Protein AF-0000000072195414 (afdb_homodimer)

Solvent-accessible surface area (backbone atoms only — not comparable to full-atom values): 36052 Å² total; per-residue (Å²): 119,75,75,78,66,33,66,45,25,46,50,29,8,47,49,32,45,50,47,52,46,57,31,38,48,64,36,46,53,44,18,35,48,36,24,66,46,49,72,63,42,42,14,4,19,42,23,34,39,16,42,51,27,9,50,51,7,29,50,51,6,65,72,67,51,37,62,43,37,40,29,65,42,62,70,35,28,52,47,33,37,66,64,30,54,86,42,55,48,36,38,54,32,23,19,19,28,51,23,11,49,52,39,23,44,34,33,73,34,64,68,51,43,50,52,56,66,63,51,56,64,31,43,54,25,14,38,48,28,30,60,46,45,61,43,40,30,46,24,60,42,26,40,75,82,37,44,68,56,38,51,52,34,50,52,48,28,56,52,25,49,73,75,42,55,85,46,18,46,52,51,32,50,54,45,40,54,50,33,30,41,72,70,67,66,40,68,71,49,74,62,77,88,41,74,38,52,83,40,86,44,69,60,27,88,48,73,60,41,36,62,51,42,11,48,52,40,38,50,44,35,41,65,67,19,34,50,44,18,54,51,48,40,42,74,72,70,40,88,74,66,58,47,64,49,32,31,50,32,11,49,48,14,38,70,27,9,39,25,46,14,67,46,48,39,40,28,37,70,54,35,54,56,34,65,39,61,84,43,32,83,52,72,74,56,24,16,52,9,24,33,37,21,11,53,50,28,36,53,50,8,42,43,16,36,48,55,48,36,44,60,72,36,47,51,69,58,48,53,34,35,48,41,8,62,49,41,46,65,58,35,51,51,15,48,30,52,14,36,61,48,77,93,42,29,67,28,10,48,48,6,20,42,38,23,51,43,62,43,65,59,96,79,37,36,16,59,56,50,7,51,51,51,16,51,52,47,43,53,57,52,53,48,54,72,71,100,120,75,75,78,65,33,66,44,25,46,50,28,8,46,49,32,45,50,46,53,48,57,32,41,47,64,36,47,52,44,18,36,47,36,23,67,44,49,72,62,41,43,15,5,20,42,23,33,38,15,43,50,26,10,51,51,7,29,49,49,7,65,72,66,52,38,62,44,37,41,28,65,42,61,69,36,27,51,47,33,38,64,64,29,53,87,43,55,48,35,37,53,30,22,19,19,29,51,21,12,48,52,38,23,45,33,33,72,34,63,67,52,43,51,53,56,66,62,50,55,64,31,42,54,26,15,39,50,27,30,59,46,45,62,42,40,30,46,25,60,43,26,40,76,81,37,45,69,59,40,51,52,34,50,53,50,29,56,50,25,49,74,75,43,53,83,46,17,46,53,52,32,50,52,44,39,54,50,33,28,40,74,71,66,67,40,67,69,49,74,64,76,90,41,73,39,52,83,41,85,43,71,60,28,90,45,71,62,42,38,64,52,41,11,48,52,41,39,50,44,34,42,65,66,19,35,49,43,16,52,53,47,39,43,72,70,72,41,86,74,67,58,46,64,48,32,32,51,32,11,51,49,15,38,70,27,9,38,26,45,15,66,46,50,40,39,28,38,70,54,37,53,55,33,65,39,62,85,46,30,82,53,71,74,55,23,14,53,9,24,36,37,21,12,52,49,28,36,52,50,8,41,43,15,37,48,55,49,35,44,59,72,38,46,50,69,58,49,52,33,33,48,40,8,60,48,41,46,65,57,36,51,51,15,49,30,52,12,35,60,48,76,92,43,28,65,29,10,47,48,7,20,42,39,24,50,44,62,43,65,58,96,80,37,38,16,60,58,51,7,49,51,52,17,52,52,46,43,54,57,51,53,49,54,74,72,99

Foldseek 3Di:
DVLLPDVLLLVLLVLLLLLQCLQAVLLLLLLCVLLVHDLLLSLLQLLLQLQLQLVLQQVQCVVVLARFGKHFQRLLSLLSSPLNNVDHNQQLLQLLLLLLVLLLVVLVPVVSVVVLVPQPLLQLLLLSLLSLVVLLVLLVVLCVVPVVLSVQLVVQLVVCCVPPVSCSSVSSSVSQLCCQCPPVVFDQPQPDQAWRDFDFANHDHDPLCNQRRNVNSNSNCVSVAAVLLCVLCVVLPHHDPNSVQSNSQSVSSNVSSRRNHRGMHTGRPSSVSQQDCSSPVDRSNSSSSSSSSSVVSNVCSGRSSSVSSRSVRGDPNSSSNSNNVSCVVSSVVSVCSNCVDPLQNVLSVQLNVQSNVQDDDPSHTSSVVSSVSSVVVSVVVVVVVVD/DVLLPDVLLLVLLVLLLLLQCLQAVLLLLLLCVLLVHDLLLSLLQLLLQLQLQLVLQQVVCVVVLARFGKHFQRLLSLLSSPLNNVDHNQQLLQLLLLLLVLLLVVLVPVVSVVVLVPQPLLQLLLLSLLSLVVLLVLLVVLCVVPVVLSVQLVVQLVVCCVPPVSCSSVSSSVSQLCCQCPPVVFDQPQPDQAWRDFDFRNHDHDPLCNQRRNVNSNSNCVSVAAVLLCVLCVVLPHHDPNSVQSNSQSVSSNVSSRRNHRGMHTGRPSSVSQQDCSSPVDRSNSSSSSSSSSVVSNVCSGRSSSVSRRSVRGDPNSSSNSNNVSCVVSSVVSVCSNCVDPLQNVLSVQLNVQSNVQDDDPSHTSSVVSSVSSVVVSVVVVVVVVD

Organism: NCBI:txid1219067

Secondary structure (DSSP, 8-state):
--SS--HHHHHHHHHHHHHHHHHHHHHHHHHHHHTT--HHHHHHHHHHHHHHHHHHHHHHHHHHTS---EE--HHHHHHHHHHTTTS-HHHHHHHHHHHHHHHHHHHH-HHHHHHHHTS-HHHHHHHHHHHHHHHHHHHHHHHHH-HHHHHHHHHHHHHHHHH-GGGHHHHHHHHHHHHHHHTS-----------------PPPP-HHHIIIIIHHHHHHHIIIIIHHHHHHHHHTTPPP-HHHHHHHHHHHHHHHGGGT----EE-SSGGGGGTSTTT-SSGGGTHHHHHHHHHHHHHHHHTHHHHHHHHHHS-HHHHHHHHHHHTHHHHHHHHHHHTT-GGGHHHHHHHHHHHHHT-EETTEEHHHHHHHHHHHHHHHHHHHHH-/--SS--HHHHHHHHHHHHHHHHHHHHHHHHHHHHTT--HHHHHHHHHHHHHHHHHHHHHHHHHHTS---EE--HHHHHHHHHHTTTS-HHHHHHHHHHHHHHHHHHHH-HHHHHHHHHS-HHHHHHHHHHHHHHHHHHHHHHHHH-HHHHHHHHHHHHHHHHH-GGGHHHHHHHHHHHHHHHTS-----------------PPPP-HHHIIIIIHHHHHHHIIIIIHHHHHHHHHTTPPP-HHHHHHHHHHHHHHHGGGT----EE-SSGGGGGTSTTT-SSGGGTHHHHHHHHHHHHHHHHTHHHHHHHHHHS-HHHHHHHHHHHTHHHHHHHHHHHTT-GGGHHHHHHHHHHHHHT-EETTEEHHHHHHHHHHHHHHHHHHHHH-

Sequence (774 aa):
MKKLFNLSHLSAGFTAVLVGYTSSVVIIIQAATSASATPSQIESWLLALGVTMGLTSIAYSWFYKTPILTAWSTPGAAMLVIASQQYELPVVIGSFVVSGVLILLTGLISPLSRALERIPSQLGTAMLGAILLPFCLGSFQAVSSAPITFLIMFAGFLLAKNTIPRYAMLVLLILGVVCAVAVEDATLNIEELSIAQPMWVTPGLDLGAILNLSIPLYIITMLSQNLPGIAMMKSYQYDTPVKPILMGTGITNILSAPFGGFSVNLAAISAAICMTPEVDSDKTQRYRAVIWAGVFYLIAGVFATTVVAIFLSLPDEVTKILAGFALLGTLMMCLQSAFHDEGYRESALFTFLITLSGISFLGVSATLWGLLVGIMHLRLTHKAVRAMKKLFNLSHLSAGFTAVLVGYTSSVVIIIQAATSASATPSQIESWLLALGVTMGLTSIAYSWFYKTPILTAWSTPGAAMLVIASQQYELPVVIGSFVVSGVLILLTGLISPLSRALERIPSQLGTAMLGAILLPFCLGSFQAVSSAPITFLIMFAGFLLAKNTIPRYAMLVLLILGVVCAVAVEDATLNIEELSIAQPMWVTPGLDLGAILNLSIPLYIITMLSQNLPGIAMMKSYQYDTPVKPILMGTGITNILSAPFGGFSVNLAAISAAICMTPEVDSDKTQRYRAVIWAGVFYLIAGVFATTVVAIFLSLPDEVTKILAGFALLGTLMMCLQSAFHDEGYRESALFTFLITLSGISFLGVSATLWGLLVGIMHLRLTHKAVRA

Radius of gyration: 28.54 Å; Cα contacts (8 Å, |Δi|>4): 1475; chains: 2; bounding box: 52×93×65 Å

InterPro domains:
  IPR004711 Benzoate transporter [PF03594] (5-378)
  IPR004711 Benzoate transporter [PTHR30199] (5-384)
  IPR004711 Benzoate transporter [TIGR00843] (9-376)

Structure (mmCIF, N/CA/C/O backbone):
data_AF-0000000072195414-model_v1
#
loop_
_entity.id
_entity.type
_entity.pdbx_description
1 polymer 'Benzoate transporter'
#
loop_
_atom_site.group_PDB
_atom_site.id
_atom_site.type_symbol
_atom_site.label_atom_id
_atom_site.label_alt_id
_atom_site.label_comp_id
_atom_site.label_asym_id
_atom_site.label_entity_id
_atom_site.label_seq_id
_atom_site.pdbx_PDB_ins_code
_atom_site.Cartn_x
_atom_site.Cartn_y
_atom_site.Cartn_z
_atom_site.occupancy
_atom_site.B_iso_or_equiv
_atom_site.auth_seq_id
_atom_site.auth_comp_id
_atom_site.auth_asym_id
_atom_site.auth_atom_id
_atom_site.pdbx_PDB_model_num
ATOM 1 N N . MET A 1 1 ? 21.25 -43.875 -19.766 1 39.5 1 MET A N 1
ATOM 2 C CA . MET A 1 1 ? 19.984 -44.062 -19.062 1 39.5 1 MET A CA 1
ATOM 3 C C . MET A 1 1 ? 20.156 -43.875 -17.562 1 39.5 1 MET A C 1
ATOM 5 O O . MET A 1 1 ? 19.188 -43.562 -16.859 1 39.5 1 MET A O 1
ATOM 9 N N . LYS A 1 2 ? 21.25 -44.438 -17.078 1 50.44 2 LYS A N 1
ATOM 10 C CA . LYS A 1 2 ? 21.719 -44.406 -15.703 1 50.44 2 LYS A CA 1
ATOM 11 C C . LYS A 1 2 ? 21.781 -42.969 -15.172 1 50.44 2 LYS A C 1
ATOM 13 O O . LYS A 1 2 ? 21.562 -42.75 -13.984 1 50.44 2 LYS A O 1
ATOM 18 N N . LYS A 1 3 ? 22.234 -41.969 -15.945 1 55.34 3 LYS A N 1
ATOM 19 C CA . LYS A 1 3 ? 22.625 -40.594 -15.734 1 55.34 3 LYS A CA 1
ATOM 20 C C . LYS A 1 3 ? 21.406 -39.688 -15.703 1 55.34 3 LYS A C 1
ATOM 22 O O . LYS A 1 3 ? 21.438 -38.594 -15.117 1 55.34 3 LYS A O 1
ATOM 27 N N . LEU A 1 4 ? 20.359 -40 -16.344 1 55.16 4 LEU A N 1
ATOM 28 C CA . LEU A 1 4 ? 19.094 -39.312 -16.312 1 55.16 4 LEU A CA 1
ATOM 29 C C . LEU A 1 4 ? 18.438 -39.438 -14.938 1 55.16 4 LEU A C 1
ATOM 31 O O . LEU A 1 4 ? 17.719 -38.531 -14.5 1 55.16 4 LEU A O 1
ATOM 35 N N . PHE A 1 5 ? 18.781 -40.594 -14.203 1 69.62 5 PHE A N 1
ATOM 36 C CA . PHE A 1 5 ? 18.188 -40.781 -12.883 1 69.62 5 PHE A CA 1
ATOM 37 C C . PHE A 1 5 ? 19.141 -40.312 -11.781 1 69.62 5 PHE A C 1
ATOM 39 O O . PHE A 1 5 ? 19.812 -41.125 -11.156 1 69.62 5 PHE A O 1
ATOM 46 N N . ASN A 1 6 ? 19.625 -39.219 -12 1 83.81 6 ASN A N 1
ATOM 47 C CA . ASN A 1 6 ? 20.344 -38.562 -10.906 1 83.81 6 ASN A CA 1
ATOM 48 C C . ASN A 1 6 ? 19.406 -38.031 -9.836 1 83.81 6 ASN A C 1
ATOM 50 O O . ASN A 1 6 ? 18.516 -37.219 -10.125 1 83.81 6 ASN A O 1
ATOM 54 N N . LEU A 1 7 ? 19.5 -38.562 -8.664 1 87.31 7 LEU A N 1
ATOM 55 C CA . LEU A 1 7 ? 18.609 -38.219 -7.551 1 87.31 7 LEU A CA 1
ATOM 56 C C . LEU A 1 7 ? 18.578 -36.719 -7.312 1 87.31 7 LEU A C 1
ATOM 58 O O . LEU A 1 7 ? 17.547 -36.188 -6.91 1 87.31 7 LEU A O 1
ATOM 62 N N . SER A 1 8 ? 19.703 -36.156 -7.582 1 89.12 8 SER A N 1
ATOM 63 C CA . SER A 1 8 ? 19.766 -34.719 -7.383 1 89.12 8 SER A CA 1
ATOM 64 C C . SER A 1 8 ? 18.875 -33.969 -8.383 1 89.12 8 SER A C 1
ATOM 66 O O . SER A 1 8 ? 18.203 -33 -8.023 1 89.12 8 SER A O 1
ATOM 68 N N . HIS A 1 9 ? 18.875 -34.438 -9.617 1 93.25 9 HIS A N 1
ATOM 69 C CA . HIS A 1 9 ? 18.016 -33.875 -10.641 1 93.25 9 HIS A CA 1
ATOM 70 C C . HIS A 1 9 ? 16.531 -34.094 -10.312 1 93.25 9 HIS A C 1
ATOM 72 O O . HIS A 1 9 ? 15.727 -33.156 -10.422 1 93.25 9 HIS A O 1
ATOM 78 N N . LEU A 1 10 ? 16.234 -35.281 -9.938 1 93.31 10 LEU A N 1
ATOM 79 C CA . LEU A 1 10 ? 14.867 -35.656 -9.586 1 93.31 10 LEU A CA 1
ATOM 80 C C . LEU A 1 10 ? 14.367 -34.812 -8.414 1 93.31 10 LEU A C 1
ATOM 82 O O . LEU A 1 10 ? 13.25 -34.281 -8.453 1 93.31 10 LEU A O 1
ATOM 86 N N . SER A 1 11 ? 15.18 -34.688 -7.43 1 91.56 11 SER A N 1
ATOM 87 C CA . SER A 1 11 ? 14.812 -33.938 -6.23 1 91.56 11 SER A CA 1
ATOM 88 C C . SER A 1 11 ? 14.617 -32.469 -6.539 1 91.56 11 SER A C 1
ATOM 90 O O . SER A 1 11 ? 13.688 -31.828 -6.035 1 91.56 11 SER A O 1
ATOM 92 N N . ALA A 1 12 ? 15.469 -31.891 -7.328 1 92.12 12 ALA A N 1
ATOM 93 C CA . ALA A 1 12 ? 15.359 -30.484 -7.699 1 92.12 12 ALA A CA 1
ATOM 94 C C . ALA A 1 12 ? 14.086 -30.219 -8.492 1 92.12 12 ALA A C 1
ATOM 96 O O . ALA A 1 12 ? 13.367 -29.25 -8.219 1 92.12 12 ALA 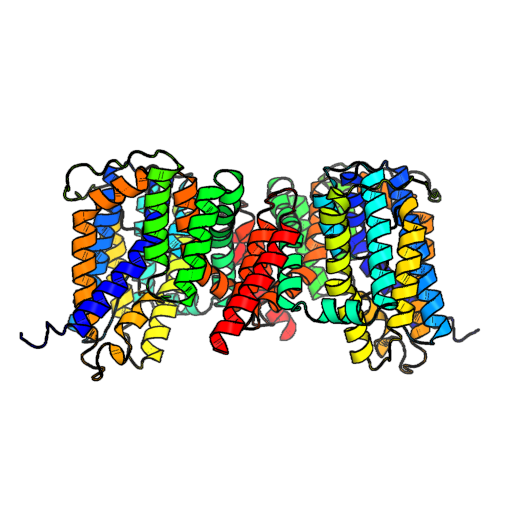A O 1
ATOM 97 N N . GLY A 1 13 ? 13.836 -31.062 -9.453 1 93.69 13 GLY A N 1
ATOM 98 C CA . GLY A 1 13 ? 12.609 -30.938 -10.219 1 93.69 13 GLY A CA 1
ATOM 99 C C . GLY A 1 13 ? 11.359 -31.047 -9.375 1 93.69 13 GLY A C 1
ATOM 100 O O . GLY A 1 13 ? 10.422 -30.266 -9.523 1 93.69 13 GLY A O 1
ATOM 101 N N . PHE A 1 14 ? 11.367 -31.984 -8.5 1 93.56 14 PHE A N 1
ATOM 102 C CA . PHE A 1 14 ? 10.234 -32.188 -7.602 1 93.56 14 PHE A CA 1
ATOM 103 C C . PHE A 1 14 ? 10.023 -30.969 -6.715 1 93.56 14 PHE A C 1
ATOM 105 O O . PHE A 1 14 ? 8.891 -30.516 -6.543 1 93.56 14 PHE A O 1
ATOM 112 N N . THR A 1 15 ? 11.117 -30.5 -6.188 1 91.06 15 THR A N 1
ATOM 113 C CA . THR A 1 15 ? 11.055 -29.344 -5.301 1 91.06 15 THR A CA 1
ATOM 114 C C . THR A 1 15 ? 10.516 -28.125 -6.047 1 91.06 15 THR A C 1
ATOM 116 O O . THR A 1 15 ? 9.695 -27.375 -5.516 1 91.06 15 THR A O 1
ATOM 119 N N . ALA A 1 16 ? 10.93 -27.906 -7.266 1 91.94 16 ALA A N 1
ATOM 120 C CA . ALA A 1 16 ? 10.477 -26.781 -8.07 1 91.94 16 ALA A CA 1
ATOM 121 C C . ALA A 1 16 ? 8.969 -26.812 -8.273 1 91.94 16 ALA A C 1
ATOM 123 O O . ALA A 1 16 ? 8.289 -25.797 -8.117 1 91.94 16 ALA A O 1
ATOM 124 N N . VAL A 1 17 ? 8.438 -27.938 -8.531 1 93.62 17 VAL A N 1
ATOM 125 C CA . VAL A 1 17 ? 7.012 -28.109 -8.789 1 93.62 17 VAL A CA 1
ATOM 126 C C . VAL A 1 17 ? 6.23 -28 -7.477 1 93.62 17 VAL A C 1
ATOM 128 O O . VAL A 1 17 ? 5.172 -27.375 -7.426 1 93.62 17 VAL A O 1
ATOM 131 N N . LEU A 1 18 ? 6.762 -28.625 -6.48 1 90.06 18 LEU A N 1
ATOM 132 C CA . LEU A 1 18 ? 6.105 -28.609 -5.18 1 90.06 18 LEU A CA 1
ATOM 133 C C . LEU A 1 18 ? 5.957 -27.172 -4.672 1 90.06 18 LEU A C 1
ATOM 135 O O . LEU A 1 18 ? 4.879 -26.781 -4.219 1 90.06 18 LEU A O 1
ATOM 139 N N . VAL A 1 19 ? 7.012 -26.406 -4.777 1 86.44 19 VAL A N 1
ATOM 140 C CA . VAL A 1 19 ? 7.016 -25.031 -4.309 1 86.44 19 VAL A CA 1
ATOM 141 C C . VAL A 1 19 ? 6.031 -24.203 -5.133 1 86.44 19 VAL A C 1
ATOM 143 O O . VAL A 1 19 ? 5.219 -23.453 -4.578 1 86.44 19 VAL A O 1
ATOM 146 N N . GLY A 1 20 ? 6.039 -24.375 -6.371 1 86.38 20 GLY A N 1
ATOM 147 C CA . GLY A 1 20 ? 5.125 -23.641 -7.242 1 86.38 20 GLY A CA 1
ATOM 148 C C . GLY A 1 20 ? 3.67 -24 -7.012 1 86.38 20 GLY A C 1
ATOM 149 O O . GLY A 1 20 ? 2.818 -23.125 -6.898 1 86.38 20 GLY A O 1
ATOM 150 N N . TYR A 1 21 ? 3.398 -25.188 -6.883 1 89.62 21 TYR A N 1
ATOM 151 C CA . TYR A 1 21 ? 2.035 -25.688 -6.758 1 89.62 21 TYR A CA 1
ATOM 152 C C . TYR A 1 21 ? 1.451 -25.344 -5.395 1 89.62 21 TYR A C 1
ATOM 154 O O . TYR A 1 21 ? 0.322 -24.859 -5.297 1 89.62 21 TYR A O 1
ATOM 162 N N . THR A 1 22 ? 2.189 -25.578 -4.363 1 87 22 THR A N 1
ATOM 163 C CA . THR A 1 22 ? 1.677 -25.344 -3.018 1 87 22 THR A CA 1
ATOM 164 C C . THR A 1 22 ? 1.489 -23.859 -2.75 1 87 22 THR A C 1
ATOM 166 O O . THR A 1 22 ? 0.645 -23.469 -1.939 1 87 22 THR A O 1
ATOM 169 N N . SER A 1 23 ? 2.178 -23.094 -3.465 1 86 23 SER A N 1
ATOM 170 C CA . SER A 1 23 ? 2.135 -21.656 -3.193 1 86 23 SER A CA 1
ATOM 171 C C . SER A 1 23 ? 0.966 -21 -3.916 1 86 23 SER A C 1
ATOM 173 O O . SER A 1 23 ? 0.331 -20.094 -3.375 1 86 23 SER A O 1
ATOM 175 N N . SER A 1 24 ? 0.646 -21.516 -5.113 1 91.06 24 SER A N 1
ATOM 176 C CA . SER A 1 24 ? -0.202 -20.594 -5.867 1 91.06 24 SER A CA 1
ATOM 177 C C . SER A 1 24 ? -1.379 -21.328 -6.504 1 91.06 24 SER A C 1
ATOM 179 O O . SER A 1 24 ? -2.246 -20.703 -7.113 1 91.06 24 SER A O 1
ATOM 181 N N . VAL A 1 25 ? -1.521 -22.594 -6.289 1 94.62 25 VAL A N 1
ATOM 182 C CA . VAL A 1 25 ? -2.623 -23.344 -6.898 1 94.62 25 VAL A CA 1
ATOM 183 C C . VAL A 1 25 ? -3.955 -22.797 -6.379 1 94.62 25 VAL A C 1
ATOM 185 O O . VAL A 1 25 ? -4.941 -22.75 -7.117 1 94.62 25 VAL A O 1
ATOM 188 N N . VAL A 1 26 ? -3.98 -22.422 -5.164 1 93.38 26 VAL A N 1
ATOM 189 C CA . VAL A 1 26 ? -5.195 -21.891 -4.547 1 93.38 26 VAL A CA 1
ATOM 190 C C . VAL A 1 26 ? -5.668 -20.656 -5.309 1 93.38 26 VAL A C 1
ATOM 192 O O . VAL A 1 26 ? -6.871 -20.453 -5.484 1 93.38 26 VAL A O 1
ATOM 195 N N . ILE A 1 27 ? -4.785 -19.875 -5.742 1 95.38 27 ILE A N 1
ATOM 196 C CA . ILE A 1 27 ? -5.113 -18.641 -6.449 1 95.38 27 ILE A CA 1
ATOM 197 C C . ILE A 1 27 ? -5.703 -18.969 -7.816 1 95.38 27 ILE A C 1
ATOM 199 O O . ILE A 1 27 ? -6.617 -18.281 -8.289 1 95.38 27 ILE A O 1
ATOM 203 N N . ILE A 1 28 ? -5.18 -19.969 -8.422 1 96.94 28 ILE A N 1
ATOM 204 C CA . ILE A 1 28 ? -5.699 -20.406 -9.711 1 96.94 28 ILE A CA 1
ATOM 205 C C . ILE A 1 28 ? -7.148 -20.875 -9.547 1 96.94 28 ILE A C 1
ATOM 207 O O . ILE A 1 28 ? -8.008 -20.516 -10.359 1 96.94 28 ILE A O 1
ATOM 211 N N . ILE A 1 29 ? -7.383 -21.625 -8.531 1 96.06 29 ILE A N 1
ATOM 212 C CA . ILE A 1 29 ? -8.727 -22.125 -8.266 1 96.06 29 ILE A CA 1
ATOM 213 C C . ILE A 1 29 ? -9.664 -20.953 -7.973 1 96.06 29 ILE A C 1
ATOM 215 O O . ILE A 1 29 ? -10.797 -20.922 -8.469 1 96.06 29 ILE A O 1
ATOM 219 N N . GLN A 1 30 ? -9.203 -19.969 -7.266 1 95 30 GLN A N 1
ATOM 220 C CA . GLN A 1 30 ? -10 -18.781 -6.98 1 95 30 GLN A CA 1
ATOM 221 C C . GLN A 1 30 ? -10.305 -18 -8.258 1 95 30 GLN A C 1
ATOM 223 O O . GLN A 1 30 ? -11.406 -17.484 -8.43 1 95 30 GLN A O 1
ATOM 228 N N . ALA A 1 31 ? -9.297 -17.891 -9.078 1 96.5 31 ALA A N 1
ATOM 229 C CA . ALA A 1 31 ? -9.492 -17.188 -10.344 1 96.5 31 ALA A CA 1
ATOM 230 C C . ALA A 1 31 ? -10.562 -17.859 -11.195 1 96.5 31 ALA A C 1
ATOM 232 O O . ALA A 1 31 ? -11.445 -17.203 -11.734 1 96.5 31 ALA A O 1
ATOM 233 N N . ALA A 1 32 ? -10.531 -19.172 -11.242 1 97.25 32 ALA A N 1
ATOM 234 C CA . ALA A 1 32 ? -11.508 -19.938 -12.016 1 97.25 32 ALA A CA 1
ATOM 235 C C . ALA A 1 32 ? -12.898 -19.828 -11.398 1 97.25 32 ALA A C 1
ATOM 237 O O . ALA A 1 32 ? -13.891 -19.688 -12.117 1 97.25 32 ALA A O 1
ATOM 238 N N . THR A 1 33 ? -12.953 -19.891 -10.102 1 95.62 33 THR A N 1
ATOM 239 C CA . THR A 1 33 ? -14.227 -19.781 -9.398 1 95.62 33 THR A CA 1
ATOM 240 C C . THR A 1 33 ? -14.844 -18.391 -9.625 1 95.62 33 THR A C 1
ATOM 242 O O . THR A 1 33 ? -16.047 -18.281 -9.852 1 95.62 33 THR A O 1
ATOM 245 N N . SER A 1 34 ? -14 -17.422 -9.594 1 94.94 34 SER A N 1
ATOM 246 C CA . SER A 1 34 ? -14.469 -16.047 -9.805 1 94.94 34 SER A CA 1
ATOM 247 C C . SER A 1 34 ? -15.008 -15.859 -11.211 1 94.94 34 SER A C 1
ATOM 249 O O . SER A 1 34 ? -15.875 -15.016 -11.445 1 94.94 34 SER A O 1
ATOM 251 N N . ALA A 1 35 ? -14.508 -16.656 -12.109 1 96.25 35 ALA A N 1
ATOM 252 C CA . ALA A 1 35 ? -14.977 -16.641 -13.492 1 96.25 35 ALA A CA 1
ATOM 253 C C . ALA A 1 35 ? -16.188 -17.531 -13.68 1 96.25 35 ALA A C 1
ATOM 255 O O . ALA A 1 35 ? -16.625 -17.781 -14.805 1 96.25 35 ALA A O 1
ATOM 256 N N . SER A 1 36 ? -16.719 -18.141 -12.594 1 95.62 36 SER A N 1
ATOM 257 C CA . SER A 1 36 ? -17.922 -18.969 -12.547 1 95.62 36 SER A CA 1
ATOM 258 C C . SER A 1 36 ? -17.672 -20.328 -13.203 1 95.62 36 SER A C 1
ATOM 260 O O . SER A 1 36 ? -18.578 -20.906 -13.805 1 95.62 36 SER A O 1
ATOM 262 N N . ALA A 1 37 ? -16.5 -20.766 -13.18 1 97.31 37 ALA A N 1
ATOM 263 C CA . ALA A 1 37 ? -16.203 -22.109 -13.672 1 97.31 37 ALA A CA 1
ATOM 264 C C . ALA A 1 37 ? -16.781 -23.172 -12.734 1 97.31 37 ALA A C 1
ATOM 266 O O . ALA A 1 37 ? -16.734 -23 -11.508 1 97.31 37 ALA A O 1
ATOM 267 N N . THR A 1 38 ? -17.281 -24.219 -13.273 1 96.5 38 THR A N 1
ATOM 268 C CA . THR A 1 38 ? -17.719 -25.359 -12.484 1 96.5 38 THR A CA 1
ATOM 269 C C . THR A 1 38 ? -16.516 -26.141 -11.953 1 96.5 38 THR A C 1
ATOM 271 O O . THR A 1 38 ? -15.398 -25.969 -12.438 1 96.5 38 THR A O 1
ATOM 274 N N . PRO A 1 39 ? -16.719 -26.984 -10.969 1 94.5 39 PRO A N 1
ATOM 275 C CA . PRO A 1 39 ? -15.594 -27.781 -10.438 1 94.5 39 PRO A CA 1
ATOM 276 C C . PRO A 1 39 ? -14.883 -28.578 -11.523 1 94.5 39 PRO A C 1
ATOM 278 O O . PRO A 1 39 ? -13.648 -28.641 -11.539 1 94.5 39 PRO A O 1
ATOM 281 N N . SER A 1 40 ? -15.664 -29.141 -12.406 1 95.19 40 SER A N 1
ATOM 282 C CA . SER A 1 40 ? -15.078 -29.906 -13.492 1 95.19 40 SER A CA 1
ATOM 283 C C . SER A 1 40 ? -14.25 -29.016 -14.414 1 95.19 40 SER A C 1
ATOM 285 O O . SER A 1 40 ? -13.211 -29.422 -14.922 1 95.19 40 SER A O 1
ATOM 287 N N . GLN A 1 41 ? -14.695 -27.859 -14.617 1 97.06 41 G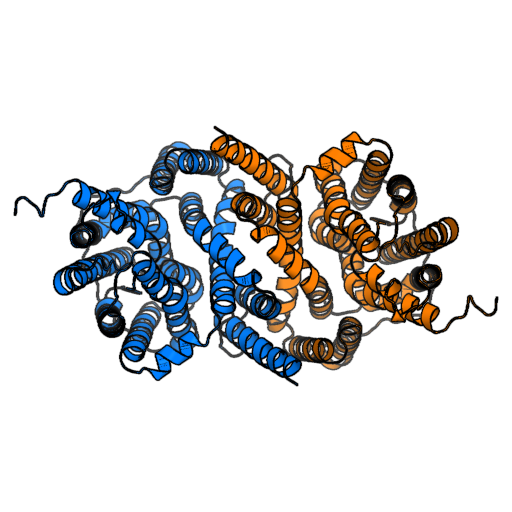LN A N 1
ATOM 288 C CA . GLN A 1 41 ? -13.953 -26.906 -15.438 1 97.06 41 GLN A CA 1
ATOM 289 C C . GLN A 1 41 ? -12.68 -26.438 -14.727 1 97.06 41 GLN A C 1
ATOM 291 O O . GLN A 1 41 ? -11.656 -26.219 -15.375 1 97.06 41 GLN A O 1
ATOM 296 N N . ILE A 1 42 ? -12.742 -26.266 -13.453 1 97.5 42 ILE A N 1
ATOM 297 C CA . ILE A 1 42 ? -11.562 -25.906 -12.672 1 97.5 42 ILE A CA 1
ATOM 298 C C . ILE A 1 42 ? -10.516 -27.016 -12.766 1 97.5 42 I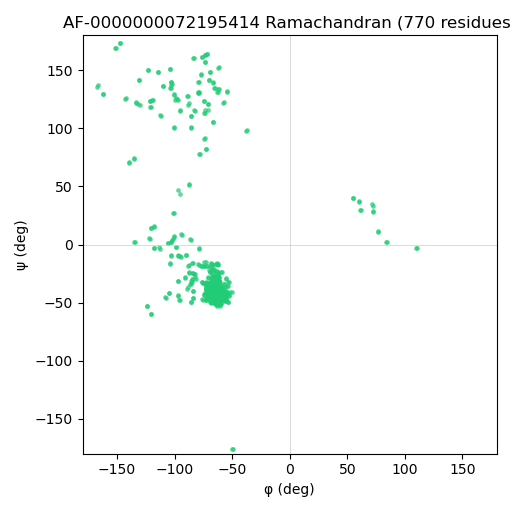LE A C 1
ATOM 300 O O . ILE A 1 42 ? -9.32 -26.734 -12.898 1 97.5 42 ILE A O 1
ATOM 304 N N . GLU A 1 43 ? -10.984 -28.25 -12.672 1 96.31 43 GLU A N 1
ATOM 305 C CA . GLU A 1 43 ? -10.086 -29.391 -12.867 1 96.31 43 GLU A CA 1
ATOM 306 C C . GLU A 1 43 ? -9.43 -29.328 -14.242 1 96.31 43 GLU A C 1
ATOM 308 O O . GLU A 1 43 ? -8.242 -29.625 -14.383 1 96.31 43 GLU A O 1
ATOM 313 N N . SER A 1 44 ? -10.258 -28.984 -15.211 1 97.88 44 SER A N 1
ATOM 314 C CA . SER A 1 44 ? -9.75 -28.844 -16.578 1 97.88 44 SER A CA 1
ATOM 315 C C . SER A 1 44 ? -8.695 -27.75 -16.656 1 97.88 44 SER A C 1
ATOM 317 O O . SER A 1 44 ? -7.723 -27.875 -17.406 1 97.88 44 SER A O 1
ATOM 319 N N . TRP A 1 45 ? -8.875 -26.594 -15.961 1 98.25 45 TRP A N 1
ATOM 320 C CA . TRP A 1 45 ? -7.879 -25.531 -15.906 1 98.25 45 TRP A CA 1
ATOM 321 C C . TRP A 1 45 ? -6.531 -26.078 -15.445 1 98.25 45 TRP A C 1
ATOM 323 O O . TRP A 1 45 ? -5.512 -25.859 -16.109 1 98.25 45 TRP A O 1
ATOM 333 N N . LEU A 1 46 ? -6.562 -26.812 -14.375 1 97.38 46 LEU A N 1
ATOM 334 C CA . LEU A 1 46 ? -5.328 -27.328 -13.781 1 97.38 46 LEU A CA 1
ATOM 335 C C . LEU A 1 46 ? -4.699 -28.391 -14.672 1 97.38 46 LEU A C 1
ATOM 337 O O . LEU A 1 46 ? -3.473 -28.5 -14.758 1 97.38 46 LEU A O 1
ATOM 341 N N . LEU A 1 47 ? -5.523 -29.188 -15.266 1 97.88 47 LEU A N 1
ATOM 342 C CA . LEU A 1 47 ? -5.02 -30.172 -16.219 1 97.88 47 LEU A CA 1
ATOM 343 C C . LEU A 1 47 ? -4.301 -29.5 -17.375 1 97.88 47 LEU A C 1
ATOM 345 O O . LEU A 1 47 ? -3.18 -29.875 -17.719 1 97.88 47 LEU A O 1
ATOM 349 N N . ALA A 1 48 ? -4.973 -28.531 -17.953 1 98.38 48 ALA A N 1
ATOM 350 C CA . ALA A 1 48 ? -4.391 -27.797 -19.078 1 98.38 48 ALA A CA 1
ATOM 351 C C . ALA A 1 48 ? -3.061 -27.156 -18.688 1 98.38 48 ALA A C 1
ATOM 353 O O . ALA A 1 48 ? -2.088 -27.234 -19.438 1 98.38 48 ALA A O 1
ATOM 354 N N . LEU A 1 49 ? -3.014 -26.562 -17.578 1 98.19 49 LEU A N 1
ATOM 355 C CA . LEU A 1 49 ? -1.801 -25.906 -17.109 1 98.19 49 LEU A CA 1
ATOM 356 C C . LEU A 1 49 ? -0.697 -26.922 -16.844 1 98.19 49 LEU A C 1
ATOM 358 O O . LEU A 1 49 ? 0.447 -26.719 -17.266 1 98.19 49 LEU A O 1
ATOM 362 N N . GLY A 1 50 ? -1.033 -27.984 -16.156 1 97.69 50 GLY A N 1
ATOM 363 C CA . GLY A 1 50 ? -0.042 -29.016 -15.891 1 97.69 50 GLY A CA 1
ATOM 364 C C . GLY A 1 50 ? 0.561 -29.594 -17.156 1 97.69 50 GLY A C 1
ATOM 365 O O . GLY A 1 50 ? 1.78 -29.75 -17.25 1 97.69 50 GLY A O 1
ATOM 366 N N . VAL A 1 51 ? -0.259 -29.859 -18.062 1 97.81 51 VAL A N 1
ATOM 367 C CA . VAL A 1 51 ? 0.175 -30.469 -19.312 1 97.81 51 VAL A CA 1
ATOM 368 C C . VAL A 1 51 ? 1.036 -29.484 -20.109 1 97.81 51 VAL A C 1
ATOM 370 O O . VAL A 1 51 ? 2.113 -29.828 -20.594 1 97.81 51 VAL A O 1
ATOM 373 N N . THR A 1 52 ? 0.604 -28.266 -20.234 1 98.19 52 THR A N 1
ATOM 374 C CA . THR A 1 52 ? 1.316 -27.297 -21.047 1 98.19 52 THR A CA 1
ATOM 375 C C . THR A 1 52 ? 2.631 -26.891 -20.391 1 98.19 52 THR A C 1
ATOM 377 O O . THR A 1 52 ? 3.664 -26.797 -21.062 1 98.19 52 THR A O 1
ATOM 380 N N . MET A 1 53 ? 2.607 -26.625 -19.094 1 97.88 53 MET A N 1
ATOM 381 C CA . MET A 1 53 ? 3.846 -26.312 -18.391 1 97.88 53 MET A CA 1
ATOM 382 C C . MET A 1 53 ? 4.824 -27.469 -18.453 1 97.88 53 MET A C 1
ATOM 384 O O . MET A 1 53 ? 6.023 -27.266 -18.641 1 97.88 53 MET A O 1
ATOM 388 N N . GLY A 1 54 ? 4.246 -28.688 -18.25 1 98.12 54 GLY A N 1
ATOM 389 C CA . GLY A 1 54 ? 5.094 -29.859 -18.328 1 98.12 54 GLY A CA 1
ATOM 390 C C . GLY A 1 54 ? 5.73 -30.062 -19.688 1 98.12 54 GLY A C 1
ATOM 391 O O . GLY A 1 54 ? 6.953 -30.188 -19.797 1 98.12 54 GLY A O 1
ATOM 392 N N . LEU A 1 55 ? 4.961 -30.047 -20.719 1 98.31 55 LEU A N 1
ATOM 393 C CA . LEU A 1 55 ? 5.441 -30.312 -22.078 1 98.31 55 LEU A CA 1
ATOM 394 C C . LEU A 1 55 ? 6.422 -29.234 -22.531 1 98.31 55 LEU A C 1
ATOM 396 O O . LEU A 1 55 ? 7.438 -29.547 -23.156 1 98.31 55 LEU A O 1
ATOM 400 N N . THR A 1 56 ? 6.105 -28 -22.281 1 98.25 56 THR A N 1
ATOM 401 C CA . THR A 1 56 ? 6.992 -26.922 -22.719 1 98.25 56 THR A CA 1
ATOM 402 C C . THR A 1 56 ? 8.312 -26.969 -21.953 1 98.25 56 THR A C 1
ATOM 404 O O . THR A 1 56 ? 9.383 -26.766 -22.547 1 98.25 56 THR A O 1
ATOM 407 N N . SER A 1 57 ? 8.25 -27.219 -20.656 1 98.06 57 SER A N 1
ATOM 408 C CA . SER A 1 57 ? 9.477 -27.344 -19.875 1 98.06 57 SER A CA 1
ATOM 409 C C . SER A 1 57 ? 10.352 -28.469 -20.391 1 98.06 57 SER A C 1
ATOM 411 O O . SER A 1 57 ? 11.562 -28.312 -20.547 1 98.06 57 SER A O 1
ATOM 413 N N . ILE A 1 58 ? 9.766 -29.625 -20.688 1 98.06 58 ILE A N 1
ATOM 414 C CA . ILE A 1 58 ? 10.5 -30.781 -21.172 1 98.06 58 ILE A CA 1
ATOM 415 C C . ILE A 1 58 ? 11.055 -30.5 -22.562 1 98.06 58 ILE A C 1
ATOM 417 O O . ILE A 1 58 ? 12.242 -30.688 -22.812 1 98.06 58 ILE A O 1
ATOM 421 N N . ALA A 1 59 ? 10.234 -30 -23.453 1 98 59 ALA A N 1
ATOM 422 C CA . ALA A 1 59 ? 10.609 -29.797 -24.844 1 98 59 ALA A CA 1
ATOM 423 C C . ALA A 1 59 ? 11.734 -28.781 -24.969 1 98 59 ALA A C 1
ATOM 425 O O . ALA A 1 59 ? 12.75 -29.031 -25.625 1 98 59 ALA A O 1
ATOM 426 N N . TYR A 1 60 ? 11.562 -27.609 -24.391 1 97.44 60 TYR A N 1
ATOM 427 C CA . TYR A 1 60 ? 12.57 -26.562 -24.516 1 97.44 60 TYR A CA 1
ATOM 428 C C . TYR A 1 60 ? 13.883 -26.969 -23.875 1 97.44 60 TYR A C 1
ATOM 430 O O . TYR A 1 60 ? 14.961 -26.75 -24.438 1 97.44 60 TYR A O 1
ATOM 438 N N . SER A 1 61 ? 13.773 -27.531 -22.688 1 96.81 61 SER A N 1
ATOM 439 C CA . SER A 1 61 ? 15 -27.938 -22 1 96.81 61 SER A CA 1
ATOM 440 C C . SER A 1 61 ? 15.711 -29.062 -22.75 1 96.81 61 SER A C 1
ATOM 442 O O . SER A 1 61 ? 16.938 -29.078 -22.828 1 96.81 61 SER A O 1
ATOM 444 N N . TRP A 1 62 ? 14.977 -30 -23.234 1 96.31 62 TRP A N 1
ATOM 445 C CA . TRP A 1 62 ? 15.555 -31.109 -23.984 1 96.31 62 TRP A CA 1
ATOM 446 C C . TRP A 1 62 ? 16.188 -30.609 -25.281 1 96.31 62 TRP A C 1
ATOM 448 O O . TRP A 1 62 ? 17.297 -31.016 -25.641 1 96.31 62 TRP A O 1
ATOM 458 N N . PHE A 1 63 ? 15.523 -29.781 -25.984 1 96.62 63 PHE A N 1
ATOM 459 C CA . PHE A 1 63 ? 15.969 -29.328 -27.297 1 96.62 63 PHE A CA 1
ATOM 460 C C . PHE A 1 63 ? 17.172 -28.406 -27.188 1 96.62 63 PHE A C 1
ATOM 462 O O . PHE A 1 63 ? 18.125 -28.5 -27.953 1 96.62 63 PHE A O 1
ATOM 469 N N . TYR A 1 64 ? 17.172 -27.5 -26.266 1 95.94 64 TYR A N 1
ATOM 470 C CA . TYR A 1 64 ? 18.234 -26.484 -26.172 1 95.94 64 TYR A CA 1
ATOM 471 C C . TYR A 1 64 ? 19.281 -26.922 -25.156 1 95.94 64 TYR A C 1
ATOM 473 O O . TYR A 1 64 ? 20.328 -26.281 -25.031 1 95.94 64 TYR A O 1
ATOM 481 N N . LYS A 1 65 ? 19.016 -27.984 -24.406 1 95.38 65 LYS A N 1
ATOM 482 C CA . LYS A 1 65 ? 19.922 -28.469 -23.375 1 95.38 65 LYS A CA 1
ATOM 483 C C . LYS A 1 65 ? 20.266 -27.375 -22.391 1 95.38 65 LYS A C 1
ATOM 485 O O . LYS A 1 65 ? 21.438 -27.172 -22.047 1 95.38 65 LYS A O 1
ATOM 490 N N . THR A 1 66 ? 19.281 -26.609 -22.078 1 95 66 THR A N 1
ATOM 491 C CA . THR A 1 66 ? 19.297 -25.531 -21.094 1 95 66 THR A CA 1
ATOM 492 C C . THR A 1 66 ? 18.109 -25.656 -20.141 1 95 66 THR A C 1
ATOM 494 O O . THR A 1 66 ? 17.031 -26.094 -20.531 1 95 66 THR A O 1
ATOM 497 N N . PRO A 1 67 ? 18.312 -25.359 -18.859 1 95.69 67 PRO A N 1
ATOM 498 C CA . PRO A 1 67 ? 17.219 -25.5 -17.906 1 95.69 67 PRO A CA 1
ATOM 499 C C . PRO A 1 67 ? 16.156 -24.422 -18.062 1 95.69 67 PRO A C 1
ATOM 501 O O . PRO A 1 67 ? 16.094 -23.484 -17.266 1 95.69 67 PRO A O 1
ATOM 504 N N . ILE A 1 68 ? 15.258 -24.609 -18.984 1 97 68 ILE A N 1
ATOM 505 C CA . ILE A 1 68 ? 14.164 -23.672 -19.25 1 97 68 ILE A CA 1
ATOM 506 C C . ILE A 1 68 ? 12.883 -24.188 -18.594 1 97 68 ILE A C 1
ATOM 508 O O . ILE A 1 68 ? 12.211 -25.078 -19.125 1 97 68 ILE A O 1
ATOM 512 N N . LEU A 1 69 ? 12.555 -23.625 -17.484 1 97.12 69 LEU A N 1
ATOM 513 C CA . LEU A 1 69 ? 11.359 -24 -16.734 1 97.12 69 LEU A CA 1
ATOM 514 C C . LEU A 1 69 ? 10.219 -23.016 -17.016 1 97.12 69 LEU A C 1
ATOM 516 O O . LEU A 1 69 ? 10.398 -21.812 -16.906 1 97.12 69 LEU A O 1
ATOM 520 N N . THR A 1 70 ? 9.062 -23.531 -17.422 1 97.44 70 THR A N 1
ATOM 521 C CA . THR A 1 70 ? 7.863 -22.734 -17.609 1 97.44 70 THR A CA 1
ATOM 522 C C . THR A 1 70 ? 6.875 -22.953 -16.469 1 97.44 70 THR A C 1
ATOM 524 O O . THR A 1 70 ? 6.902 -23.984 -15.812 1 97.44 70 THR A O 1
ATOM 527 N N . ALA A 1 71 ? 6.102 -21.984 -16.172 1 96.56 71 ALA A N 1
ATOM 528 C CA . ALA A 1 71 ? 5.098 -22.016 -15.109 1 96.56 71 ALA A CA 1
ATOM 529 C C . ALA A 1 71 ? 3.928 -21.094 -15.438 1 96.56 71 ALA A C 1
ATOM 531 O O . ALA A 1 71 ? 3.951 -20.391 -16.453 1 96.56 71 ALA A O 1
ATOM 532 N N . TRP A 1 72 ? 2.883 -21.219 -14.664 1 96.94 72 TRP A N 1
ATOM 533 C CA . TRP A 1 72 ? 1.777 -20.281 -14.82 1 96.94 72 TRP A CA 1
ATOM 534 C C . TRP A 1 72 ? 2.121 -18.922 -14.203 1 96.94 72 TRP A C 1
ATOM 536 O O . TRP A 1 72 ? 3.064 -18.812 -13.414 1 96.94 72 TRP A O 1
ATOM 546 N N . SER A 1 73 ? 1.438 -17.891 -14.562 1 95.44 73 SER A N 1
ATOM 547 C CA . SER A 1 73 ? 1.593 -16.547 -14.016 1 95.44 73 SER A CA 1
ATOM 548 C C . SER A 1 73 ? 0.77 -16.359 -12.742 1 95.44 73 SER A C 1
ATOM 550 O O . SER A 1 73 ? -0.42 -16.047 -12.805 1 95.44 73 SER A O 1
ATOM 552 N N . THR A 1 74 ? 1.445 -16.453 -11.586 1 93.38 74 THR A N 1
ATOM 553 C CA . THR A 1 74 ? 0.752 -16.281 -10.312 1 93.38 74 THR A CA 1
ATOM 554 C C . THR A 1 74 ? 0.168 -14.875 -10.195 1 93.38 74 THR A C 1
ATOM 556 O O . THR A 1 74 ? -1.003 -14.711 -9.844 1 93.38 74 THR A O 1
ATOM 559 N N . PRO A 1 75 ? 0.907 -13.859 -10.539 1 92.19 75 PRO A N 1
ATOM 560 C CA . PRO A 1 75 ? 0.305 -12.523 -10.516 1 92.19 75 PRO A CA 1
ATOM 561 C C . PRO A 1 75 ? -0.84 -12.375 -11.516 1 92.19 75 PRO A C 1
ATOM 563 O O . PRO A 1 75 ? -1.805 -11.656 -11.25 1 92.19 75 PRO A O 1
ATOM 566 N N . GLY A 1 76 ? -0.71 -12.992 -12.625 1 94.88 76 GLY A N 1
ATOM 567 C CA . GLY A 1 76 ? -1.815 -13 -13.57 1 94.88 76 GLY A CA 1
ATOM 568 C C . GLY A 1 76 ? -3.082 -13.609 -13 1 94.88 76 GLY A C 1
ATOM 569 O O . GLY A 1 76 ? -4.176 -13.078 -13.195 1 94.88 76 GLY A O 1
ATOM 570 N N . ALA A 1 77 ? -2.916 -14.719 -12.32 1 96.06 77 ALA A N 1
ATOM 571 C CA . ALA A 1 77 ? -4.059 -15.367 -11.672 1 96.06 77 ALA A CA 1
ATOM 572 C C . ALA A 1 77 ? -4.68 -14.445 -10.625 1 96.06 77 ALA A C 1
ATOM 574 O O . ALA A 1 77 ? -5.906 -14.359 -10.516 1 96.06 77 ALA A O 1
ATOM 575 N N . ALA A 1 78 ? -3.836 -13.828 -9.906 1 93.88 78 ALA A N 1
ATOM 576 C CA . ALA A 1 78 ? -4.316 -12.906 -8.883 1 93.88 78 ALA A CA 1
ATOM 577 C C . ALA A 1 78 ? -5.156 -11.789 -9.5 1 93.88 78 ALA A C 1
ATOM 579 O O . ALA A 1 78 ? -6.211 -11.43 -8.977 1 93.88 78 ALA A O 1
ATOM 580 N N . MET A 1 79 ? -4.684 -11.242 -10.562 1 94.12 79 MET A N 1
ATOM 581 C CA . MET A 1 79 ? -5.418 -10.195 -11.273 1 94.12 79 MET A CA 1
ATOM 582 C C . MET A 1 79 ? -6.773 -10.719 -11.75 1 94.12 79 MET A C 1
ATOM 584 O O . MET A 1 79 ? -7.777 -10.016 -11.656 1 94.12 79 MET A O 1
ATOM 588 N N . LEU A 1 80 ? -6.852 -11.953 -12.172 1 95.88 80 LEU A N 1
ATOM 589 C CA . LEU A 1 80 ? -8.07 -12.539 -12.727 1 95.88 80 LEU A CA 1
ATOM 590 C C . LEU A 1 80 ? -9.117 -12.734 -11.633 1 95.88 80 LEU A C 1
ATOM 592 O O . LEU A 1 80 ? -10.32 -12.633 -11.898 1 95.88 80 LEU A O 1
ATOM 596 N N . VAL A 1 81 ? -8.68 -13.023 -10.406 1 94.62 81 VAL A N 1
ATOM 597 C CA . VAL A 1 81 ? -9.617 -13.234 -9.312 1 94.62 81 VAL A CA 1
ATOM 598 C C . VAL A 1 81 ? -10.555 -12.031 -9.195 1 94.62 81 VAL A C 1
ATOM 600 O O . VAL A 1 81 ? -11.75 -12.188 -8.945 1 94.62 81 VAL A O 1
ATOM 603 N N . ILE A 1 82 ? -10.008 -10.891 -9.461 1 89.81 82 ILE A N 1
ATOM 604 C CA . ILE A 1 82 ? -10.789 -9.672 -9.281 1 89.81 82 ILE A CA 1
ATOM 605 C C . ILE A 1 82 ? -11.391 -9.25 -10.625 1 89.81 82 ILE A C 1
ATOM 607 O O . ILE A 1 82 ? -12.586 -8.984 -10.719 1 89.81 82 ILE A O 1
ATOM 611 N N . ALA A 1 83 ? -10.672 -9.289 -11.633 1 91.44 83 ALA A N 1
ATOM 612 C CA . ALA A 1 83 ? -11.023 -8.656 -12.898 1 91.44 83 ALA A CA 1
ATOM 613 C C . ALA A 1 83 ? -12.023 -9.508 -13.68 1 91.44 83 ALA A C 1
ATOM 615 O O . ALA A 1 83 ? -12.727 -9 -14.555 1 91.44 83 ALA A O 1
ATOM 616 N N . SER A 1 84 ? -12.195 -10.766 -13.367 1 93.75 84 SER A N 1
ATOM 617 C CA . SER A 1 84 ? -12.992 -11.648 -14.203 1 93.75 84 SER A CA 1
ATOM 618 C C . SER A 1 84 ? -14.43 -11.734 -13.703 1 93.75 84 SER A C 1
ATOM 620 O O . SER A 1 84 ? -15.305 -12.258 -14.398 1 93.75 84 SER A O 1
ATOM 622 N N . GLN A 1 85 ? -14.672 -11.203 -12.547 1 91.62 85 GLN A N 1
ATOM 623 C CA . GLN A 1 85 ? -15.953 -11.375 -11.875 1 91.62 85 GLN A CA 1
ATOM 624 C C . GLN A 1 85 ? -17.094 -10.82 -12.719 1 91.62 85 GLN A C 1
ATOM 626 O O . GLN A 1 85 ? -18.234 -11.297 -12.625 1 91.62 85 GLN A O 1
ATOM 631 N N . GLN A 1 86 ? -16.875 -9.938 -13.578 1 89.56 86 GLN A N 1
ATOM 632 C CA . GLN A 1 86 ? -17.953 -9.258 -14.281 1 89.56 86 GLN A CA 1
ATOM 633 C C . GLN A 1 86 ? -18.156 -9.852 -15.68 1 89.56 86 GLN A C 1
ATOM 635 O O . GLN A 1 86 ? -19 -9.391 -16.438 1 89.56 86 GLN A O 1
ATOM 640 N N . TYR A 1 87 ? -17.469 -10.914 -15.992 1 95.75 87 TYR A N 1
ATOM 641 C CA . TYR A 1 87 ? -17.547 -11.492 -17.328 1 95.75 87 TYR A CA 1
ATOM 642 C C . TYR A 1 87 ? -17.984 -12.953 -17.266 1 95.75 87 TYR A C 1
ATOM 644 O O . TYR A 1 87 ? -17.719 -13.641 -16.266 1 95.75 87 TYR A O 1
ATOM 652 N N . GLU A 1 88 ? -18.641 -13.344 -18.312 1 97.06 88 GLU A N 1
ATOM 653 C CA . GLU A 1 88 ? -18.953 -14.766 -18.438 1 97.06 88 GLU A CA 1
ATOM 654 C C . GLU A 1 88 ? -17.719 -15.578 -18.797 1 97.06 88 GLU A C 1
ATOM 656 O O . GLU A 1 88 ? -16.781 -15.062 -19.406 1 97.06 88 GLU A O 1
ATOM 661 N N . LEU A 1 89 ? -17.781 -16.875 -18.469 1 98.06 89 LEU A N 1
ATOM 662 C CA . LEU A 1 89 ? -16.625 -17.75 -18.594 1 98.06 89 LEU A CA 1
ATOM 663 C C . LEU A 1 89 ? -16.125 -17.781 -20.031 1 98.06 89 LEU A C 1
ATOM 665 O O . LEU A 1 89 ? -14.922 -17.656 -20.297 1 98.06 89 LEU A O 1
ATOM 669 N N . PRO A 1 90 ? -17 -17.844 -21.031 1 98.44 90 PRO A N 1
ATOM 670 C CA . PRO A 1 90 ? -16.5 -17.875 -22.406 1 98.44 90 PRO A CA 1
ATOM 671 C C . PRO A 1 90 ? -15.727 -16.609 -22.781 1 98.44 90 PRO A C 1
ATOM 673 O O . PRO A 1 90 ? -14.742 -16.688 -23.516 1 98.44 90 PRO A O 1
ATOM 676 N N . VAL A 1 91 ? -16.141 -15.523 -22.234 1 98.25 91 VAL A N 1
ATOM 677 C CA . VAL A 1 91 ? -15.469 -14.25 -22.5 1 98.25 91 VAL A CA 1
ATOM 678 C C . VAL A 1 91 ? -14.109 -14.219 -21.812 1 98.25 91 VAL A C 1
ATOM 680 O O . VAL A 1 91 ? -13.133 -13.719 -22.359 1 98.25 91 VAL A O 1
ATOM 683 N N . VAL A 1 92 ? -14.055 -14.711 -20.594 1 98.44 92 VAL A N 1
ATOM 684 C CA . VAL A 1 92 ? -12.797 -14.812 -19.875 1 98.44 92 VAL A CA 1
ATOM 685 C C . VAL A 1 92 ? -11.82 -15.695 -20.641 1 98.44 92 VAL A C 1
ATOM 687 O O . VAL A 1 92 ? -10.656 -15.344 -20.812 1 98.44 92 VAL A O 1
ATOM 690 N N . ILE A 1 93 ? -12.32 -16.781 -21.172 1 98.5 93 ILE A N 1
ATOM 691 C CA . ILE A 1 93 ? -11.516 -17.719 -21.938 1 98.5 93 ILE A CA 1
ATOM 692 C C . ILE A 1 93 ? -11.023 -17.031 -23.219 1 98.5 93 ILE A C 1
ATOM 694 O O . ILE A 1 93 ? -9.875 -17.219 -23.625 1 98.5 93 ILE A O 1
ATOM 698 N N . GLY A 1 94 ? -11.93 -16.328 -23.828 1 98.5 94 GLY A N 1
ATOM 699 C CA . GLY A 1 94 ? -11.523 -15.555 -25 1 98.5 94 GLY A CA 1
ATOM 700 C C . GLY A 1 94 ? -10.391 -14.586 -24.703 1 98.5 94 GLY A C 1
ATOM 701 O O . GLY A 1 94 ? -9.516 -14.375 -25.547 1 98.5 94 GLY A O 1
ATOM 702 N N . SER A 1 95 ? -10.375 -14.016 -23.594 1 98.19 95 SER A N 1
ATOM 703 C CA . SER A 1 95 ? -9.328 -13.086 -23.188 1 98.19 95 SER A CA 1
ATOM 704 C C . SER A 1 95 ? -7.98 -13.789 -23.062 1 98.19 95 SER A C 1
ATOM 706 O O . SER A 1 95 ? -6.934 -13.188 -23.312 1 98.19 95 SER A O 1
ATOM 708 N N . PHE A 1 96 ? -8.023 -15.086 -22.656 1 98.5 96 PHE A N 1
ATOM 709 C CA . PHE A 1 96 ? -6.793 -15.859 -22.594 1 98.5 96 PHE A CA 1
ATOM 710 C C . PHE A 1 96 ? -6.199 -16.047 -23.984 1 98.5 96 PHE A C 1
ATOM 712 O O . PHE A 1 96 ? -4.98 -15.938 -24.172 1 98.5 96 PHE A O 1
ATOM 719 N N . VAL A 1 97 ? -7.047 -16.281 -24.906 1 98.5 97 VAL A N 1
ATOM 720 C CA . VAL A 1 97 ? -6.617 -16.469 -26.281 1 98.5 97 VAL A CA 1
ATOM 721 C C . VAL A 1 97 ? -5.926 -15.195 -26.781 1 98.5 97 VAL A C 1
ATOM 723 O O . VAL A 1 97 ? -4.832 -15.258 -27.344 1 98.5 97 VAL A O 1
ATOM 726 N N . VAL A 1 98 ? -6.551 -14.086 -26.531 1 98.38 98 VAL A N 1
ATOM 727 C CA . VAL A 1 98 ? -6.016 -12.812 -27 1 98.38 98 VAL A CA 1
ATOM 728 C C . VAL A 1 98 ? -4.676 -12.531 -26.328 1 98.38 98 VAL A C 1
ATOM 730 O O . VAL A 1 98 ? -3.738 -12.047 -26.953 1 98.38 98 VAL A O 1
ATOM 733 N N . SER A 1 99 ? -4.605 -12.766 -25.062 1 97.94 99 SER A N 1
ATOM 734 C CA . SER A 1 99 ? -3.336 -12.602 -24.359 1 97.94 99 SER A CA 1
ATOM 735 C C . SER A 1 99 ? -2.246 -13.477 -24.969 1 97.94 99 SER A C 1
ATOM 737 O O . SER A 1 99 ? -1.107 -13.031 -25.141 1 97.94 99 SER A O 1
ATOM 739 N N . GLY A 1 100 ? -2.631 -14.742 -25.312 1 98 100 GLY A N 1
ATOM 740 C CA . GLY A 1 100 ? -1.699 -15.633 -25.984 1 98 100 GLY A CA 1
ATOM 741 C C . GLY A 1 100 ? -1.229 -15.094 -27.328 1 98 100 GLY A C 1
ATOM 742 O O . GLY A 1 100 ? -0.047 -15.195 -27.656 1 98 100 GLY A O 1
ATOM 743 N N . VAL A 1 101 ? -2.135 -14.516 -28.031 1 97.75 101 VAL A N 1
ATOM 744 C CA . VAL A 1 101 ? -1.808 -13.922 -29.328 1 97.75 101 VAL A CA 1
ATOM 745 C C . VAL A 1 101 ? -0.818 -12.773 -29.125 1 97.75 101 VAL A C 1
ATOM 747 O O . VAL A 1 101 ? 0.13 -12.625 -29.906 1 97.75 101 VAL A O 1
ATOM 750 N N . LEU A 1 102 ? -1.03 -11.969 -28.141 1 96.06 102 LEU A N 1
ATOM 751 C CA . LEU A 1 102 ? -0.143 -10.844 -27.859 1 96.06 102 LEU A CA 1
ATOM 752 C C . LEU A 1 102 ? 1.261 -11.328 -27.516 1 96.06 102 LEU A C 1
ATOM 754 O O . LEU A 1 102 ? 2.252 -10.734 -27.953 1 96.06 102 LEU A O 1
ATOM 758 N N . ILE A 1 103 ? 1.361 -12.383 -26.781 1 95.75 103 ILE A N 1
ATOM 759 C CA . ILE A 1 103 ? 2.658 -12.945 -26.438 1 95.75 103 ILE A CA 1
ATOM 760 C C . ILE A 1 103 ? 3.332 -13.5 -27.688 1 95.75 103 ILE A C 1
ATOM 762 O O . ILE A 1 103 ? 4.523 -13.266 -27.922 1 95.75 103 ILE A O 1
ATOM 766 N N . LEU A 1 104 ? 2.561 -14.203 -28.484 1 96.38 104 LEU A N 1
ATOM 767 C CA . LEU A 1 104 ? 3.062 -14.727 -29.75 1 96.38 104 LEU A CA 1
ATOM 768 C C . LEU A 1 104 ? 3.594 -13.602 -30.625 1 96.38 104 LEU A C 1
ATOM 770 O O . LEU A 1 104 ? 4.688 -13.711 -31.188 1 96.38 104 LEU A O 1
ATOM 774 N N . LEU A 1 105 ? 2.842 -12.523 -30.688 1 95.25 105 LEU A N 1
ATOM 775 C CA . LEU A 1 105 ? 3.227 -11.383 -31.516 1 95.25 105 LEU A CA 1
ATOM 776 C C . LEU A 1 105 ? 4.496 -10.727 -30.984 1 95.25 105 LEU A C 1
ATOM 778 O O . LEU A 1 105 ? 5.309 -10.219 -31.75 1 95.25 105 LEU A O 1
ATOM 782 N N . THR A 1 106 ? 4.648 -10.703 -29.703 1 92.88 106 THR A N 1
ATOM 783 C CA . THR A 1 106 ? 5.852 -10.141 -29.109 1 92.88 106 THR A CA 1
ATOM 784 C C . THR A 1 106 ? 7.086 -10.938 -29.516 1 92.88 106 THR A C 1
ATOM 786 O O . THR A 1 106 ? 8.172 -10.367 -29.688 1 92.88 106 THR A O 1
ATOM 789 N N . GLY A 1 107 ? 6.926 -12.234 -29.625 1 89.94 107 GLY A N 1
ATOM 790 C CA . GLY A 1 107 ? 8.023 -13.062 -30.094 1 89.94 107 GLY A CA 1
ATOM 791 C C . GLY A 1 107 ? 8.312 -12.867 -31.578 1 89.94 107 GLY A C 1
ATOM 792 O O . GLY A 1 107 ? 9.453 -13.008 -32 1 89.94 107 GLY A O 1
ATOM 793 N N . LEU A 1 108 ? 7.32 -12.516 -32.344 1 90.06 108 LEU A N 1
ATOM 794 C CA . LEU A 1 108 ? 7.434 -12.43 -33.781 1 90.06 108 LEU A CA 1
ATOM 795 C C . LEU A 1 108 ? 7.906 -11.047 -34.219 1 90.06 108 LEU A C 1
ATOM 797 O O . LEU A 1 108 ? 8.594 -10.906 -35.219 1 90.06 108 LEU A O 1
ATOM 801 N N . ILE A 1 109 ? 7.383 -10.016 -33.438 1 87.56 109 ILE A N 1
ATOM 802 C CA . ILE A 1 109 ? 7.566 -8.641 -33.875 1 87.56 109 ILE A CA 1
ATOM 803 C C . ILE A 1 109 ? 8.492 -7.91 -32.906 1 87.56 109 ILE A C 1
ATOM 805 O O . ILE A 1 109 ? 8.086 -7.547 -31.797 1 87.56 109 ILE A O 1
ATOM 809 N N . SER A 1 110 ? 9.625 -7.57 -33.281 1 78.19 110 SER A N 1
ATOM 810 C CA . SER A 1 110 ? 10.672 -7.008 -32.438 1 78.19 110 SER A CA 1
ATOM 811 C C . SER A 1 110 ? 10.25 -5.668 -31.859 1 78.19 110 SER A C 1
ATOM 813 O O . SER A 1 110 ? 10.516 -5.383 -30.688 1 78.19 110 SER A O 1
ATOM 815 N N . PRO A 1 111 ? 9.508 -4.902 -32.625 1 74.44 111 PRO A N 1
ATOM 816 C CA . PRO A 1 111 ? 9.125 -3.609 -32.031 1 74.44 111 PRO A CA 1
ATOM 817 C C . PRO A 1 111 ? 8.195 -3.748 -30.844 1 74.44 111 PRO A C 1
ATOM 819 O O . PRO A 1 111 ? 8.203 -2.898 -29.953 1 74.44 111 PRO A O 1
ATOM 822 N N . LEU A 1 112 ? 7.406 -4.77 -30.797 1 74.88 112 LEU A N 1
ATOM 823 C CA . LEU A 1 112 ? 6.512 -4.973 -29.656 1 74.88 112 LEU A CA 1
ATOM 824 C C . LEU A 1 112 ? 7.301 -5.316 -28.406 1 74.88 112 LEU A C 1
ATOM 826 O O . LEU A 1 112 ? 7.004 -4.812 -27.312 1 74.88 112 LEU A O 1
ATOM 830 N N . SER A 1 113 ? 8.203 -6.117 -28.688 1 73.94 113 SER A N 1
ATOM 831 C CA . SER A 1 113 ? 9.07 -6.465 -27.578 1 73.94 113 SER A CA 1
ATOM 832 C C . SER A 1 113 ? 9.805 -5.234 -27.047 1 73.94 113 SER A C 1
ATOM 834 O O . SER A 1 113 ? 9.945 -5.062 -25.828 1 73.94 113 SER A O 1
ATOM 836 N N . ARG A 1 114 ? 10.188 -4.402 -27.938 1 77.56 114 ARG A N 1
ATOM 837 C CA . ARG A 1 114 ? 10.883 -3.18 -27.562 1 77.56 114 ARG A CA 1
ATOM 838 C C . ARG A 1 114 ? 9.945 -2.221 -26.828 1 77.56 114 ARG A C 1
ATOM 840 O O . ARG A 1 114 ? 10.359 -1.521 -25.906 1 77.56 114 ARG A O 1
ATOM 847 N N . ALA A 1 115 ? 8.703 -2.266 -27.219 1 77.31 115 ALA A N 1
ATOM 848 C CA . ALA A 1 115 ? 7.707 -1.407 -26.578 1 77.31 115 ALA A CA 1
ATOM 849 C C . ALA A 1 115 ? 7.5 -1.803 -25.109 1 77.31 115 ALA A C 1
ATOM 851 O O . ALA A 1 115 ? 7.359 -0.939 -24.25 1 77.31 115 ALA A O 1
ATOM 852 N N . LEU A 1 116 ? 7.5 -3.014 -24.922 1 75.88 116 LEU A N 1
ATOM 853 C CA . LEU A 1 116 ? 7.32 -3.48 -23.547 1 75.88 116 LEU A CA 1
ATOM 854 C C . LEU A 1 116 ? 8.547 -3.16 -22.703 1 75.88 116 LEU A C 1
ATOM 856 O O . LEU A 1 116 ? 8.422 -2.83 -21.516 1 75.88 116 LEU A O 1
ATOM 860 N N . GLU A 1 117 ? 9.602 -3.246 -23.391 1 75.88 117 GLU A N 1
ATOM 861 C CA . GLU A 1 117 ? 10.844 -2.932 -22.688 1 75.88 117 GLU A CA 1
ATOM 862 C C . GLU A 1 117 ? 10.914 -1.45 -22.328 1 75.88 117 GLU A C 1
ATOM 864 O O . GLU A 1 117 ? 11.703 -1.055 -21.469 1 75.88 117 GLU A O 1
ATOM 869 N N . ARG A 1 118 ? 10.086 -0.711 -22.953 1 80.19 118 ARG A N 1
ATOM 870 C CA . ARG A 1 118 ? 10.102 0.726 -22.703 1 80.19 118 ARG A CA 1
ATOM 871 C C . ARG A 1 118 ? 9.25 1.069 -21.484 1 80.19 118 ARG A C 1
ATOM 873 O O . ARG A 1 118 ? 9.359 2.168 -20.938 1 80.19 118 ARG A O 1
ATOM 880 N N . ILE A 1 119 ? 8.438 0.16 -21.078 1 85.31 119 ILE A N 1
ATOM 881 C CA . ILE A 1 119 ? 7.703 0.394 -19.828 1 85.31 119 ILE A CA 1
ATOM 882 C C . ILE A 1 119 ? 8.648 0.225 -18.641 1 85.31 119 ILE A C 1
ATOM 884 O O . ILE A 1 119 ? 9.156 -0.87 -18.406 1 85.31 119 ILE A O 1
ATOM 888 N N . PRO A 1 120 ? 8.859 1.326 -18 1 89.12 120 PRO A N 1
ATOM 889 C CA . PRO A 1 120 ? 9.75 1.197 -16.844 1 89.12 120 PRO A CA 1
ATOM 890 C C . PRO A 1 120 ? 9.289 0.133 -15.852 1 89.12 120 PRO A C 1
ATOM 892 O O . PRO A 1 120 ? 8.094 0.041 -15.555 1 89.12 120 PRO A O 1
ATOM 895 N N . SER A 1 121 ? 10.188 -0.703 -15.453 1 89 121 SER A N 1
ATOM 896 C CA . SER A 1 121 ? 9.883 -1.8 -14.539 1 89 121 SER A CA 1
ATOM 897 C C . SER A 1 121 ? 9.227 -1.289 -13.258 1 89 121 SER A C 1
ATOM 899 O O . SER A 1 121 ? 8.383 -1.97 -12.672 1 89 121 SER A O 1
ATOM 901 N N . GLN A 1 122 ? 9.555 -0.067 -12.852 1 94.12 122 GLN A N 1
ATOM 902 C CA . GLN A 1 122 ? 9.016 0.535 -11.641 1 94.12 122 GLN A CA 1
ATOM 903 C C . GLN A 1 122 ? 7.5 0.707 -11.734 1 94.12 122 GLN A C 1
ATOM 905 O O . GLN A 1 122 ? 6.777 0.457 -10.766 1 94.12 122 GLN A O 1
ATOM 910 N N . LEU A 1 123 ? 7.008 1.096 -12.906 1 95.81 123 LEU A N 1
ATOM 911 C CA . LEU A 1 123 ? 5.57 1.254 -13.094 1 95.81 123 LEU A CA 1
ATOM 912 C C . LEU A 1 123 ? 4.875 -0.103 -13.125 1 95.81 123 LEU A C 1
ATOM 914 O O . LEU A 1 123 ? 3.789 -0.262 -12.562 1 95.81 123 LEU A O 1
ATOM 918 N N . GLY A 1 124 ? 5.547 -1.053 -13.773 1 93 124 GLY A N 1
ATOM 919 C CA . GLY A 1 124 ? 5 -2.398 -13.812 1 93 124 GLY A CA 1
ATOM 920 C C . GLY A 1 124 ? 4.867 -3.027 -12.438 1 93 124 GLY A C 1
ATOM 921 O O . GLY A 1 124 ? 3.836 -3.623 -12.117 1 93 124 GLY A O 1
ATOM 922 N N . THR A 1 125 ? 5.863 -2.898 -11.625 1 93.94 125 THR A N 1
ATOM 923 C CA . THR A 1 125 ? 5.844 -3.5 -10.297 1 93.94 125 THR A CA 1
ATOM 924 C C . THR A 1 125 ? 4.898 -2.738 -9.375 1 93.94 125 THR A C 1
ATOM 926 O O . THR A 1 125 ? 4.289 -3.328 -8.477 1 93.94 125 THR A O 1
ATOM 929 N N . ALA A 1 126 ? 4.793 -1.437 -9.578 1 96.88 126 ALA A N 1
ATOM 930 C CA . ALA A 1 126 ? 3.785 -0.679 -8.836 1 96.88 126 ALA A CA 1
ATOM 931 C C . ALA A 1 126 ? 2.383 -1.2 -9.141 1 96.88 126 ALA A C 1
ATOM 933 O O . ALA A 1 126 ? 1.576 -1.389 -8.227 1 96.88 126 ALA A O 1
ATOM 934 N N . MET A 1 127 ? 2.154 -1.4 -10.43 1 95.5 127 MET A N 1
ATOM 935 C CA . MET A 1 127 ? 0.869 -1.941 -10.867 1 95.5 127 MET A CA 1
ATOM 936 C C . MET A 1 127 ? 0.618 -3.311 -10.242 1 95.5 127 MET A C 1
ATOM 938 O O . MET A 1 127 ? -0.453 -3.559 -9.688 1 95.5 127 MET A O 1
ATOM 942 N N . LEU A 1 128 ? 1.58 -4.16 -10.305 1 93.5 128 LEU A N 1
ATOM 943 C CA . LEU A 1 128 ? 1.463 -5.512 -9.773 1 93.5 128 LEU A CA 1
ATOM 944 C C . LEU A 1 128 ? 1.298 -5.488 -8.258 1 93.5 128 LEU A C 1
ATOM 946 O O . LEU A 1 128 ? 0.468 -6.219 -7.707 1 93.5 128 LEU A O 1
ATOM 950 N N . GLY A 1 129 ? 2.113 -4.699 -7.57 1 96.19 129 GLY A N 1
ATOM 951 C CA . GLY A 1 129 ? 1.973 -4.566 -6.129 1 96.19 129 GLY A CA 1
ATOM 952 C C . GLY A 1 129 ? 0.571 -4.176 -5.695 1 96.19 129 GLY A C 1
ATOM 953 O O . GLY A 1 129 ? 0.049 -4.707 -4.715 1 96.19 129 GLY A O 1
ATOM 954 N N . ALA A 1 130 ? -0.001 -3.248 -6.422 1 97.06 130 ALA A N 1
ATOM 955 C CA . ALA A 1 130 ? -1.358 -2.797 -6.125 1 97.06 130 ALA A CA 1
ATOM 956 C C . ALA A 1 130 ? -2.361 -3.938 -6.273 1 97.06 130 ALA A C 1
ATOM 958 O O . ALA A 1 130 ? -3.318 -4.035 -5.504 1 97.06 130 ALA A O 1
ATOM 959 N N . ILE A 1 131 ? -2.17 -4.797 -7.199 1 94.19 131 ILE A N 1
ATOM 960 C CA . ILE A 1 131 ? -3.062 -5.918 -7.473 1 94.19 131 ILE A CA 1
ATOM 961 C C . ILE A 1 131 ? -2.936 -6.961 -6.363 1 94.19 131 ILE A C 1
ATOM 963 O O . ILE A 1 131 ? -3.932 -7.566 -5.957 1 94.19 131 ILE A O 1
ATOM 967 N N . LEU A 1 132 ? -1.764 -7.172 -5.859 1 95.56 132 LEU A N 1
ATOM 968 C CA . LEU A 1 132 ? -1.487 -8.25 -4.918 1 95.56 132 LEU A CA 1
ATOM 969 C C . LEU A 1 132 ? -1.835 -7.836 -3.494 1 95.56 132 LEU A C 1
ATOM 971 O O . LEU A 1 132 ? -2.17 -8.68 -2.66 1 95.56 132 LEU A O 1
ATOM 975 N N . LEU A 1 133 ? -1.828 -6.555 -3.213 1 97.31 133 LEU A N 1
ATOM 976 C CA . LEU A 1 133 ? -1.958 -6.027 -1.859 1 97.31 133 LEU A CA 1
ATOM 977 C C . LEU A 1 133 ? -3.25 -6.508 -1.208 1 97.31 133 LEU A C 1
ATOM 979 O O . LEU A 1 133 ? -3.238 -6.977 -0.067 1 97.31 133 LEU A O 1
ATOM 983 N N . PRO A 1 134 ? -4.371 -6.484 -1.893 1 95.69 134 PRO A N 1
ATOM 984 C CA . PRO A 1 134 ? -5.613 -6.934 -1.258 1 95.69 134 PRO A CA 1
ATOM 985 C C . PRO A 1 134 ? -5.57 -8.406 -0.851 1 95.69 134 PRO A C 1
ATOM 987 O O . PRO A 1 134 ? -6.188 -8.789 0.146 1 95.69 134 PRO A O 1
ATOM 990 N N . PHE A 1 135 ? -4.91 -9.203 -1.535 1 93.06 135 PHE A N 1
ATOM 991 C CA . PHE A 1 135 ? -4.781 -10.609 -1.194 1 93.06 135 PHE A CA 1
ATOM 992 C C . PHE A 1 135 ? -3.986 -10.789 0.094 1 93.06 135 PHE A C 1
ATOM 994 O O . PHE A 1 135 ? -4.383 -11.547 0.977 1 93.06 135 PHE A O 1
ATOM 1001 N N . CYS A 1 136 ? -2.93 -10.117 0.131 1 96.44 136 CYS A N 1
ATOM 1002 C CA . CYS A 1 136 ? -2.1 -10.203 1.327 1 96.44 136 CYS A CA 1
ATOM 1003 C C . CYS A 1 136 ? -2.84 -9.656 2.543 1 96.44 136 CYS A C 1
ATOM 1005 O O . CYS A 1 136 ? -2.76 -10.227 3.631 1 96.44 136 CYS A O 1
ATOM 1007 N N . LEU A 1 137 ? -3.555 -8.57 2.334 1 96.5 137 LEU A N 1
ATOM 1008 C CA . LEU A 1 137 ? -4.344 -7.992 3.414 1 96.5 137 LEU A CA 1
ATOM 1009 C C . LEU A 1 137 ? -5.395 -8.977 3.912 1 96.5 137 LEU A C 1
ATOM 1011 O O . LEU A 1 137 ? -5.613 -9.102 5.117 1 96.5 137 LEU A O 1
ATOM 1015 N N . GLY A 1 138 ? -6.043 -9.617 2.988 1 94.5 138 GLY A N 1
ATOM 1016 C CA . GLY A 1 138 ? -7.082 -10.578 3.326 1 94.5 138 GLY A CA 1
ATOM 1017 C C . GLY A 1 138 ? -6.59 -11.695 4.227 1 94.5 138 GLY A C 1
ATOM 1018 O O . GLY A 1 138 ? -7.336 -12.188 5.074 1 94.5 138 GLY A O 1
ATOM 1019 N N . SER A 1 139 ? -5.387 -12.047 4.031 1 95.75 139 SER A N 1
ATOM 1020 C CA . SER A 1 139 ? -4.832 -13.117 4.852 1 95.75 139 SER A CA 1
ATOM 1021 C C . SER A 1 139 ? -4.75 -12.703 6.316 1 95.75 139 SER A C 1
ATOM 1023 O O . SER A 1 139 ? -4.992 -13.516 7.211 1 95.75 139 SER A O 1
ATOM 1025 N N . PHE A 1 140 ? -4.438 -11.477 6.594 1 96.12 140 PHE A N 1
ATOM 1026 C CA . PHE A 1 140 ? -4.301 -11.031 7.973 1 96.12 140 PHE A CA 1
ATOM 1027 C C . PHE A 1 140 ? -5.66 -10.695 8.57 1 96.12 140 PHE A C 1
ATOM 1029 O O . PHE A 1 140 ? -5.848 -10.773 9.789 1 96.12 140 PHE A O 1
ATOM 1036 N N . GLN A 1 141 ? -6.586 -10.352 7.762 1 94.88 141 GLN A N 1
ATOM 1037 C CA . GLN A 1 141 ? -7.93 -10.055 8.242 1 94.88 141 GLN A CA 1
ATOM 1038 C C . GLN A 1 141 ? -8.617 -11.32 8.758 1 94.88 141 GLN A C 1
ATOM 1040 O O . GLN A 1 141 ? -9.586 -11.234 9.516 1 94.88 141 GLN A O 1
ATOM 1045 N N . ALA A 1 142 ? -8.109 -12.461 8.344 1 93.81 142 ALA A N 1
ATOM 1046 C CA . ALA A 1 142 ? -8.656 -13.742 8.781 1 93.81 142 ALA A CA 1
ATOM 1047 C C . ALA A 1 142 ? -8.516 -13.914 10.289 1 93.81 142 ALA A C 1
ATOM 1049 O O . ALA A 1 142 ? -9.203 -14.742 10.898 1 93.81 142 ALA A O 1
ATOM 1050 N N . VAL A 1 143 ? -7.68 -13.148 10.93 1 94 143 VAL A N 1
ATOM 1051 C CA . VAL A 1 143 ? -7.477 -13.258 12.367 1 94 143 VAL A CA 1
ATOM 1052 C C . VAL A 1 143 ? -8.773 -12.914 13.102 1 94 143 VAL A C 1
ATOM 1054 O O . VAL A 1 143 ? -9.047 -13.445 14.18 1 94 143 VAL A O 1
ATOM 1057 N N . SER A 1 144 ? -9.594 -12.062 12.539 1 92.06 144 SER A N 1
ATOM 1058 C CA . SER A 1 144 ? -10.844 -11.633 13.156 1 92.06 144 SER A CA 1
ATOM 1059 C C . SER A 1 144 ? -11.891 -12.75 13.133 1 92.06 144 SER A C 1
ATOM 1061 O O . SER A 1 144 ? -12.625 -12.938 14.102 1 92.06 144 SER A O 1
ATOM 1063 N N . SER A 1 145 ? -11.945 -13.547 12.117 1 92.56 145 SER A N 1
ATOM 1064 C CA . SER A 1 145 ? -12.984 -14.562 11.945 1 92.56 145 SER A CA 1
ATOM 1065 C C . SER A 1 145 ? -12.508 -15.93 12.414 1 92.56 145 SER A C 1
ATOM 1067 O O . SER A 1 145 ? -13.305 -16.766 12.828 1 92.56 145 SER A O 1
ATOM 1069 N N . ALA A 1 146 ? -11.211 -16.172 12.266 1 95.38 146 ALA A N 1
ATOM 1070 C CA . ALA A 1 146 ? -10.633 -17.453 12.641 1 95.38 146 ALA A CA 1
ATOM 1071 C C . ALA A 1 146 ? -9.289 -17.281 13.328 1 95.38 146 ALA A C 1
ATOM 1073 O O . ALA A 1 146 ? -8.258 -17.719 12.82 1 95.38 146 ALA A O 1
ATOM 1074 N N . PRO A 1 147 ? -9.32 -16.75 14.547 1 95.44 147 PRO A N 1
ATOM 1075 C CA . PRO A 1 147 ? -8.078 -16.359 15.219 1 95.44 147 PRO A CA 1
ATOM 1076 C C . PRO A 1 147 ? -7.16 -17.547 15.5 1 95.44 147 PRO A C 1
ATOM 1078 O O . PRO A 1 147 ? -5.945 -17.453 15.312 1 95.44 147 PRO A O 1
ATOM 1081 N N . ILE A 1 148 ? -7.688 -18.672 15.961 1 96.62 148 ILE A N 1
ATOM 1082 C CA . ILE A 1 148 ? -6.871 -19.828 16.312 1 96.62 148 ILE A CA 1
ATOM 1083 C C . ILE A 1 148 ? -6.211 -20.391 15.047 1 96.62 148 ILE A C 1
ATOM 1085 O O . ILE A 1 148 ? -5.004 -20.641 15.031 1 96.62 148 ILE A O 1
ATOM 1089 N N . THR A 1 149 ? -7.031 -20.594 14.031 1 97.25 149 THR A N 1
ATOM 1090 C CA . THR A 1 149 ? -6.516 -21.078 12.75 1 97.25 149 THR A CA 1
ATOM 1091 C C . THR A 1 149 ? -5.418 -20.156 12.227 1 97.25 149 THR A C 1
ATOM 1093 O O . THR A 1 149 ? -4.352 -20.609 11.812 1 97.25 149 THR A O 1
ATOM 1096 N N . PHE A 1 150 ? -5.668 -18.875 12.25 1 97.62 150 PHE A N 1
ATOM 1097 C CA . PHE A 1 150 ? -4.707 -17.891 11.75 1 97.62 150 PHE A CA 1
ATOM 1098 C C . PHE A 1 150 ? -3.402 -17.969 12.539 1 97.62 150 PHE A C 1
ATOM 1100 O O . PHE A 1 150 ? -2.318 -18 11.953 1 97.62 150 PHE A O 1
ATOM 1107 N N . LEU A 1 151 ? -3.469 -17.969 13.859 1 97.12 151 LEU A N 1
ATOM 1108 C CA . LEU A 1 151 ? -2.283 -17.938 14.711 1 97.12 151 LEU A CA 1
ATOM 1109 C C . LEU A 1 151 ? -1.429 -19.188 14.508 1 97.12 151 LEU A C 1
ATOM 1111 O O . LEU A 1 151 ? -0.2 -19.094 14.469 1 97.12 151 LEU A O 1
ATOM 1115 N N . ILE A 1 152 ? -2.012 -20.312 14.336 1 97.94 152 ILE A N 1
ATOM 1116 C CA . ILE A 1 152 ? -1.281 -21.547 14.109 1 97.94 152 ILE A CA 1
ATOM 1117 C C . ILE A 1 152 ? -0.572 -21.5 12.758 1 97.94 152 ILE A C 1
ATOM 1119 O O . ILE A 1 152 ? 0.623 -21.781 12.664 1 97.94 152 ILE A O 1
ATOM 1123 N N . MET A 1 153 ? -1.312 -21.125 11.781 1 97.94 153 MET A N 1
ATOM 1124 C CA . MET A 1 153 ? -0.75 -21.078 10.438 1 97.94 153 MET A CA 1
ATOM 1125 C C . MET A 1 153 ? 0.332 -20 10.336 1 97.94 153 MET A C 1
ATOM 1127 O O . MET A 1 153 ? 1.38 -20.219 9.727 1 97.94 153 MET A O 1
ATOM 1131 N N . PHE A 1 154 ? 0.066 -18.859 10.945 1 97.81 154 PHE A N 1
ATOM 1132 C CA . PHE A 1 154 ? 1.031 -17.766 10.898 1 97.81 154 PHE A CA 1
ATOM 1133 C C . PHE A 1 154 ? 2.305 -18.141 11.648 1 97.81 154 PHE A C 1
ATOM 1135 O O . PHE A 1 154 ? 3.41 -17.953 11.133 1 97.81 154 PHE A O 1
ATOM 1142 N N . ALA A 1 155 ? 2.211 -18.609 12.844 1 96.88 155 ALA A N 1
ATOM 1143 C CA . ALA A 1 155 ? 3.367 -19.047 13.625 1 96.88 155 ALA A CA 1
ATOM 1144 C C . ALA A 1 155 ? 4.133 -20.156 12.914 1 96.88 155 ALA A C 1
ATOM 1146 O O . ALA A 1 155 ? 5.367 -20.141 12.875 1 96.88 155 ALA A O 1
ATOM 1147 N N . GLY A 1 156 ? 3.402 -21.109 12.406 1 97.31 156 GLY A N 1
ATOM 1148 C CA . GLY A 1 156 ? 4.039 -22.172 11.656 1 97.31 156 GLY A CA 1
ATOM 1149 C C . GLY A 1 156 ? 4.793 -21.688 10.438 1 97.31 156 GLY A C 1
ATOM 1150 O O . GLY A 1 156 ? 5.898 -22.156 10.148 1 97.31 156 GLY A O 1
ATOM 1151 N N . PHE A 1 157 ? 4.18 -20.766 9.781 1 96.38 157 PHE A N 1
ATOM 1152 C CA . PHE A 1 157 ? 4.809 -20.188 8.602 1 96.38 157 PHE A CA 1
ATOM 1153 C C . PHE A 1 157 ? 6.109 -19.484 8.977 1 96.38 157 PHE A C 1
ATOM 1155 O O . PHE A 1 157 ? 7.137 -19.688 8.328 1 96.38 157 PHE A O 1
ATOM 1162 N N . LEU A 1 158 ? 6.07 -18.656 10.008 1 95.31 158 LEU A N 1
ATOM 1163 C CA . LEU A 1 158 ? 7.258 -17.938 10.438 1 95.31 158 LEU A CA 1
ATOM 1164 C C . LEU A 1 158 ? 8.359 -18.891 10.875 1 95.31 158 LEU A C 1
ATOM 1166 O O . LEU A 1 158 ? 9.531 -18.688 10.562 1 95.31 158 LEU A O 1
ATOM 1170 N N . LEU A 1 159 ? 7.992 -19.906 11.547 1 95.06 159 LEU A N 1
ATOM 1171 C CA . LEU A 1 159 ? 8.961 -20.891 12 1 95.06 159 LEU A CA 1
ATOM 1172 C C . LEU A 1 159 ? 9.578 -21.625 10.812 1 95.06 159 LEU A C 1
ATOM 1174 O O . LEU A 1 159 ? 10.797 -21.844 10.773 1 95.06 159 LEU A O 1
ATOM 1178 N N . ALA A 1 160 ? 8.742 -22.031 9.898 1 95 160 ALA A N 1
ATOM 1179 C CA . ALA A 1 160 ? 9.219 -22.75 8.727 1 95 160 ALA A CA 1
ATOM 1180 C C . ALA A 1 160 ? 10.125 -21.859 7.867 1 95 160 ALA A C 1
ATOM 1182 O O . ALA A 1 160 ? 11.141 -22.328 7.348 1 95 160 ALA A O 1
ATOM 1183 N N . LYS A 1 161 ? 9.742 -20.656 7.742 1 92.25 161 LYS A N 1
ATOM 1184 C CA . LYS A 1 161 ? 10.523 -19.719 6.934 1 92.25 161 LYS A CA 1
ATOM 1185 C C . LYS A 1 161 ? 11.93 -19.531 7.496 1 92.25 161 LYS A C 1
ATOM 1187 O O . LYS A 1 161 ? 12.875 -19.312 6.742 1 92.25 161 LYS A O 1
ATOM 1192 N N . ASN A 1 162 ? 12.062 -19.641 8.766 1 89.62 162 ASN A N 1
ATOM 1193 C CA . ASN A 1 162 ? 13.352 -19.453 9.422 1 89.62 162 ASN A CA 1
ATOM 1194 C C . ASN A 1 162 ? 14.156 -20.75 9.469 1 89.62 162 ASN A C 1
ATOM 1196 O O . ASN A 1 162 ? 15.383 -20.719 9.562 1 89.62 162 ASN A O 1
ATOM 1200 N N . THR A 1 163 ? 13.562 -21.938 9.422 1 92.19 163 THR A N 1
ATOM 1201 C CA . THR A 1 163 ? 14.266 -23.203 9.602 1 92.19 163 THR A CA 1
ATOM 1202 C C . THR A 1 163 ? 14.375 -23.938 8.273 1 92.19 163 THR A C 1
ATOM 1204 O O . THR A 1 163 ? 15.445 -24.453 7.93 1 92.19 163 THR A O 1
ATOM 1207 N N . ILE A 1 164 ? 13.234 -24 7.504 1 92.94 164 ILE A N 1
ATOM 1208 C CA . ILE A 1 164 ? 13.188 -24.703 6.223 1 92.94 164 ILE A CA 1
ATOM 1209 C C . ILE A 1 164 ? 12.469 -23.844 5.191 1 92.94 164 ILE A C 1
ATOM 1211 O O . ILE A 1 164 ? 11.391 -24.203 4.711 1 92.94 164 ILE A O 1
ATOM 1215 N N . PRO A 1 165 ? 13.133 -22.828 4.734 1 88.56 165 PRO A N 1
ATOM 1216 C CA . PRO A 1 165 ? 12.477 -21.812 3.895 1 88.56 165 PRO A CA 1
ATOM 1217 C C . PRO A 1 165 ? 11.93 -22.406 2.594 1 88.56 165 PRO A C 1
ATOM 1219 O O . PRO A 1 165 ? 10.875 -21.984 2.119 1 88.56 165 PRO A O 1
ATOM 1222 N N . ARG A 1 166 ? 12.531 -23.406 2.049 1 86.5 166 ARG A N 1
ATOM 1223 C CA . ARG A 1 166 ? 12.109 -24 0.782 1 86.5 166 ARG A CA 1
ATOM 1224 C C . ARG A 1 166 ? 10.758 -24.688 0.922 1 86.5 166 ARG A C 1
ATOM 1226 O O . ARG A 1 166 ? 10.016 -24.797 -0.051 1 86.5 166 ARG A O 1
ATOM 1233 N N . TYR A 1 167 ? 10.398 -25.047 2.09 1 91.44 167 TYR A N 1
ATOM 1234 C CA . TYR A 1 167 ? 9.195 -25.844 2.305 1 91.44 167 TYR A CA 1
ATOM 1235 C C . TYR A 1 167 ? 8.188 -25.078 3.166 1 91.44 167 TYR A C 1
ATOM 1237 O O . TYR A 1 167 ? 7.266 -25.672 3.725 1 91.44 167 TYR A O 1
ATOM 1245 N N . ALA A 1 168 ? 8.375 -23.812 3.322 1 93.44 168 ALA A N 1
ATOM 1246 C CA . ALA A 1 168 ? 7.512 -23 4.172 1 93.44 168 ALA A CA 1
ATOM 1247 C C . ALA A 1 168 ? 6.062 -23.062 3.707 1 93.44 168 ALA A C 1
ATOM 1249 O O . ALA A 1 168 ? 5.148 -23.219 4.523 1 93.44 168 ALA A O 1
ATOM 1250 N N . MET A 1 169 ? 5.863 -23.062 2.426 1 92.62 169 MET A N 1
ATOM 1251 C CA . MET A 1 169 ? 4.496 -23.078 1.904 1 92.62 169 MET A CA 1
ATOM 1252 C C . MET A 1 169 ? 3.873 -24.453 2.041 1 92.62 169 MET A C 1
ATOM 1254 O O . MET A 1 169 ? 2.664 -24.578 2.244 1 92.62 169 MET A O 1
ATOM 1258 N N . LEU A 1 170 ? 4.664 -25.469 1.928 1 93.31 170 LEU A N 1
ATOM 1259 C CA . LEU A 1 170 ? 4.164 -26.812 2.166 1 93.31 170 LEU A CA 1
ATOM 1260 C C . LEU A 1 170 ? 3.688 -26.984 3.607 1 93.31 170 LEU A C 1
ATOM 1262 O O . LEU A 1 170 ? 2.611 -27.531 3.855 1 93.31 170 LEU A O 1
ATOM 1266 N N . VAL A 1 171 ? 4.496 -26.5 4.523 1 96.12 171 VAL A N 1
ATOM 1267 C CA . VAL A 1 171 ? 4.133 -26.547 5.934 1 96.12 171 VAL A CA 1
ATOM 1268 C C . VAL A 1 171 ? 2.838 -25.766 6.156 1 96.12 171 VAL A C 1
ATOM 1270 O O . VAL A 1 171 ? 1.943 -26.219 6.867 1 96.12 171 VAL A O 1
ATOM 1273 N N . LEU A 1 172 ? 2.752 -24.594 5.555 1 96.31 172 LEU A N 1
ATOM 1274 C CA . LEU A 1 172 ? 1.551 -23.781 5.672 1 96.31 172 LEU A CA 1
ATOM 1275 C C . LEU A 1 172 ? 0.327 -24.531 5.156 1 96.31 172 LEU A C 1
ATOM 1277 O O . LEU A 1 172 ? -0.735 -24.5 5.781 1 96.31 172 LEU A O 1
ATOM 1281 N N . LEU A 1 173 ? 0.463 -25.188 4.023 1 94.38 173 LEU A N 1
ATOM 1282 C CA . LEU A 1 173 ? -0.64 -25.953 3.441 1 94.38 173 LEU A CA 1
ATOM 1283 C C . LEU A 1 173 ? -1.064 -27.094 4.367 1 94.38 173 LEU A C 1
ATOM 1285 O O . LEU A 1 173 ? -2.258 -27.297 4.598 1 94.38 173 LEU A O 1
ATOM 1289 N N . ILE A 1 174 ? -0.131 -27.812 4.871 1 95.81 174 ILE A N 1
ATOM 1290 C CA . ILE A 1 174 ? -0.423 -28.922 5.781 1 95.81 174 ILE A CA 1
ATOM 1291 C C . ILE A 1 174 ? -1.154 -28.391 7.016 1 95.81 174 ILE A C 1
ATOM 1293 O O . ILE A 1 174 ? -2.184 -28.938 7.414 1 95.81 174 ILE A O 1
ATOM 1297 N N . LEU A 1 175 ? -0.65 -27.312 7.609 1 97.44 175 LEU A N 1
ATOM 1298 C CA . LEU A 1 175 ? -1.284 -26.719 8.781 1 97.44 175 LEU A CA 1
ATOM 1299 C C . LEU A 1 175 ? -2.688 -26.219 8.445 1 97.44 175 LEU A C 1
ATOM 1301 O O . LEU A 1 175 ? -3.596 -26.312 9.273 1 97.44 175 LEU A O 1
ATOM 1305 N N . GLY A 1 176 ? -2.84 -25.641 7.246 1 96.38 176 GLY A N 1
ATOM 1306 C CA . GLY A 1 176 ? -4.156 -25.219 6.809 1 96.38 176 GLY A CA 1
ATOM 1307 C C . GLY A 1 176 ? -5.164 -26.344 6.742 1 96.38 176 GLY A C 1
ATOM 1308 O O . GLY A 1 176 ? -6.289 -26.219 7.234 1 96.38 176 GLY A O 1
ATOM 1309 N N . VAL A 1 177 ? -4.773 -27.438 6.215 1 94.06 177 VAL A N 1
ATOM 1310 C CA . VAL A 1 177 ? -5.645 -28.609 6.09 1 94.06 177 VAL A CA 1
ATOM 1311 C C . VAL A 1 177 ? -5.957 -29.172 7.477 1 94.06 177 VAL A C 1
ATOM 1313 O O . VAL A 1 177 ? -7.109 -29.484 7.777 1 94.06 177 VAL A O 1
ATOM 1316 N N . VAL A 1 178 ? -4.922 -29.281 8.266 1 96.19 178 VAL A N 1
ATOM 1317 C CA . VAL A 1 178 ? -5.098 -29.812 9.609 1 96.19 178 VAL A CA 1
ATOM 1318 C C . VAL A 1 178 ? -6.062 -28.922 10.391 1 96.19 178 VAL A C 1
ATOM 1320 O O . VAL A 1 178 ? -6.969 -29.422 11.07 1 96.19 178 VAL A O 1
ATOM 1323 N N . CYS A 1 179 ? -5.906 -27.625 10.352 1 96.56 179 CYS A N 1
ATOM 1324 C CA . CYS A 1 179 ? -6.773 -26.688 11.07 1 96.56 179 CYS A CA 1
ATOM 1325 C C . CYS A 1 179 ? -8.188 -26.734 10.516 1 96.56 179 CYS A C 1
ATOM 1327 O O . CYS A 1 179 ? -9.156 -26.609 11.266 1 96.56 179 CYS A O 1
ATOM 1329 N N . ALA A 1 180 ? -8.289 -26.875 9.188 1 95.12 180 ALA A N 1
ATOM 1330 C CA . ALA A 1 180 ? -9.609 -26.953 8.57 1 95.12 180 ALA A CA 1
ATOM 1331 C C . ALA A 1 180 ? -10.414 -28.109 9.148 1 95.12 180 ALA A C 1
ATOM 1333 O O . ALA A 1 180 ? -11.602 -27.969 9.445 1 95.12 180 ALA A O 1
ATOM 1334 N N . VAL A 1 181 ? -9.758 -29.188 9.344 1 93.69 181 VAL A N 1
ATOM 1335 C CA . VAL A 1 181 ? -10.438 -30.406 9.812 1 93.69 181 VAL A CA 1
ATOM 1336 C C . VAL A 1 181 ? -10.57 -30.359 11.328 1 93.69 181 VAL A C 1
ATOM 1338 O O . VAL A 1 181 ? -11.656 -30.578 11.867 1 93.69 181 VAL A O 1
ATOM 1341 N N . ALA A 1 182 ? -9.523 -30.016 11.992 1 94.62 182 ALA A N 1
ATOM 1342 C CA . ALA A 1 182 ? -9.461 -30.172 13.438 1 94.62 182 ALA A CA 1
ATOM 1343 C C . ALA A 1 182 ? -10.078 -28.969 14.148 1 94.62 182 ALA A C 1
ATOM 1345 O O . ALA A 1 182 ? -10.609 -29.094 15.25 1 94.62 182 ALA A O 1
ATOM 1346 N N . VAL A 1 183 ? -9.977 -27.844 13.594 1 91.25 183 VAL A N 1
ATOM 1347 C CA . VAL A 1 183 ? -10.398 -26.625 14.273 1 91.25 183 VAL A CA 1
ATOM 1348 C C . VAL A 1 183 ? -11.727 -26.141 13.68 1 91.25 183 VAL A C 1
ATOM 1350 O O . VAL A 1 183 ? -12.656 -25.812 14.422 1 91.25 183 VAL A O 1
ATOM 1353 N N . GLU A 1 184 ? -11.875 -26.188 12.375 1 89.94 184 GLU A N 1
ATOM 1354 C CA . GLU A 1 184 ? -13.031 -25.609 11.703 1 89.94 184 GLU A CA 1
ATOM 1355 C C . GLU A 1 184 ? -14.078 -26.672 11.375 1 89.94 184 GLU A C 1
ATOM 1357 O O . GLU A 1 184 ? -15.133 -26.359 10.82 1 89.94 184 GLU A O 1
ATOM 1362 N N . ASP A 1 185 ? -13.836 -27.891 11.656 1 88.81 185 ASP A N 1
ATOM 1363 C CA . ASP A 1 185 ? -14.75 -29.016 11.477 1 88.81 185 ASP A CA 1
ATOM 1364 C C . ASP A 1 185 ? -15.148 -29.172 10.008 1 88.81 185 ASP A C 1
ATOM 1366 O O . ASP A 1 185 ? -16.312 -29.453 9.703 1 88.81 185 ASP A O 1
ATOM 1370 N N . ALA A 1 186 ? -14.172 -28.906 9.188 1 87.81 186 ALA A N 1
ATOM 1371 C CA . ALA A 1 186 ? -14.422 -29.062 7.762 1 87.81 186 ALA A CA 1
ATOM 1372 C C . ALA A 1 186 ? -14.328 -30.531 7.355 1 87.81 186 ALA A C 1
ATOM 1374 O O . ALA A 1 186 ? -13.516 -31.281 7.902 1 87.81 186 ALA A O 1
ATOM 1375 N N . THR A 1 187 ? -15.242 -30.953 6.469 1 84.44 187 THR A N 1
ATOM 1376 C CA . THR A 1 187 ? -15.164 -32.281 5.859 1 84.44 187 THR A CA 1
ATOM 1377 C C . THR A 1 187 ? -14.469 -32.219 4.504 1 84.44 187 THR A C 1
ATOM 1379 O O . THR A 1 187 ? -14.938 -31.516 3.594 1 84.44 187 THR A O 1
ATOM 1382 N N . LEU A 1 188 ? -13.336 -32.875 4.523 1 82.69 188 LEU A N 1
ATOM 1383 C CA . LEU A 1 188 ? -12.602 -32.875 3.264 1 82.69 188 LEU A CA 1
ATOM 1384 C C . LEU A 1 188 ? -13.141 -33.938 2.324 1 82.69 188 LEU A C 1
ATOM 1386 O O . LEU A 1 188 ? -13.406 -35.062 2.748 1 82.69 188 LEU A O 1
ATOM 1390 N N . ASN A 1 189 ? -13.672 -33.469 1.277 1 74.81 189 ASN A N 1
ATOM 1391 C CA . ASN A 1 189 ? -14.148 -34.438 0.274 1 74.81 189 ASN A CA 1
ATOM 1392 C C . ASN A 1 189 ? -13 -35 -0.562 1 74.81 189 ASN A C 1
ATOM 1394 O O . ASN A 1 189 ? -12.578 -34.375 -1.538 1 74.81 189 ASN A O 1
ATOM 1398 N N . ILE A 1 190 ? -12.32 -35.875 -0.01 1 69.06 190 ILE A N 1
ATOM 1399 C CA . ILE A 1 190 ? -11.242 -36.5 -0.781 1 69.06 190 ILE A CA 1
ATOM 1400 C C . ILE A 1 190 ? -11.789 -37.688 -1.561 1 69.06 190 ILE A C 1
ATOM 1402 O O . ILE A 1 190 ? -12.094 -38.719 -0.977 1 69.06 190 ILE A O 1
ATOM 1406 N N . GLU A 1 191 ? -12.852 -37.469 -2.309 1 63.12 191 GLU A N 1
ATOM 1407 C CA . GLU A 1 191 ? -13.367 -38.625 -3.039 1 63.12 191 GLU A CA 1
ATOM 1408 C C . GLU A 1 191 ? -12.25 -39.312 -3.797 1 63.12 191 GLU A C 1
ATOM 1410 O O . GLU A 1 191 ? -11.117 -38.844 -3.826 1 63.12 191 GLU A O 1
ATOM 1415 N N . GLU A 1 192 ? -12.68 -40.344 -4.559 1 64 192 GLU A N 1
ATOM 1416 C CA . GLU A 1 192 ? -11.852 -41.281 -5.293 1 64 192 GLU A CA 1
ATOM 1417 C C . GLU A 1 192 ? -10.93 -40.562 -6.281 1 64 192 GLU A C 1
ATOM 1419 O O . GLU A 1 192 ? -11.328 -39.562 -6.891 1 64 192 GLU A O 1
ATOM 1424 N N . LEU A 1 193 ? -9.641 -40.812 -6.098 1 72.06 193 LEU A N 1
ATOM 1425 C CA . LEU A 1 193 ? -8.633 -40.406 -7.074 1 72.06 193 LEU A CA 1
ATOM 1426 C C . LEU A 1 193 ? -9.156 -40.562 -8.5 1 72.06 193 LEU A C 1
ATOM 1428 O O . LEU A 1 193 ? -9.586 -41.656 -8.891 1 72.06 193 LEU A O 1
ATOM 1432 N N . SER A 1 194 ? -9.617 -39.469 -9.062 1 81.31 194 SER A N 1
ATOM 1433 C CA . SER A 1 194 ? -10.055 -39.5 -10.453 1 81.31 194 SER A CA 1
ATOM 1434 C C . SER A 1 194 ? -9.164 -38.625 -11.328 1 81.31 194 SER A C 1
ATOM 1436 O O . SER A 1 194 ? -8.508 -37.688 -10.836 1 81.31 194 SER A O 1
ATOM 1438 N N . ILE A 1 195 ? -9.039 -39.062 -12.562 1 90.12 195 ILE A N 1
ATOM 1439 C CA . ILE A 1 195 ? -8.25 -38.344 -13.555 1 90.12 195 ILE A CA 1
ATOM 1440 C C . ILE A 1 195 ? -9.047 -37.156 -14.102 1 90.12 195 ILE A C 1
ATOM 1442 O O . ILE A 1 195 ? -10.227 -37.312 -14.445 1 90.12 195 ILE A O 1
ATOM 1446 N N . ALA A 1 196 ? -8.352 -36.062 -14.086 1 91.69 196 ALA A N 1
ATOM 1447 C CA . ALA A 1 196 ? -8.992 -34.844 -14.594 1 91.69 196 ALA A CA 1
ATOM 1448 C C . ALA A 1 196 ? -9.258 -34.938 -16.094 1 91.69 196 ALA A C 1
ATOM 1450 O O . ALA A 1 196 ? -8.445 -35.5 -16.844 1 91.69 196 ALA A O 1
ATOM 1451 N N . GLN A 1 197 ? -10.398 -34.469 -16.547 1 94.94 197 GLN A N 1
ATOM 1452 C CA . GLN A 1 197 ? -10.781 -34.5 -17.953 1 94.94 197 GLN A CA 1
ATOM 1453 C C . GLN A 1 197 ? -10.789 -33.094 -18.531 1 94.94 197 GLN A C 1
ATOM 1455 O O . GLN A 1 197 ? -11.195 -32.125 -17.875 1 94.94 197 GLN A O 1
ATOM 1460 N N . PRO A 1 198 ? -10.242 -33 -19.734 1 97.06 198 PRO A N 1
ATOM 1461 C CA . PRO A 1 198 ? -10.336 -31.703 -20.375 1 97.06 198 PRO A CA 1
ATOM 1462 C C . PRO A 1 198 ? -11.773 -31.297 -20.703 1 97.06 198 PRO A C 1
ATOM 1464 O O . PRO A 1 198 ? -12.57 -32.156 -21.141 1 97.06 198 PRO A O 1
ATOM 1467 N N . MET A 1 199 ? -12.109 -30.125 -20.422 1 97.56 199 MET A N 1
ATOM 1468 C CA . MET A 1 199 ? -13.422 -29.578 -20.734 1 97.56 199 MET A CA 1
ATOM 1469 C C . MET A 1 199 ? -13.305 -28.359 -21.641 1 97.56 199 MET A C 1
ATOM 1471 O O . MET A 1 199 ? -12.766 -27.328 -21.219 1 97.56 199 MET A O 1
ATOM 1475 N N . TRP A 1 200 ? -13.891 -28.484 -22.812 1 98.12 200 TRP A N 1
ATOM 1476 C CA . TRP A 1 200 ? -13.805 -27.406 -23.797 1 98.12 200 TRP A CA 1
ATOM 1477 C C . TRP A 1 200 ? -14.805 -26.297 -23.484 1 98.12 200 TRP A C 1
ATOM 1479 O O . TRP A 1 200 ? -15.977 -26.578 -23.203 1 98.12 200 TRP A O 1
ATOM 1489 N N . VAL A 1 201 ? -14.359 -25.078 -23.469 1 98.19 201 VAL A N 1
ATOM 1490 C CA . VAL A 1 201 ? -15.203 -23.891 -23.422 1 98.19 201 VAL A CA 1
ATOM 1491 C C . VAL A 1 201 ? -14.922 -23 -24.641 1 98.19 201 VAL A C 1
ATOM 1493 O O . VAL A 1 201 ? -13.773 -22.594 -24.859 1 98.19 201 VAL A O 1
ATOM 1496 N N . THR A 1 202 ? -15.922 -22.688 -25.422 1 98.25 202 THR A N 1
ATOM 1497 C CA . THR A 1 202 ? -15.75 -21.891 -26.641 1 98.25 202 THR A CA 1
ATOM 1498 C C . THR A 1 202 ? -15.43 -20.438 -26.297 1 98.25 202 THR A C 1
ATOM 1500 O O . THR A 1 202 ? -16.219 -19.781 -25.609 1 98.25 202 THR A O 1
ATOM 1503 N N . PRO A 1 203 ? -14.305 -19.953 -26.75 1 98.31 203 PRO A N 1
ATOM 1504 C CA . PRO A 1 203 ? -13.906 -18.594 -26.438 1 98.31 203 PRO A CA 1
ATOM 1505 C C . PRO A 1 203 ? -14.875 -17.547 -26.984 1 98.31 203 PRO A C 1
ATOM 1507 O O . PRO A 1 203 ? -15.305 -17.656 -28.141 1 98.31 203 PRO A O 1
ATOM 1510 N N . GLY A 1 204 ? -15.25 -16.641 -26.141 1 98 204 GLY A N 1
ATOM 1511 C CA . GLY A 1 204 ? -16.031 -15.484 -26.547 1 98 204 GLY A CA 1
ATOM 1512 C C . GLY A 1 204 ? -15.203 -14.211 -26.641 1 98 204 GLY A C 1
ATOM 1513 O O . GLY A 1 204 ? -14.305 -13.992 -25.828 1 98 204 GLY A O 1
ATOM 1514 N N . LEU A 1 205 ? -15.5 -13.414 -27.703 1 96.81 205 LEU A N 1
ATOM 1515 C CA . LEU A 1 205 ? -14.758 -12.172 -27.875 1 96.81 205 LEU A CA 1
ATOM 1516 C C . LEU A 1 205 ? -15.578 -10.977 -27.375 1 96.81 205 LEU A C 1
ATOM 1518 O O . LEU A 1 205 ? -16.781 -10.906 -27.625 1 96.81 205 LEU A O 1
ATOM 1522 N N . ASP A 1 206 ? -14.969 -10.18 -26.562 1 96.69 206 ASP A N 1
ATOM 1523 C CA . ASP A 1 206 ? -15.547 -8.961 -26 1 96.69 206 ASP A CA 1
ATOM 1524 C C . ASP A 1 206 ? -14.492 -7.855 -25.891 1 96.69 206 ASP A C 1
ATOM 1526 O O . ASP A 1 206 ? -13.422 -8.07 -25.312 1 96.69 206 ASP A O 1
ATOM 1530 N N . LEU A 1 207 ? -14.805 -6.738 -26.469 1 95.5 207 LEU A N 1
ATOM 1531 C CA . LEU A 1 207 ? -13.844 -5.645 -26.516 1 95.5 207 LEU A CA 1
ATOM 1532 C C . LEU A 1 207 ? -13.484 -5.168 -25.109 1 95.5 207 LEU A C 1
ATOM 1534 O O . LEU A 1 207 ? -12.328 -4.852 -24.828 1 95.5 207 LEU A O 1
ATOM 1538 N N . GLY A 1 208 ? -14.5 -5.023 -24.281 1 94.56 208 GLY A N 1
ATOM 1539 C CA . GLY A 1 208 ? -14.242 -4.656 -22.906 1 94.56 208 GLY A CA 1
ATOM 1540 C C . GLY A 1 208 ? -13.305 -5.617 -22.188 1 94.56 208 GLY A C 1
ATOM 1541 O O . GLY A 1 208 ? -12.414 -5.195 -21.453 1 94.56 208 GLY A O 1
ATOM 1542 N N . ALA A 1 209 ? -13.477 -6.879 -22.469 1 96.06 209 ALA A N 1
ATOM 1543 C CA . ALA A 1 209 ? -12.648 -7.906 -21.844 1 96.06 209 ALA A CA 1
ATOM 1544 C C . ALA A 1 209 ? -11.234 -7.887 -22.406 1 96.06 209 ALA A C 1
ATOM 1546 O O . ALA A 1 209 ? -10.266 -8.156 -21.688 1 96.06 209 ALA A O 1
ATOM 1547 N N . ILE A 1 210 ? -11.141 -7.605 -23.641 1 96.62 210 ILE A N 1
ATOM 1548 C CA . ILE A 1 210 ? -9.812 -7.504 -24.25 1 96.62 210 ILE A CA 1
ATOM 1549 C C . ILE A 1 210 ? -9.023 -6.387 -23.562 1 96.62 210 ILE A C 1
ATOM 1551 O O . ILE A 1 210 ? -7.871 -6.578 -23.172 1 96.62 210 ILE A O 1
ATOM 1555 N N . LEU A 1 211 ? -9.641 -5.316 -23.328 1 94.56 211 LEU A N 1
ATOM 1556 C CA . LEU A 1 211 ? -9.008 -4.145 -22.734 1 94.56 211 LEU A CA 1
ATOM 1557 C C . LEU A 1 211 ? -8.734 -4.371 -21.25 1 94.56 211 LEU A C 1
ATOM 1559 O O . LEU A 1 211 ? -7.68 -3.975 -20.75 1 94.56 211 LEU A O 1
ATOM 1563 N N . ASN A 1 212 ? -9.648 -5.02 -20.609 1 94.88 212 ASN A N 1
ATOM 1564 C CA . ASN A 1 212 ? -9.609 -5.035 -19.156 1 94.88 212 ASN A CA 1
ATOM 1565 C C . ASN A 1 212 ? -9.078 -6.363 -18.609 1 94.88 212 ASN A C 1
ATOM 1567 O O . ASN A 1 212 ? -8.758 -6.477 -17.438 1 94.88 212 ASN A O 1
ATOM 1571 N N . LEU A 1 213 ? -8.906 -7.395 -19.5 1 96.19 213 LEU A N 1
ATOM 1572 C CA . LEU A 1 213 ? -8.406 -8.695 -19.078 1 96.19 213 LEU A CA 1
ATOM 1573 C C . LEU A 1 213 ? -7.172 -9.094 -19.875 1 96.19 213 LEU A C 1
ATOM 1575 O O . LEU A 1 213 ? -6.09 -9.273 -19.312 1 96.19 213 LEU A O 1
ATOM 1579 N N . SER A 1 214 ? -7.324 -9.047 -21.141 1 97.44 214 SER A N 1
ATOM 1580 C CA . SER A 1 214 ? -6.266 -9.586 -22 1 97.44 214 SER A CA 1
ATOM 1581 C C . SER A 1 214 ? -4.996 -8.742 -21.891 1 97.44 214 SER A C 1
ATOM 1583 O O . SER A 1 214 ? -3.9 -9.273 -21.719 1 97.44 214 SER A O 1
ATOM 1585 N N . ILE A 1 215 ? -5.164 -7.484 -21.984 1 94.88 215 ILE A N 1
ATOM 1586 C CA . ILE A 1 215 ? -4.016 -6.586 -22.047 1 94.88 215 ILE A CA 1
ATOM 1587 C C . ILE A 1 215 ? -3.307 -6.578 -20.688 1 94.88 215 ILE A C 1
ATOM 1589 O O . ILE A 1 215 ? -2.094 -6.785 -20.609 1 94.88 215 ILE A O 1
ATOM 1593 N N . PRO A 1 216 ? -4.078 -6.395 -19.625 1 94.19 216 PRO A N 1
ATOM 1594 C CA . PRO A 1 216 ? -3.416 -6.465 -18.328 1 94.19 216 PRO A CA 1
ATOM 1595 C C . PRO A 1 216 ? -2.746 -7.812 -18.078 1 94.19 216 PRO A C 1
ATOM 1597 O O . PRO A 1 216 ? -1.639 -7.863 -17.531 1 94.19 216 PRO A O 1
ATOM 1600 N N . LEU A 1 217 ? -3.396 -8.883 -18.422 1 96.38 217 LEU A N 1
ATOM 1601 C CA . LEU A 1 217 ? -2.816 -10.211 -18.25 1 96.38 217 LEU A CA 1
ATOM 1602 C C . LEU A 1 217 ? -1.511 -10.344 -19.031 1 96.38 217 LEU A C 1
ATOM 1604 O O . LEU A 1 217 ? -0.522 -10.859 -18.5 1 96.38 217 LEU A O 1
ATOM 1608 N N . TYR A 1 218 ? -1.529 -9.82 -20.234 1 95.62 218 TYR A N 1
ATOM 1609 C CA . TYR A 1 218 ? -0.347 -9.828 -21.078 1 95.62 218 TYR A CA 1
ATOM 1610 C C . TYR A 1 218 ? 0.789 -9.031 -20.453 1 95.62 218 TYR A C 1
ATOM 1612 O O . TYR A 1 218 ? 1.916 -9.523 -20.344 1 95.62 218 TYR A O 1
ATOM 1620 N N . ILE A 1 219 ? 0.541 -7.859 -19.953 1 92.44 219 ILE A N 1
ATOM 1621 C CA . ILE A 1 219 ? 1.543 -6.961 -19.391 1 92.44 219 ILE A CA 1
ATOM 1622 C C . ILE A 1 219 ? 2.121 -7.566 -18.125 1 92.44 219 ILE A C 1
ATOM 1624 O O . ILE A 1 219 ? 3.342 -7.625 -17.953 1 92.44 219 ILE A O 1
ATOM 1628 N N . ILE A 1 220 ? 1.277 -8.039 -17.297 1 92.88 220 ILE A N 1
ATOM 1629 C CA . ILE A 1 220 ? 1.688 -8.625 -16.031 1 92.88 220 ILE A CA 1
ATOM 1630 C C . ILE A 1 220 ? 2.566 -9.844 -16.281 1 92.88 220 ILE A C 1
ATOM 1632 O O . ILE A 1 220 ? 3.617 -10 -15.656 1 92.88 220 ILE A O 1
ATOM 1636 N N . THR A 1 221 ? 2.166 -10.656 -17.188 1 94.38 221 THR A N 1
ATOM 1637 C CA . THR A 1 221 ? 2.906 -11.875 -17.5 1 94.38 221 THR A CA 1
ATOM 1638 C C . THR A 1 221 ? 4.281 -11.539 -18.062 1 94.38 221 THR A C 1
ATOM 1640 O O . THR A 1 221 ? 5.281 -12.156 -17.688 1 94.38 221 THR A O 1
ATOM 1643 N N . MET A 1 222 ? 4.336 -10.57 -18.891 1 92.19 222 MET A N 1
ATOM 1644 C CA . MET A 1 222 ? 5.602 -10.188 -19.5 1 92.19 222 MET A CA 1
ATOM 1645 C C . MET A 1 222 ? 6.543 -9.562 -18.484 1 92.19 222 MET A C 1
ATOM 1647 O O . MET A 1 222 ? 7.711 -9.938 -18.406 1 92.19 222 MET A O 1
ATOM 1651 N N . LEU A 1 223 ? 6.02 -8.727 -17.719 1 87.25 223 LEU A N 1
ATOM 1652 C CA . LEU A 1 223 ? 6.863 -7.902 -16.859 1 87.25 223 LEU A CA 1
ATOM 1653 C C . LEU A 1 223 ? 7.223 -8.641 -15.578 1 87.25 223 LEU A C 1
ATOM 1655 O O . LEU A 1 223 ? 8.305 -8.438 -15.016 1 87.25 223 LEU A O 1
ATOM 1659 N N . SER A 1 224 ? 6.352 -9.5 -15.156 1 89.06 224 SER A N 1
ATOM 1660 C CA . SER A 1 224 ? 6.59 -10.102 -13.844 1 89.06 224 SER A CA 1
ATOM 1661 C C . SER A 1 224 ? 7.102 -11.531 -13.984 1 89.06 224 SER A C 1
ATOM 1663 O O . SER A 1 224 ? 7.609 -12.109 -13.023 1 89.06 224 SER A O 1
ATOM 1665 N N . GLN A 1 225 ? 6.93 -12.094 -15.141 1 92.38 225 GLN A N 1
ATOM 1666 C CA . GLN A 1 225 ? 7.328 -13.492 -15.305 1 92.38 225 GLN A CA 1
ATOM 1667 C C . GLN A 1 225 ? 8.391 -13.641 -16.391 1 92.38 225 GLN A C 1
ATOM 1669 O O . GLN A 1 225 ? 9.547 -13.961 -16.094 1 92.38 225 GLN A O 1
ATOM 1674 N N . ASN A 1 226 ? 8.133 -13.266 -17.594 1 92.94 226 ASN A N 1
ATOM 1675 C CA . ASN A 1 226 ? 9.023 -13.531 -18.719 1 92.94 226 ASN A CA 1
ATOM 1676 C C . ASN A 1 226 ? 10.32 -12.734 -18.609 1 92.94 226 ASN A C 1
ATOM 1678 O O . ASN A 1 226 ? 11.406 -13.297 -18.734 1 92.94 226 ASN A O 1
ATOM 1682 N N . LEU A 1 227 ? 10.234 -11.523 -18.391 1 88.5 227 LEU A N 1
ATOM 1683 C CA . LEU A 1 227 ? 11.438 -10.695 -18.328 1 88.5 227 LEU A CA 1
ATOM 1684 C C . LEU A 1 227 ? 12.312 -11.102 -17.141 1 88.5 227 LEU A C 1
ATOM 1686 O O . LEU A 1 227 ? 13.508 -11.344 -17.297 1 88.5 227 LEU A O 1
ATOM 1690 N N . PRO A 1 228 ? 11.734 -11.195 -16.016 1 87.62 228 PRO A N 1
ATOM 1691 C CA . PRO A 1 228 ? 12.555 -11.68 -14.898 1 87.62 228 PRO A CA 1
ATOM 1692 C C . PRO A 1 228 ? 13.094 -13.086 -15.125 1 87.62 228 PRO A C 1
ATOM 1694 O O . PRO A 1 228 ? 14.203 -13.406 -14.695 1 87.62 228 PRO A O 1
ATOM 1697 N N . GLY A 1 229 ? 12.312 -13.914 -15.711 1 91.44 229 GLY A N 1
ATOM 1698 C CA . GLY A 1 229 ? 12.781 -15.25 -16.062 1 91.44 229 GLY A CA 1
ATOM 1699 C C . GLY A 1 229 ? 14 -15.242 -16.953 1 91.44 229 GLY A C 1
ATOM 1700 O O . GLY A 1 229 ? 14.953 -15.992 -16.734 1 91.44 229 GLY A O 1
ATOM 1701 N N . ILE A 1 230 ? 14 -14.383 -17.953 1 90.75 230 ILE A N 1
ATOM 1702 C CA . ILE A 1 230 ? 15.133 -14.227 -18.859 1 90.75 230 ILE A CA 1
ATOM 1703 C C . ILE A 1 230 ? 16.344 -13.719 -18.078 1 90.75 230 ILE A C 1
ATOM 1705 O O . ILE A 1 230 ? 17.453 -14.242 -18.234 1 90.75 230 ILE A O 1
ATOM 1709 N N . ALA A 1 231 ? 16.141 -12.773 -17.281 1 86.94 231 ALA A N 1
ATOM 1710 C CA . ALA A 1 231 ? 17.219 -12.211 -16.484 1 86.94 231 ALA A CA 1
ATOM 1711 C C . ALA A 1 231 ? 17.812 -13.25 -15.531 1 86.94 231 ALA A C 1
ATOM 1713 O O . ALA A 1 231 ? 19.016 -13.297 -15.32 1 86.94 231 ALA A O 1
ATOM 1714 N N . MET A 1 232 ? 16.938 -14.023 -14.953 1 88.38 232 MET A N 1
ATOM 1715 C CA . MET A 1 232 ? 17.391 -15.062 -14.031 1 88.38 232 MET A CA 1
ATOM 1716 C C . MET A 1 232 ? 18.266 -16.094 -14.742 1 88.38 232 MET A C 1
ATOM 1718 O O . MET A 1 232 ? 19.312 -16.484 -14.234 1 88.38 232 MET A O 1
ATOM 1722 N N . MET A 1 233 ? 17.906 -16.484 -15.867 1 92.5 233 MET A N 1
ATOM 1723 C CA . MET A 1 233 ? 18.688 -17.438 -16.656 1 92.5 233 MET A CA 1
ATOM 1724 C C . MET A 1 233 ? 20.062 -16.844 -17.016 1 92.5 233 MET A C 1
ATOM 1726 O O . MET A 1 233 ? 21.078 -17.531 -16.906 1 92.5 233 MET A O 1
ATOM 1730 N N . LYS A 1 234 ? 20.047 -15.641 -17.344 1 90.38 234 LYS A N 1
ATOM 1731 C CA . LYS A 1 234 ? 21.297 -14.961 -17.656 1 90.38 234 LYS A CA 1
ATOM 1732 C C . LYS A 1 234 ? 22.219 -14.891 -16.438 1 90.38 234 LYS A C 1
ATOM 1734 O O . LYS A 1 234 ? 23.438 -15.023 -16.562 1 90.38 234 LYS A O 1
ATOM 1739 N N . SER A 1 235 ? 21.672 -14.672 -15.367 1 90.19 235 SER A N 1
ATOM 1740 C CA . SER A 1 235 ? 22.453 -14.57 -14.141 1 90.19 235 SER A CA 1
ATOM 1741 C C . SER A 1 235 ? 23.141 -15.891 -13.812 1 90.19 235 SER A C 1
ATOM 1743 O O . SER A 1 235 ? 24.203 -15.906 -13.172 1 90.19 235 SER A O 1
ATOM 1745 N N . TYR A 1 236 ? 22.594 -16.922 -14.188 1 91.81 236 TYR A N 1
ATOM 1746 C CA . TYR A 1 236 ? 23.203 -18.234 -13.992 1 91.81 236 TYR A CA 1
ATOM 1747 C C . TYR A 1 236 ? 24.016 -18.656 -15.219 1 91.81 236 TYR A C 1
ATOM 1749 O O . TYR A 1 236 ? 24.391 -19.812 -15.352 1 91.81 236 TYR A O 1
ATOM 1757 N N . GLN A 1 237 ? 24.141 -17.641 -16.156 1 91.69 237 GLN A N 1
ATOM 1758 C CA . GLN A 1 237 ? 25.016 -17.766 -17.312 1 91.69 237 GLN A CA 1
ATOM 1759 C C . GLN A 1 237 ? 24.453 -18.75 -18.328 1 91.69 237 GLN A C 1
ATOM 1761 O O . GLN A 1 237 ? 25.203 -19.531 -18.922 1 91.69 237 GLN A O 1
ATOM 1766 N N . TYR A 1 238 ? 23.172 -18.766 -18.422 1 93.12 238 TYR A N 1
ATOM 1767 C CA . TYR A 1 238 ? 22.531 -19.484 -19.516 1 93.12 238 TYR A CA 1
ATOM 1768 C C . TYR A 1 238 ? 22.031 -18.531 -20.594 1 93.12 238 TYR A C 1
ATOM 1770 O O . TYR A 1 238 ? 21.531 -17.453 -20.281 1 93.12 238 TYR A O 1
ATOM 1778 N N . ASP A 1 239 ? 22.234 -18.891 -21.797 1 88.5 239 ASP A N 1
ATOM 1779 C CA . ASP A 1 239 ? 21.672 -18.125 -22.891 1 88.5 239 ASP A CA 1
ATOM 1780 C C . ASP A 1 239 ? 20.25 -18.609 -23.219 1 88.5 239 ASP A C 1
ATOM 1782 O O . ASP A 1 239 ? 20.047 -19.781 -23.531 1 88.5 239 ASP A O 1
ATOM 1786 N N . THR A 1 240 ? 19.297 -17.75 -23.156 1 86.94 240 THR A N 1
ATOM 1787 C CA . THR A 1 240 ? 17.891 -18.094 -23.375 1 86.94 240 THR A CA 1
ATOM 1788 C C . THR A 1 240 ? 17.453 -17.734 -24.781 1 86.94 240 THR A C 1
ATOM 1790 O O . THR A 1 240 ? 17.656 -16.609 -25.234 1 86.94 240 THR A O 1
ATOM 1793 N N . PRO A 1 241 ? 16.953 -18.656 -25.5 1 92.25 241 PRO A N 1
ATOM 1794 C CA . PRO A 1 241 ? 16.328 -18.312 -26.781 1 92.25 241 PRO A CA 1
ATOM 1795 C C . PRO A 1 241 ? 14.969 -17.641 -26.609 1 92.25 241 PRO A C 1
ATOM 1797 O O . PRO A 1 241 ? 13.938 -18.312 -26.734 1 92.25 241 PRO A O 1
ATOM 1800 N N . VAL A 1 242 ? 14.977 -16.422 -26.547 1 90.75 242 VAL A N 1
ATOM 1801 C CA . VAL A 1 242 ? 13.82 -15.641 -26.125 1 90.75 242 VAL A CA 1
ATOM 1802 C C . VAL A 1 242 ? 12.727 -15.719 -27.188 1 90.75 242 VAL A C 1
ATOM 1804 O O . VAL A 1 242 ? 11.57 -16.031 -26.875 1 90.75 242 VAL A O 1
ATOM 1807 N N . LYS A 1 243 ? 13.07 -15.5 -28.406 1 92.19 243 LYS A N 1
ATOM 1808 C CA . LYS A 1 243 ? 12.086 -15.445 -29.484 1 92.19 243 LYS A CA 1
ATOM 1809 C C . LYS A 1 243 ? 11.344 -16.766 -29.609 1 92.19 243 LYS A C 1
ATOM 1811 O O . LYS A 1 243 ? 10.109 -16.797 -29.578 1 92.19 243 LYS A O 1
ATOM 1816 N N . PRO A 1 244 ? 12.031 -17.875 -29.719 1 94.69 244 PRO A N 1
ATOM 1817 C CA . PRO A 1 244 ? 11.336 -19.172 -29.797 1 94.69 244 PRO A CA 1
ATOM 1818 C C . PRO A 1 244 ? 10.469 -19.453 -28.562 1 94.69 244 PRO A C 1
ATOM 1820 O O . PRO A 1 244 ? 9.398 -20.047 -28.688 1 94.69 244 PRO A O 1
ATOM 1823 N N . ILE A 1 245 ? 10.891 -19.078 -27.453 1 95.19 245 ILE A N 1
ATOM 1824 C CA . ILE A 1 245 ? 10.164 -19.344 -26.219 1 95.19 245 ILE A CA 1
ATOM 1825 C C . ILE A 1 245 ? 8.867 -18.531 -26.188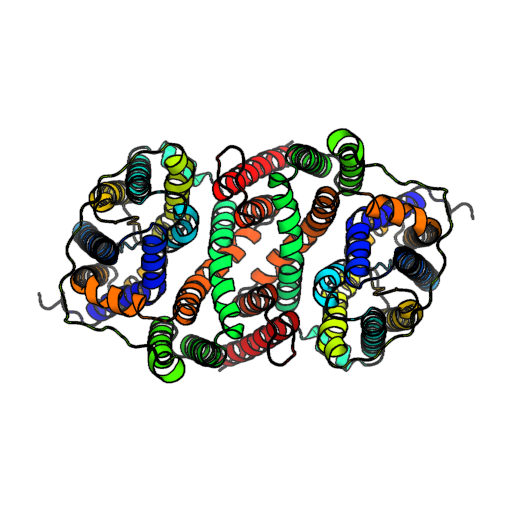 1 95.19 245 ILE A C 1
ATOM 1827 O O . ILE A 1 245 ? 7.801 -19.062 -25.875 1 95.19 245 ILE A O 1
ATOM 1831 N N . LEU A 1 246 ? 8.969 -17.25 -26.531 1 94.81 246 LEU A N 1
ATOM 1832 C CA . LEU A 1 246 ? 7.773 -16.406 -26.547 1 94.81 246 LEU A CA 1
ATOM 1833 C C . LEU A 1 246 ? 6.785 -16.891 -27.609 1 94.81 246 LEU A C 1
ATOM 1835 O O . LEU A 1 246 ? 5.578 -16.938 -27.359 1 94.81 246 LEU A O 1
ATOM 1839 N N . MET A 1 247 ? 7.262 -17.25 -28.719 1 95.88 247 MET A N 1
ATOM 1840 C CA . MET A 1 247 ? 6.387 -17.766 -29.766 1 95.88 247 MET A CA 1
ATOM 1841 C C . MET A 1 247 ? 5.73 -19.062 -29.344 1 95.88 247 MET A C 1
ATOM 1843 O O . MET A 1 247 ? 4.516 -19.234 -29.469 1 95.88 247 MET A O 1
ATOM 1847 N N . GLY A 1 248 ? 6.516 -19.953 -28.844 1 96.94 248 GLY A N 1
ATOM 1848 C CA . GLY A 1 248 ? 5.996 -21.25 -28.422 1 96.94 248 GLY A CA 1
ATOM 1849 C C . GLY A 1 248 ? 5 -21.141 -27.281 1 96.94 248 GLY A C 1
ATOM 1850 O O . GLY A 1 248 ? 3.961 -21.812 -27.297 1 96.94 248 GLY A O 1
ATOM 1851 N N . THR A 1 249 ? 5.355 -20.375 -26.25 1 97.19 249 THR A N 1
ATOM 1852 C CA . THR A 1 249 ? 4.434 -20.219 -25.125 1 97.19 249 THR A CA 1
ATOM 1853 C C . THR A 1 249 ? 3.18 -19.453 -25.562 1 97.19 249 THR A C 1
ATOM 1855 O O . THR A 1 249 ? 2.084 -19.719 -25.062 1 97.19 249 THR A O 1
ATOM 1858 N N . GLY A 1 250 ? 3.328 -18.469 -26.453 1 97.56 250 GLY A N 1
ATOM 1859 C CA . GLY A 1 250 ? 2.152 -17.828 -27.016 1 97.56 250 GLY A CA 1
ATOM 1860 C C . GLY A 1 250 ? 1.2 -18.812 -27.688 1 97.56 250 GLY A C 1
ATOM 1861 O O . GLY A 1 250 ? -0.002 -18.797 -27.406 1 97.56 250 GLY A O 1
ATOM 1862 N N . ILE A 1 251 ? 1.737 -19.688 -28.5 1 98.19 251 ILE A N 1
ATOM 1863 C CA . ILE A 1 251 ? 0.947 -20.703 -29.188 1 98.19 251 ILE A CA 1
ATOM 1864 C C . ILE A 1 251 ? 0.316 -21.656 -28.172 1 98.19 251 ILE A C 1
ATOM 1866 O O . ILE A 1 251 ? -0.862 -22 -28.281 1 98.19 251 ILE A O 1
ATOM 1870 N N . THR A 1 252 ? 1.101 -22.047 -27.25 1 98.38 252 THR A N 1
ATOM 1871 C CA . THR A 1 252 ? 0.616 -22.953 -26.203 1 98.38 252 THR A CA 1
ATOM 1872 C C . THR A 1 252 ? -0.53 -22.297 -25.438 1 98.38 252 THR A C 1
ATOM 1874 O O . THR A 1 252 ? -1.514 -22.969 -25.094 1 98.38 252 THR A O 1
ATOM 1877 N N . ASN A 1 253 ? -0.402 -21.016 -25.078 1 98.44 253 ASN A N 1
ATOM 1878 C CA . ASN A 1 253 ? -1.464 -20.281 -24.391 1 98.44 253 ASN A CA 1
ATOM 1879 C C . ASN A 1 253 ? -2.744 -20.25 -25.219 1 98.44 253 ASN A C 1
ATOM 1881 O O . ASN A 1 253 ? -3.838 -20.453 -24.688 1 98.44 253 ASN A O 1
ATOM 1885 N N . ILE A 1 254 ? -2.617 -20.016 -26.516 1 98.44 254 ILE A N 1
ATOM 1886 C CA . ILE A 1 254 ? -3.764 -19.953 -27.422 1 98.44 254 ILE A CA 1
ATOM 1887 C C . ILE A 1 254 ? -4.465 -21.312 -27.453 1 98.44 254 ILE A C 1
ATOM 1889 O O . ILE A 1 254 ? -5.688 -21.391 -27.328 1 98.44 254 ILE A O 1
ATOM 1893 N N . LEU A 1 255 ? -3.73 -22.375 -27.547 1 98.38 255 LEU A N 1
ATOM 1894 C CA . LEU A 1 255 ? -4.277 -23.719 -27.734 1 98.38 255 LEU A CA 1
ATOM 1895 C C . LEU A 1 255 ? -4.867 -24.25 -26.422 1 98.38 255 LEU A C 1
ATOM 1897 O O . LEU A 1 255 ? -5.828 -25.016 -26.438 1 98.38 255 LEU A O 1
ATOM 1901 N N . SER A 1 256 ? -4.312 -23.875 -25.359 1 98.5 256 SER A N 1
ATOM 1902 C CA . SER A 1 256 ? -4.758 -24.406 -24.078 1 98.5 256 SER A CA 1
ATOM 1903 C C . SER A 1 256 ? -5.902 -23.578 -23.5 1 98.5 256 SER A C 1
ATOM 1905 O O . SER A 1 256 ? -6.617 -24.031 -22.594 1 98.5 256 SER A O 1
ATOM 1907 N N . ALA A 1 257 ? -6.109 -22.359 -23.969 1 98.62 257 ALA A N 1
ATOM 1908 C CA . ALA A 1 257 ? -7.078 -21.406 -23.422 1 98.62 257 ALA A CA 1
ATOM 1909 C C . ALA A 1 257 ? -8.477 -22.016 -23.391 1 98.62 257 ALA A C 1
ATOM 1911 O O . ALA A 1 257 ? -9.172 -21.922 -22.375 1 98.62 257 ALA A O 1
ATOM 1912 N N . PRO A 1 258 ? -8.969 -22.719 -24.453 1 98.56 258 PRO A N 1
ATOM 1913 C CA . PRO A 1 258 ? -10.328 -23.266 -24.422 1 98.56 258 PRO A CA 1
ATOM 1914 C C . PRO A 1 258 ? -10.508 -24.312 -23.328 1 98.56 258 PRO A C 1
ATOM 1916 O O . PRO A 1 258 ? -11.641 -24.656 -22.984 1 98.56 258 PRO A O 1
ATOM 1919 N N . PHE A 1 259 ? -9.391 -24.828 -22.797 1 98.5 259 PHE A N 1
ATOM 1920 C CA . PHE A 1 259 ? -9.461 -25.828 -21.734 1 98.5 259 PHE A CA 1
ATOM 1921 C C . PHE A 1 259 ? -9.156 -25.188 -20.375 1 98.5 259 PHE A C 1
ATOM 1923 O O . PHE A 1 259 ? -9.078 -25.891 -19.375 1 98.5 259 PHE A O 1
ATOM 1930 N N . GLY A 1 260 ? -8.922 -23.891 -20.328 1 97.81 260 GLY A N 1
ATOM 1931 C CA . GLY A 1 260 ? -8.734 -23.188 -19.078 1 97.81 260 GLY A CA 1
ATOM 1932 C C . GLY A 1 260 ? -7.309 -22.719 -18.859 1 97.81 260 GLY A C 1
ATOM 1933 O O . GLY A 1 260 ? -7.004 -22.062 -17.859 1 97.81 260 GLY A O 1
ATOM 1934 N N . GLY A 1 261 ? -6.441 -23.031 -19.75 1 97.94 261 GLY A N 1
ATOM 1935 C CA . GLY A 1 261 ? -5.078 -22.531 -19.641 1 97.94 261 GLY A CA 1
ATOM 1936 C C . GLY A 1 261 ? -4.977 -21.031 -19.812 1 97.94 261 GLY A C 1
ATOM 1937 O O . GLY A 1 261 ? -4.977 -20.516 -20.938 1 97.94 261 GLY A O 1
ATOM 1938 N N . PHE A 1 262 ? -4.758 -20.312 -18.719 1 97.12 262 PHE A N 1
ATOM 1939 C CA . PHE A 1 262 ? -4.84 -18.859 -18.781 1 97.12 262 PHE A CA 1
ATOM 1940 C C . PHE A 1 262 ? -3.479 -18.266 -19.109 1 97.12 262 PHE A C 1
ATOM 1942 O O . PHE A 1 262 ? -3.398 -17.156 -19.641 1 97.12 262 PHE A O 1
ATOM 1949 N N . SER A 1 263 ? -2.396 -19.031 -18.672 1 96.69 263 SER A N 1
ATOM 1950 C CA . SER A 1 263 ? -1.079 -18.469 -18.969 1 96.69 263 SER A CA 1
ATOM 1951 C C . SER A 1 263 ? 0.019 -19.516 -18.766 1 96.69 263 SER A C 1
ATOM 1953 O O . SER A 1 263 ? 0.015 -20.234 -17.766 1 96.69 263 SER A O 1
ATOM 1955 N N . VAL A 1 264 ? 0.949 -19.562 -19.672 1 97.12 264 VAL A N 1
ATOM 1956 C CA . VAL A 1 264 ? 2.203 -20.312 -19.594 1 97.12 264 VAL A CA 1
ATOM 1957 C C . VAL A 1 264 ? 3.367 -19.391 -19.984 1 97.12 264 VAL A C 1
ATOM 1959 O O . VAL A 1 264 ? 3.357 -18.781 -21.047 1 97.12 264 VAL A O 1
ATOM 1962 N N . ASN A 1 265 ? 4.297 -19.203 -19.109 1 96.94 265 ASN A N 1
ATOM 1963 C CA . ASN A 1 265 ? 5.418 -18.297 -19.297 1 96.94 265 ASN A CA 1
ATOM 1964 C C . ASN A 1 265 ? 6.676 -18.812 -18.594 1 96.94 265 ASN A C 1
ATOM 1966 O O . ASN A 1 265 ? 6.645 -19.859 -17.938 1 96.94 265 ASN A O 1
ATOM 1970 N N . LEU A 1 266 ? 7.762 -18.109 -18.828 1 95.31 266 LEU A N 1
ATOM 1971 C CA . LEU A 1 266 ? 9 -18.453 -18.125 1 95.31 266 LEU A CA 1
ATOM 1972 C C . LEU A 1 266 ? 8.836 -18.297 -16.625 1 95.31 266 LEU A C 1
ATOM 1974 O O . LEU A 1 266 ? 8.234 -17.328 -16.156 1 95.31 266 LEU A O 1
ATOM 1978 N N . ALA A 1 267 ? 9.305 -19.328 -15.891 1 91.44 267 ALA A N 1
ATOM 1979 C CA . ALA A 1 267 ? 9.289 -19.234 -14.43 1 91.44 267 ALA A CA 1
ATOM 1980 C C . ALA A 1 267 ? 10.391 -18.297 -13.938 1 91.44 267 ALA A C 1
ATOM 1982 O O . ALA A 1 267 ? 11.562 -18.469 -14.273 1 91.44 267 ALA A O 1
ATOM 1983 N N . ALA A 1 268 ? 10.078 -17.312 -13.219 1 80 268 ALA A N 1
ATOM 1984 C CA . ALA A 1 268 ? 11.039 -16.312 -12.727 1 80 268 ALA A CA 1
ATOM 1985 C C . ALA A 1 268 ? 11.695 -16.781 -11.43 1 80 268 ALA A C 1
ATOM 1987 O O . ALA A 1 268 ? 12.922 -16.891 -11.352 1 80 268 ALA A O 1
ATOM 1988 N N . ILE A 1 269 ? 10.945 -17.219 -10.469 1 74.69 269 ILE A N 1
ATOM 1989 C CA . ILE A 1 269 ? 11.445 -17.484 -9.125 1 74.69 269 ILE A CA 1
ATOM 1990 C C . ILE A 1 269 ? 11.781 -18.969 -8.992 1 74.69 269 ILE A C 1
ATOM 1992 O O . ILE A 1 269 ? 12.898 -19.328 -8.617 1 74.69 269 ILE A O 1
ATOM 1996 N N . SER A 1 270 ? 10.977 -19.828 -9.375 1 82.69 270 SER A N 1
ATOM 1997 C CA . SER A 1 270 ? 11.117 -21.266 -9.133 1 82.69 270 SER A CA 1
ATOM 1998 C C . SER A 1 270 ? 12.188 -21.875 -10.039 1 82.69 270 SER A C 1
ATOM 2000 O O . SER A 1 270 ? 12.719 -22.938 -9.75 1 82.69 270 SER A O 1
ATOM 2002 N N . ALA A 1 271 ? 12.547 -21.188 -11.109 1 87 271 ALA A N 1
ATOM 2003 C CA . ALA A 1 271 ? 13.547 -21.703 -12.039 1 87 271 ALA A CA 1
ATOM 2004 C C . ALA A 1 271 ? 14.914 -21.797 -11.367 1 87 271 ALA A C 1
ATOM 2006 O O . ALA A 1 271 ? 15.719 -22.672 -11.703 1 87 271 ALA A O 1
ATOM 2007 N N . ALA A 1 272 ? 15.172 -20.969 -10.477 1 87.56 272 ALA A N 1
ATOM 2008 C CA . ALA A 1 272 ? 16.469 -20.922 -9.805 1 87.56 272 ALA A CA 1
ATOM 2009 C C . ALA A 1 272 ? 16.75 -22.219 -9.062 1 87.56 272 ALA A C 1
ATOM 2011 O O . ALA A 1 272 ? 17.906 -22.625 -8.922 1 87.56 272 ALA A O 1
ATOM 2012 N N . ILE A 1 273 ? 15.68 -22.875 -8.648 1 89.31 273 ILE A N 1
ATOM 2013 C CA . ILE A 1 273 ? 15.805 -24.109 -7.898 1 89.31 273 ILE A CA 1
ATOM 2014 C C . ILE A 1 273 ? 16.5 -25.172 -8.758 1 89.31 273 ILE A C 1
ATOM 2016 O O . ILE A 1 273 ? 17.234 -26.016 -8.242 1 89.31 273 ILE A O 1
ATOM 2020 N N . CYS A 1 274 ? 16.422 -25.016 -10.039 1 93.19 274 CYS A N 1
ATOM 2021 C CA . CYS A 1 274 ? 16.953 -26.016 -10.945 1 93.19 274 CYS A CA 1
ATOM 2022 C C . CYS A 1 274 ? 18.297 -25.578 -11.523 1 93.19 274 CYS A C 1
ATOM 2024 O O . CYS A 1 274 ? 18.891 -26.281 -12.344 1 93.19 274 CYS A O 1
ATOM 2026 N N . MET A 1 275 ? 18.828 -24.453 -11.094 1 93.06 275 MET A N 1
ATOM 2027 C CA . MET A 1 275 ? 19.984 -23.922 -11.805 1 93.06 275 MET A CA 1
ATOM 2028 C C . MET A 1 275 ? 21.172 -23.766 -10.867 1 93.06 275 MET A C 1
ATOM 2030 O O . MET A 1 275 ? 22.266 -23.359 -11.289 1 93.06 275 MET A O 1
ATOM 2034 N N . THR A 1 276 ? 21 -24.219 -9.688 1 90.31 276 THR A N 1
ATOM 2035 C CA . THR A 1 276 ? 22.062 -24.047 -8.703 1 90.31 276 THR A CA 1
ATOM 2036 C C . THR A 1 276 ? 23.109 -25.141 -8.836 1 90.31 276 THR A C 1
ATOM 2038 O O . THR A 1 276 ? 22.828 -26.234 -9.336 1 90.31 276 THR A O 1
ATOM 2041 N N . PRO A 1 277 ? 24.328 -24.859 -8.273 1 90.19 277 PRO A N 1
ATOM 2042 C CA . PRO A 1 277 ? 25.391 -25.875 -8.328 1 90.19 277 PRO A CA 1
ATOM 2043 C C . PRO A 1 277 ? 25.078 -27.125 -7.523 1 90.19 277 PRO A C 1
ATOM 2045 O O . PRO A 1 277 ? 25.594 -28.203 -7.809 1 90.19 277 PRO A O 1
ATOM 2048 N N . GLU A 1 278 ? 24.219 -27.016 -6.609 1 88.62 278 GLU A N 1
ATOM 2049 C CA . GLU A 1 278 ? 23.828 -28.156 -5.777 1 88.62 278 GLU A CA 1
ATOM 2050 C C . GLU A 1 278 ? 23.031 -29.188 -6.578 1 88.62 278 GLU A C 1
ATOM 2052 O O . GLU A 1 278 ? 22.984 -30.359 -6.219 1 88.62 278 GLU A O 1
ATOM 2057 N N . VAL A 1 279 ? 22.438 -28.75 -7.621 1 91.56 279 VAL A N 1
ATOM 2058 C CA . VAL A 1 279 ? 21.672 -29.641 -8.477 1 91.56 279 VAL A CA 1
ATOM 2059 C C . VAL A 1 279 ? 22.609 -30.531 -9.266 1 91.56 279 VAL A C 1
ATOM 2061 O O . VAL A 1 279 ? 22.406 -31.75 -9.367 1 91.56 279 VAL A O 1
ATOM 2064 N N . ASP A 1 280 ? 23.594 -29.844 -9.836 1 91.5 280 ASP A N 1
ATOM 2065 C CA . ASP A 1 280 ? 24.625 -30.516 -10.609 1 91.5 280 ASP A CA 1
ATOM 2066 C C . ASP A 1 280 ? 25.844 -29.609 -10.789 1 91.5 280 ASP A C 1
ATOM 2068 O O . ASP A 1 280 ? 25.703 -28.438 -11.141 1 91.5 280 ASP A O 1
ATOM 2072 N N . SER A 1 281 ? 27 -30.141 -10.484 1 90.81 281 SER A N 1
ATOM 2073 C CA . SER A 1 281 ? 28.219 -29.344 -10.633 1 90.81 281 SER A CA 1
ATOM 2074 C C . SER A 1 281 ? 28.484 -29 -12.094 1 90.81 281 SER A C 1
ATOM 2076 O O . SER A 1 281 ? 29.078 -27.953 -12.398 1 90.81 281 SER A O 1
ATOM 2078 N N . ASP A 1 282 ? 28.031 -29.938 -12.906 1 92.25 282 ASP A N 1
ATOM 2079 C CA . ASP A 1 282 ? 28.125 -29.672 -14.336 1 92.25 282 ASP A CA 1
ATOM 2080 C C . ASP A 1 282 ? 26.906 -28.875 -14.82 1 92.25 282 ASP A C 1
ATOM 2082 O O . ASP A 1 282 ? 25.828 -29.422 -14.984 1 92.25 282 ASP A O 1
ATOM 2086 N N . LYS A 1 283 ? 27.094 -27.688 -15.164 1 92 283 LYS A N 1
ATOM 2087 C CA . LYS A 1 283 ? 26.031 -26.75 -15.562 1 92 283 LYS A CA 1
ATOM 2088 C C . LYS A 1 283 ? 25.312 -27.234 -16.812 1 92 283 LYS A C 1
ATOM 2090 O O . LYS A 1 283 ? 24.141 -26.938 -17.016 1 92 283 LYS A O 1
ATOM 2095 N N . THR A 1 284 ? 25.953 -27.969 -17.594 1 92.5 284 THR A N 1
ATOM 2096 C CA . THR A 1 284 ? 25.391 -28.406 -18.859 1 92.5 284 THR A CA 1
ATOM 2097 C C . THR A 1 284 ? 24.422 -29.562 -18.656 1 92.5 284 THR A C 1
ATOM 2099 O O . THR A 1 284 ? 23.672 -29.922 -19.562 1 92.5 284 THR A O 1
ATOM 2102 N N . GLN A 1 285 ? 24.297 -30 -17.438 1 93.94 285 GLN A N 1
ATOM 2103 C CA . GLN A 1 285 ? 23.453 -31.156 -17.172 1 93.94 285 GLN A CA 1
ATOM 2104 C C . GLN A 1 285 ? 22.219 -30.766 -16.359 1 93.94 285 GLN A C 1
ATOM 2106 O O . GLN A 1 285 ? 21.297 -31.547 -16.188 1 93.94 285 GLN A O 1
ATOM 2111 N N . ARG A 1 286 ? 22.172 -29.547 -16 1 94.69 286 ARG A N 1
ATOM 2112 C CA . ARG A 1 286 ? 21.141 -29.109 -15.07 1 94.69 286 ARG A CA 1
ATOM 2113 C C . ARG A 1 286 ? 19.766 -29.062 -15.734 1 94.69 286 ARG A C 1
ATOM 2115 O O . ARG A 1 286 ? 18.734 -29.016 -15.062 1 94.69 286 ARG A O 1
ATOM 2122 N N . TYR A 1 287 ? 19.719 -29.109 -17.078 1 95.31 287 TYR A N 1
ATOM 2123 C CA . TYR A 1 287 ? 18.453 -29.125 -17.797 1 95.31 287 TYR A CA 1
ATOM 2124 C C . TYR A 1 287 ? 17.672 -30.391 -17.484 1 95.31 287 TYR A C 1
ATOM 2126 O O . TYR A 1 287 ? 16.438 -30.406 -17.641 1 95.31 287 TYR A O 1
ATOM 2134 N N . ARG A 1 288 ? 18.219 -31.375 -16.969 1 96.12 288 ARG A N 1
ATOM 2135 C CA . ARG A 1 288 ? 17.562 -32.625 -16.625 1 96.12 288 ARG A CA 1
ATOM 2136 C C . ARG A 1 288 ? 16.656 -32.438 -15.414 1 96.12 288 ARG A C 1
ATOM 2138 O O . ARG A 1 288 ? 15.633 -33.125 -15.297 1 96.12 288 ARG A O 1
ATOM 2145 N N . ALA A 1 289 ? 17.094 -31.578 -14.57 1 96 289 ALA A N 1
ATOM 2146 C CA . ALA A 1 289 ? 16.234 -31.25 -13.438 1 96 289 ALA A CA 1
ATOM 2147 C C . ALA A 1 289 ? 14.906 -30.672 -13.914 1 96 289 ALA A C 1
ATOM 2149 O O . ALA A 1 289 ? 13.852 -30.984 -13.367 1 96 289 ALA A O 1
ATOM 2150 N N . VAL A 1 290 ? 14.938 -29.859 -14.93 1 97.06 290 VAL A N 1
ATOM 2151 C CA . VAL A 1 290 ? 13.734 -29.234 -15.469 1 97.06 290 VAL A CA 1
ATOM 2152 C C . VAL A 1 290 ? 12.891 -30.281 -16.188 1 97.06 290 VAL A C 1
ATOM 2154 O O . VAL A 1 290 ? 11.656 -30.219 -16.172 1 97.06 290 VAL A O 1
ATOM 2157 N N . ILE A 1 291 ? 13.523 -31.188 -16.781 1 97.19 291 ILE A N 1
ATOM 2158 C CA . ILE A 1 291 ? 12.797 -32.281 -17.406 1 97.19 291 ILE A CA 1
ATOM 2159 C C . ILE A 1 291 ? 11.977 -33.031 -16.359 1 97.19 291 ILE A C 1
ATOM 2161 O O . ILE A 1 291 ? 10.805 -33.344 -16.578 1 97.19 291 ILE A O 1
ATOM 2165 N N . TRP A 1 292 ? 12.602 -33.281 -15.297 1 96.44 292 TRP A N 1
ATOM 2166 C CA . TRP A 1 292 ? 11.875 -33.938 -14.203 1 96.44 292 TRP A CA 1
ATOM 2167 C C . TRP A 1 292 ? 10.758 -33.031 -13.688 1 96.44 292 TRP A C 1
ATOM 2169 O O . TRP A 1 292 ? 9.672 -33.531 -13.359 1 96.44 292 TRP A O 1
ATOM 2179 N N . ALA A 1 293 ? 11.031 -31.781 -13.531 1 97.06 293 ALA A N 1
ATOM 2180 C CA . ALA A 1 293 ? 9.969 -30.859 -13.141 1 97.06 293 ALA A CA 1
ATOM 2181 C C . ALA A 1 293 ? 8.773 -30.969 -14.086 1 97.06 293 ALA A C 1
ATOM 2183 O O . ALA A 1 293 ? 7.621 -30.969 -13.648 1 97.06 293 ALA A O 1
ATOM 2184 N N . GLY A 1 294 ? 9.102 -31.031 -15.352 1 97.81 294 GLY A N 1
ATOM 2185 C CA . GLY A 1 294 ? 8.047 -31.203 -16.344 1 97.81 294 GLY A CA 1
ATOM 2186 C C . GLY A 1 294 ? 7.234 -32.469 -16.125 1 97.81 294 GLY A C 1
ATOM 2187 O O . GLY A 1 294 ? 6.004 -32.438 -16.234 1 97.81 294 GLY A O 1
ATOM 2188 N N . VAL A 1 295 ? 7.895 -33.5 -15.828 1 97.69 295 VAL A N 1
ATOM 2189 C CA . VAL A 1 295 ? 7.227 -34.781 -15.555 1 97.69 295 VAL A CA 1
ATOM 2190 C C . VAL A 1 295 ? 6.301 -34.625 -14.352 1 97.69 295 VAL A C 1
ATOM 2192 O O . VAL A 1 295 ? 5.16 -35.094 -14.375 1 97.69 295 VAL A O 1
ATOM 2195 N N . PHE A 1 296 ? 6.785 -34 -13.383 1 97.25 296 PHE A N 1
ATOM 2196 C CA . PHE A 1 296 ? 5.98 -33.812 -12.18 1 97.25 296 PHE A CA 1
ATOM 2197 C C . PHE A 1 296 ? 4.801 -32.906 -12.461 1 97.25 296 PHE A C 1
ATOM 2199 O O . PHE A 1 296 ? 3.725 -33.062 -11.883 1 97.25 296 PHE A O 1
ATOM 2206 N N . TYR A 1 297 ? 4.961 -31.891 -13.32 1 97.44 297 TYR A N 1
ATOM 2207 C CA . TYR A 1 297 ? 3.842 -31.062 -13.75 1 97.44 297 TYR A CA 1
ATOM 2208 C C . TYR A 1 297 ? 2.766 -31.906 -14.422 1 97.44 297 TYR A C 1
ATOM 2210 O O . TYR A 1 297 ? 1.574 -31.734 -14.164 1 97.44 297 TYR A O 1
ATOM 2218 N N . LEU A 1 298 ? 3.188 -32.781 -15.289 1 97.69 298 LEU A N 1
ATOM 2219 C CA . LEU A 1 298 ? 2.254 -33.656 -15.984 1 97.69 298 LEU A CA 1
ATOM 2220 C C . LEU A 1 298 ? 1.473 -34.531 -14.992 1 97.69 298 LEU A C 1
ATOM 2222 O O . LEU A 1 298 ? 0.253 -34.656 -15.109 1 97.69 298 LEU A O 1
ATOM 2226 N N . ILE A 1 299 ? 2.139 -35.062 -14.039 1 96.5 299 ILE A N 1
ATOM 2227 C CA . ILE A 1 299 ? 1.501 -35.875 -13.023 1 96.5 299 ILE A CA 1
ATOM 2228 C C . ILE A 1 299 ? 0.503 -35.062 -12.227 1 96.5 299 ILE A C 1
ATOM 2230 O O . ILE A 1 299 ? -0.635 -35.469 -12.008 1 96.5 299 ILE A O 1
ATOM 2234 N N . ALA A 1 300 ? 0.913 -33.875 -11.805 1 95.19 300 ALA A N 1
ATOM 2235 C CA . ALA A 1 300 ? 0.039 -33 -11.047 1 95.19 300 ALA A CA 1
ATOM 2236 C C . ALA A 1 300 ? -1.207 -32.625 -11.844 1 95.19 300 ALA A C 1
ATOM 2238 O O . ALA A 1 300 ? -2.309 -32.562 -11.297 1 95.19 300 ALA A O 1
ATOM 2239 N N . GLY A 1 301 ? -1.025 -32.312 -13.156 1 95.44 301 GLY A N 1
ATOM 2240 C CA . GLY A 1 301 ? -2.154 -32 -14.023 1 95.44 301 GLY A CA 1
ATOM 2241 C C . GLY A 1 301 ? -3.154 -33.125 -14.133 1 95.44 301 GLY A C 1
ATOM 2242 O O . GLY A 1 301 ? -4.367 -32.906 -14.062 1 95.44 301 GLY A O 1
ATOM 2243 N N . VAL A 1 302 ? -2.666 -34.312 -14.242 1 94.5 302 VAL A N 1
ATOM 2244 C CA . VAL A 1 302 ? -3.514 -35.5 -14.406 1 94.5 302 VAL A CA 1
ATOM 2245 C C . VAL A 1 302 ? -4.305 -35.75 -13.125 1 94.5 302 VAL A C 1
ATOM 2247 O O . VAL A 1 302 ? -5.465 -36.156 -13.18 1 94.5 302 VAL A O 1
ATOM 2250 N N . PHE A 1 303 ? -3.762 -35.438 -11.977 1 91.75 303 PHE A N 1
ATOM 2251 C CA . PHE A 1 303 ? -4.426 -35.656 -10.703 1 91.75 303 PHE A CA 1
ATOM 2252 C C . PHE A 1 303 ? -5.047 -34.375 -10.172 1 91.75 303 PHE A C 1
ATOM 2254 O O . PHE A 1 303 ? -5.18 -34.188 -8.961 1 91.75 303 PHE A O 1
ATOM 2261 N N . ALA A 1 304 ? -5.371 -33.531 -11.031 1 92.5 304 ALA A N 1
ATOM 2262 C CA . ALA A 1 304 ? -5.91 -32.219 -10.68 1 92.5 304 ALA A CA 1
ATOM 2263 C C . ALA A 1 304 ? -7.238 -32.375 -9.938 1 92.5 304 ALA A C 1
ATOM 2265 O O . ALA A 1 304 ? -7.586 -31.516 -9.117 1 92.5 304 ALA A O 1
ATOM 2266 N N . THR A 1 305 ? -8.031 -33.438 -10.156 1 91.38 305 THR A N 1
ATOM 2267 C CA . THR A 1 305 ? -9.328 -33.656 -9.516 1 91.38 305 THR A CA 1
ATOM 2268 C C . THR A 1 305 ? -9.18 -33.656 -7.996 1 91.38 305 THR A C 1
ATOM 2270 O O . THR A 1 305 ? -9.977 -33.062 -7.285 1 91.38 305 THR A O 1
ATOM 2273 N N . THR A 1 306 ? -8.211 -34.344 -7.555 1 88.31 306 THR A N 1
ATOM 2274 C CA . THR A 1 306 ? -7.98 -34.469 -6.117 1 88.31 306 THR A CA 1
ATOM 2275 C C . THR A 1 306 ? -7.609 -33.094 -5.527 1 88.31 306 THR A C 1
ATOM 2277 O O . THR A 1 306 ? -8.102 -32.719 -4.461 1 88.31 306 THR A O 1
ATOM 2280 N N . VAL A 1 307 ? -6.762 -32.438 -6.199 1 88.44 307 VAL A N 1
ATOM 2281 C CA . VAL A 1 307 ? -6.305 -31.125 -5.742 1 88.44 307 VAL A CA 1
ATOM 2282 C C . VAL A 1 307 ? -7.492 -30.172 -5.656 1 88.44 307 VAL A C 1
ATOM 2284 O O . VAL A 1 307 ? -7.676 -29.484 -4.641 1 88.44 307 VAL A O 1
ATOM 2287 N N . VAL A 1 308 ? -8.281 -30.125 -6.633 1 91 308 VAL A N 1
ATOM 2288 C CA . VAL A 1 308 ? -9.438 -29.234 -6.695 1 91 308 VAL A CA 1
ATOM 2289 C C . VAL A 1 308 ? -10.422 -29.578 -5.586 1 91 308 VAL A C 1
ATOM 2291 O O . VAL A 1 308 ? -10.938 -28.703 -4.898 1 91 308 VAL A O 1
ATOM 2294 N N . ALA A 1 309 ? -10.633 -30.844 -5.406 1 89 309 ALA A N 1
ATOM 2295 C CA . ALA A 1 309 ? -11.57 -31.297 -4.383 1 89 309 ALA A CA 1
ATOM 2296 C C . ALA A 1 309 ? -11.125 -30.859 -2.99 1 89 309 ALA A C 1
ATOM 2298 O O . ALA A 1 309 ? -11.938 -30.391 -2.188 1 89 309 ALA A O 1
ATOM 2299 N N . ILE A 1 310 ? -9.914 -30.969 -2.742 1 87.38 310 ILE A N 1
ATOM 2300 C CA . ILE A 1 310 ? -9.367 -30.594 -1.441 1 87.38 310 ILE A CA 1
ATOM 2301 C C . ILE A 1 310 ? -9.539 -29.094 -1.227 1 87.38 310 ILE A C 1
ATOM 2303 O O . ILE A 1 310 ? -10.07 -28.656 -0.201 1 87.38 310 ILE A O 1
ATOM 2307 N N . PHE A 1 311 ? -9.188 -28.297 -2.15 1 89.81 311 PHE A N 1
ATOM 2308 C CA . PHE A 1 311 ? -9.164 -26.844 -1.985 1 89.81 311 PHE A CA 1
ATOM 2309 C C . PHE A 1 311 ? -10.578 -26.281 -1.96 1 89.81 311 PHE A C 1
ATOM 2311 O O . PHE A 1 311 ? -10.852 -25.312 -1.238 1 89.81 311 PHE A O 1
ATOM 2318 N N . LEU A 1 312 ? -11.492 -26.875 -2.701 1 90.44 312 LEU A N 1
ATOM 2319 C CA . LEU A 1 312 ? -12.875 -26.406 -2.691 1 90.44 312 LEU A CA 1
ATOM 2320 C C . LEU A 1 312 ? -13.555 -26.766 -1.375 1 90.44 312 LEU A C 1
ATOM 2322 O O . LEU A 1 312 ? -14.578 -26.172 -1.027 1 90.44 312 LEU A O 1
ATOM 2326 N N . SER A 1 313 ? -12.969 -27.719 -0.681 1 90.81 313 SER A N 1
ATOM 2327 C CA . SER A 1 313 ? -13.555 -28.141 0.585 1 90.81 313 SER A CA 1
ATOM 2328 C C . SER A 1 313 ? -13 -27.328 1.751 1 90.81 313 SER A C 1
ATOM 2330 O O . SER A 1 313 ? -13.516 -27.406 2.869 1 90.81 313 SER A O 1
ATOM 2332 N N . LEU A 1 314 ? -11.992 -26.531 1.523 1 93 314 LEU A N 1
ATOM 2333 C CA . LEU A 1 314 ? -11.375 -25.75 2.588 1 93 314 LEU A CA 1
ATOM 2334 C C . LEU A 1 314 ? -12.227 -24.547 2.951 1 93 314 LEU A C 1
ATOM 2336 O O . LEU A 1 314 ? -12.836 -23.922 2.076 1 93 314 LEU A O 1
ATOM 2340 N N . PRO A 1 315 ? -12.18 -24.203 4.254 1 94.12 315 PRO A N 1
ATOM 2341 C CA . PRO A 1 315 ? -12.852 -22.969 4.656 1 94.12 315 PRO A CA 1
ATOM 2342 C C . PRO A 1 315 ? -12.258 -21.734 3.992 1 94.12 315 PRO A C 1
ATOM 2344 O O . PRO A 1 315 ? -11.055 -21.688 3.723 1 94.12 315 PRO A O 1
ATOM 2347 N N . ASP A 1 316 ? -13.062 -20.719 3.818 1 93.75 316 ASP A N 1
ATOM 2348 C CA . ASP A 1 316 ? -12.672 -19.469 3.152 1 93.75 316 ASP A CA 1
ATOM 2349 C C . ASP A 1 316 ? -11.469 -18.844 3.846 1 93.75 316 ASP A C 1
ATOM 2351 O O . ASP A 1 316 ? -10.57 -18.312 3.184 1 93.75 316 ASP A O 1
ATOM 2355 N N . GLU A 1 317 ? -11.445 -18.859 5.129 1 95.44 317 GLU A N 1
ATOM 2356 C CA . GLU A 1 317 ? -10.375 -18.234 5.891 1 95.44 317 GLU A CA 1
ATOM 2357 C C . GLU A 1 317 ? -9.031 -18.906 5.613 1 95.44 317 GLU A C 1
ATOM 2359 O O . GLU A 1 317 ? -8.008 -18.219 5.5 1 95.44 317 GLU A O 1
ATOM 2364 N N . VAL A 1 318 ? -9.094 -20.203 5.488 1 95.44 318 VAL A N 1
ATOM 2365 C CA . VAL A 1 318 ? -7.875 -20.953 5.23 1 95.44 318 VAL A CA 1
ATOM 2366 C C . VAL A 1 318 ? -7.352 -20.625 3.832 1 95.44 318 VAL A C 1
ATOM 2368 O O . VAL A 1 318 ? -6.152 -20.422 3.646 1 95.44 318 VAL A O 1
ATOM 2371 N N . THR A 1 319 ? -8.234 -20.594 2.9 1 94.31 319 THR A N 1
ATOM 2372 C CA . THR A 1 319 ? -7.852 -20.297 1.526 1 94.31 319 THR A CA 1
ATOM 2373 C C . THR A 1 319 ? -7.293 -18.875 1.42 1 94.31 319 THR A C 1
ATOM 2375 O O . THR A 1 319 ? -6.336 -18.625 0.681 1 94.31 319 THR A O 1
ATOM 2378 N N . LYS A 1 320 ? -7.871 -17.953 2.113 1 95 320 LYS A N 1
ATOM 2379 C CA . LYS A 1 320 ? -7.387 -16.578 2.117 1 95 320 LYS A CA 1
ATOM 2380 C C . LYS A 1 320 ? -5.977 -16.5 2.688 1 95 320 LYS A C 1
ATOM 2382 O O . LYS A 1 320 ? -5.129 -15.773 2.158 1 95 320 LYS A O 1
ATOM 2387 N N . ILE A 1 321 ? -5.723 -17.219 3.748 1 97 321 ILE A N 1
ATOM 2388 C CA . ILE A 1 321 ? -4.41 -17.234 4.379 1 97 321 ILE A CA 1
ATOM 2389 C C . ILE A 1 321 ? -3.379 -17.812 3.416 1 97 321 ILE A C 1
ATOM 2391 O O . ILE A 1 321 ? -2.309 -17.234 3.215 1 97 321 ILE A O 1
ATOM 2395 N N . LEU A 1 322 ? -3.756 -18.922 2.811 1 95.12 322 LEU A N 1
ATOM 2396 C CA . LEU A 1 322 ? -2.85 -19.562 1.87 1 95.12 322 LEU A CA 1
ATOM 2397 C C . LEU A 1 322 ? -2.523 -18.641 0.701 1 95.12 322 LEU A C 1
ATOM 2399 O O . LEU A 1 322 ? -1.354 -18.469 0.352 1 95.12 322 LEU A O 1
ATOM 2403 N N . ALA A 1 323 ? -3.512 -18.047 0.108 1 93.44 323 ALA A N 1
ATOM 2404 C CA . ALA A 1 323 ? -3.336 -17.188 -1.053 1 93.44 323 ALA A CA 1
ATOM 2405 C C . ALA A 1 323 ? -2.504 -15.953 -0.698 1 93.44 323 ALA A C 1
ATOM 2407 O O . ALA A 1 323 ? -1.558 -15.609 -1.41 1 93.44 323 ALA A O 1
ATOM 2408 N N . GLY A 1 324 ? -2.836 -15.344 0.365 1 95.75 324 GLY A N 1
ATOM 2409 C CA . GLY A 1 324 ? -2.145 -14.133 0.769 1 95.75 324 GLY A CA 1
ATOM 2410 C C . GLY A 1 324 ? -0.68 -14.359 1.092 1 95.75 324 GLY A C 1
ATOM 2411 O O . GLY A 1 324 ? 0.182 -13.586 0.666 1 95.75 324 GLY A O 1
ATOM 2412 N N . PHE A 1 325 ? -0.346 -15.367 1.849 1 96.38 325 PHE A N 1
ATOM 2413 C CA . PHE A 1 325 ? 1.024 -15.625 2.271 1 96.38 325 PHE A CA 1
ATOM 2414 C C . PHE A 1 325 ? 1.887 -16.047 1.084 1 96.38 325 PHE A C 1
ATOM 2416 O O . PHE A 1 325 ? 3.084 -15.75 1.049 1 96.38 325 PHE A O 1
ATOM 2423 N N . ALA A 1 326 ? 1.239 -16.672 0.144 1 91.94 326 ALA A N 1
ATOM 2424 C CA . ALA A 1 326 ? 1.953 -17.078 -1.065 1 91.94 326 ALA A CA 1
ATOM 2425 C C . ALA A 1 326 ? 2.463 -15.859 -1.831 1 91.94 326 ALA A C 1
ATOM 2427 O O . ALA A 1 326 ? 3.459 -15.945 -2.553 1 91.94 326 ALA A O 1
ATOM 2428 N N . LEU A 1 327 ? 1.848 -14.742 -1.622 1 93.12 327 LEU A N 1
ATOM 2429 C CA . LEU A 1 327 ? 2.135 -13.578 -2.455 1 93.12 327 LEU A CA 1
ATOM 2430 C C . LEU A 1 327 ? 2.977 -12.562 -1.694 1 93.12 327 LEU A C 1
ATOM 2432 O O . LEU A 1 327 ? 3.355 -11.531 -2.246 1 93.12 327 LEU A O 1
ATOM 2436 N N . LEU A 1 328 ? 3.371 -12.812 -0.463 1 95.38 328 LEU A N 1
ATOM 2437 C CA . LEU A 1 328 ? 4.105 -11.867 0.368 1 95.38 328 LEU A CA 1
ATOM 2438 C C . LEU A 1 328 ? 5.453 -11.523 -0.259 1 95.38 328 LEU A C 1
ATOM 2440 O O . LEU A 1 328 ? 5.836 -10.352 -0.327 1 95.38 328 LEU A O 1
ATOM 2444 N N . GLY A 1 329 ? 6.176 -12.586 -0.687 1 91.69 329 GLY A N 1
ATOM 2445 C CA . GLY A 1 329 ? 7.473 -12.359 -1.303 1 91.69 329 GLY A CA 1
ATOM 2446 C C . GLY A 1 329 ? 7.402 -11.492 -2.547 1 91.69 329 GLY A C 1
ATOM 2447 O O . GLY A 1 329 ? 8.203 -10.578 -2.719 1 91.69 329 GLY A O 1
ATOM 2448 N N . THR A 1 330 ? 6.488 -11.797 -3.363 1 89.56 330 THR A N 1
ATOM 2449 C CA . THR A 1 330 ? 6.32 -11.039 -4.598 1 89.56 330 THR A CA 1
ATOM 2450 C C . THR A 1 330 ? 5.91 -9.602 -4.301 1 89.56 330 THR A C 1
ATOM 2452 O O . THR A 1 330 ? 6.391 -8.664 -4.941 1 89.56 330 THR A O 1
ATOM 2455 N N . LEU A 1 331 ? 4.988 -9.43 -3.365 1 95.56 331 LEU A N 1
ATOM 2456 C CA . LEU A 1 331 ? 4.578 -8.086 -2.98 1 95.56 331 LEU A CA 1
ATOM 2457 C C . LEU A 1 331 ? 5.766 -7.281 -2.467 1 95.56 331 LEU A C 1
ATOM 2459 O O . LEU A 1 331 ? 5.934 -6.113 -2.83 1 95.56 331 LEU A O 1
ATOM 2463 N N . MET A 1 332 ? 6.516 -7.91 -1.621 1 95 332 MET A N 1
ATOM 2464 C CA . MET A 1 332 ? 7.691 -7.25 -1.07 1 95 332 MET A CA 1
ATOM 2465 C C . MET A 1 332 ? 8.633 -6.793 -2.184 1 95 332 MET A C 1
ATOM 2467 O O . MET A 1 332 ? 9.117 -5.664 -2.166 1 95 332 MET A O 1
ATOM 2471 N N . MET A 1 333 ? 8.844 -7.637 -3.146 1 90.44 333 MET A N 1
ATOM 2472 C CA . MET A 1 333 ? 9.695 -7.305 -4.285 1 90.44 333 MET A CA 1
ATOM 2473 C C . MET A 1 333 ? 9.109 -6.145 -5.082 1 90.44 333 MET A C 1
ATOM 2475 O O . MET A 1 333 ? 9.844 -5.266 -5.535 1 90.44 333 MET A O 1
ATOM 2479 N N . CYS A 1 334 ? 7.852 -6.168 -5.281 1 94 334 CYS A N 1
ATOM 2480 C CA . CYS A 1 334 ? 7.18 -5.113 -6.031 1 94 334 CYS A CA 1
ATOM 2481 C C . CYS A 1 334 ? 7.359 -3.76 -5.348 1 94 334 CYS A C 1
ATOM 2483 O O . CYS A 1 334 ? 7.707 -2.773 -6 1 94 334 CYS A O 1
ATOM 2485 N N . LEU A 1 335 ? 7.16 -3.723 -4.02 1 96.44 335 LEU A N 1
ATOM 2486 C CA . LEU A 1 335 ? 7.242 -2.467 -3.279 1 96.44 335 LEU A CA 1
ATOM 2487 C C . LEU A 1 335 ? 8.672 -1.946 -3.25 1 96.44 335 LEU A C 1
ATOM 2489 O O . LEU A 1 335 ? 8.898 -0.737 -3.332 1 96.44 335 LEU A O 1
ATOM 2493 N N . GLN A 1 336 ? 9.57 -2.84 -3.115 1 94.81 336 GLN A N 1
ATOM 2494 C CA . GLN A 1 336 ? 10.977 -2.457 -3.143 1 94.81 336 GLN A CA 1
ATOM 2495 C C . GLN A 1 336 ? 11.359 -1.869 -4.496 1 94.81 336 GLN A C 1
ATOM 2497 O O . GLN A 1 336 ? 12.023 -0.829 -4.566 1 94.81 336 GLN A O 1
ATOM 2502 N N . SER A 1 337 ? 10.938 -2.51 -5.531 1 92.81 337 SER A N 1
ATOM 2503 C CA . SER A 1 337 ? 11.312 -2.109 -6.883 1 92.81 337 SER A CA 1
ATOM 2504 C C . SER A 1 337 ? 10.602 -0.826 -7.301 1 92.81 337 SER A C 1
ATOM 2506 O O . SER A 1 337 ? 11.203 0.05 -7.926 1 92.81 337 SER A O 1
ATOM 2508 N N . ALA A 1 338 ? 9.367 -0.7 -7 1 95.88 338 ALA A N 1
ATOM 2509 C CA . ALA A 1 338 ? 8.539 0.417 -7.445 1 95.88 338 ALA A CA 1
ATOM 2510 C C . ALA A 1 338 ? 9.047 1.739 -6.879 1 95.88 338 ALA A C 1
ATOM 2512 O O . ALA A 1 338 ? 9.008 2.77 -7.555 1 95.88 338 ALA A O 1
ATOM 2513 N N . PHE A 1 339 ? 9.602 1.713 -5.652 1 95.44 339 PHE A N 1
ATOM 2514 C CA . PHE A 1 339 ? 9.828 2.992 -4.996 1 95.44 339 PHE A CA 1
ATOM 2515 C C . PHE A 1 339 ? 11.305 3.186 -4.688 1 95.44 339 PHE A C 1
ATOM 2517 O O . PHE A 1 339 ? 11.68 4.066 -3.912 1 95.44 339 PHE A O 1
ATOM 2524 N N . HIS A 1 340 ? 12.078 2.398 -5.277 1 92.06 340 HIS A N 1
ATOM 2525 C CA . HIS A 1 340 ? 13.516 2.445 -5.031 1 92.06 340 HIS A CA 1
ATOM 2526 C C . HIS A 1 340 ? 14.156 3.631 -5.746 1 92.06 340 HIS A C 1
ATOM 2528 O O . HIS A 1 340 ? 14.938 4.379 -5.145 1 92.06 340 HIS A O 1
ATOM 2534 N N . ASP A 1 341 ? 13.828 3.826 -7.02 1 92.25 341 ASP A N 1
ATOM 2535 C CA . ASP A 1 341 ? 14.484 4.828 -7.855 1 92.25 341 ASP A CA 1
ATOM 2536 C C . ASP A 1 341 ? 13.766 6.176 -7.762 1 92.25 341 ASP A C 1
ATOM 2538 O O . ASP A 1 341 ? 12.578 6.273 -8.078 1 92.25 341 ASP A O 1
ATOM 2542 N N . GLU A 1 342 ? 14.469 7.125 -7.496 1 91.44 342 GLU A N 1
ATOM 2543 C CA . GLU A 1 342 ? 13.922 8.461 -7.262 1 91.44 342 GLU A CA 1
ATOM 2544 C C . GLU A 1 342 ? 13.25 9.008 -8.516 1 91.44 342 GLU A C 1
ATOM 2546 O O . GLU A 1 342 ? 12.203 9.664 -8.43 1 91.44 342 GLU A O 1
ATOM 2551 N N . GLY A 1 343 ? 13.75 8.766 -9.641 1 92.44 343 GLY A N 1
ATOM 2552 C CA . GLY A 1 343 ? 13.234 9.312 -10.891 1 92.44 343 GLY A CA 1
ATOM 2553 C C . GLY A 1 343 ? 11.867 8.766 -11.266 1 92.44 343 GLY A C 1
ATOM 2554 O O . GLY A 1 343 ? 11.133 9.383 -12.031 1 92.44 343 GLY A O 1
ATOM 2555 N N . TYR A 1 344 ? 11.469 7.668 -10.656 1 95 344 TYR A N 1
ATOM 2556 C CA . TYR A 1 344 ? 10.227 7.016 -11.055 1 95 344 TYR A CA 1
ATOM 2557 C C . TYR A 1 344 ? 9.227 6.996 -9.898 1 95 344 TYR A C 1
ATOM 2559 O O . TYR A 1 344 ? 8.078 6.59 -10.078 1 95 344 TYR A O 1
ATOM 2567 N N . ARG A 1 345 ? 9.555 7.465 -8.758 1 95.69 345 ARG A N 1
ATOM 2568 C CA . ARG A 1 345 ? 8.812 7.246 -7.52 1 95.69 345 ARG A CA 1
ATOM 2569 C C . ARG A 1 345 ? 7.418 7.855 -7.602 1 95.69 345 ARG A C 1
ATOM 2571 O O . ARG A 1 345 ? 6.434 7.215 -7.223 1 95.69 345 ARG A O 1
ATOM 2578 N N . GLU A 1 346 ? 7.395 9.016 -8.023 1 95.69 346 GLU A N 1
ATOM 2579 C CA . GLU A 1 346 ? 6.098 9.688 -8.062 1 95.69 346 GLU A CA 1
ATOM 2580 C C . GLU A 1 346 ? 5.168 9.031 -9.078 1 95.69 346 GLU A C 1
ATOM 2582 O O . GLU A 1 346 ? 3.984 8.82 -8.797 1 95.69 346 GLU A O 1
ATOM 2587 N N . SER A 1 347 ? 5.691 8.766 -10.289 1 97.19 347 SER A N 1
ATOM 2588 C CA . SER A 1 347 ? 4.902 8.078 -11.305 1 97.19 347 SER A CA 1
ATOM 2589 C C . SER A 1 347 ? 4.457 6.699 -10.828 1 97.19 347 SER A C 1
ATOM 2591 O O . SER A 1 347 ? 3.328 6.281 -11.094 1 97.19 347 SER A O 1
ATOM 2593 N N . ALA A 1 348 ? 5.344 6.023 -10.156 1 97.56 348 ALA A N 1
ATOM 2594 C CA . ALA A 1 348 ? 5.023 4.719 -9.594 1 97.56 348 ALA A CA 1
ATOM 2595 C C . ALA A 1 348 ? 3.922 4.832 -8.539 1 97.56 348 ALA A C 1
ATOM 2597 O O . ALA A 1 348 ? 3.043 3.971 -8.461 1 97.56 348 ALA A O 1
ATOM 2598 N N . LEU A 1 349 ? 3.984 5.879 -7.785 1 98.06 349 LEU A N 1
ATOM 2599 C CA . LEU A 1 349 ? 2.969 6.098 -6.762 1 98.06 349 LEU A CA 1
ATOM 2600 C C . LEU A 1 349 ? 1.593 6.289 -7.395 1 98.06 349 LEU A C 1
ATOM 2602 O O . LEU A 1 349 ? 0.605 5.719 -6.922 1 98.06 349 LEU A O 1
ATOM 2606 N N . PHE A 1 350 ? 1.504 7.105 -8.438 1 97.88 350 PHE A N 1
ATOM 2607 C CA . PHE A 1 350 ? 0.241 7.297 -9.141 1 97.88 350 PHE A CA 1
ATOM 2608 C C . PHE A 1 350 ? -0.271 5.973 -9.695 1 97.88 350 PHE A C 1
ATOM 2610 O O . PHE A 1 350 ? -1.453 5.652 -9.562 1 97.88 350 PHE A O 1
ATOM 2617 N N . THR A 1 351 ? 0.606 5.23 -10.336 1 97.62 351 THR A N 1
ATOM 2618 C CA . THR A 1 351 ? 0.232 3.928 -10.875 1 97.62 351 THR A CA 1
ATOM 2619 C C . THR A 1 351 ? -0.33 3.027 -9.773 1 97.62 351 THR A C 1
ATOM 2621 O O . THR A 1 351 ? -1.392 2.426 -9.945 1 97.62 351 THR A O 1
ATOM 2624 N N . PHE A 1 352 ? 0.396 2.988 -8.688 1 98.06 352 PHE A N 1
ATOM 2625 C CA . PHE A 1 352 ? 0.051 2.141 -7.551 1 98.06 352 PHE A CA 1
ATOM 2626 C C . PHE A 1 352 ? -1.313 2.52 -6.988 1 98.06 352 PHE A C 1
ATOM 2628 O O . PHE A 1 352 ? -2.188 1.662 -6.84 1 98.06 352 PHE A O 1
ATOM 2635 N N . LEU A 1 353 ? -1.544 3.77 -6.715 1 98.38 353 LEU A N 1
ATOM 2636 C CA . LEU A 1 353 ? -2.76 4.246 -6.062 1 98.38 353 LEU A CA 1
ATOM 2637 C C . LEU A 1 353 ? -3.963 4.109 -6.992 1 98.38 353 LEU A C 1
ATOM 2639 O O . LEU A 1 353 ? -5.031 3.666 -6.566 1 98.38 353 LEU A O 1
ATOM 2643 N N . ILE A 1 354 ? -3.83 4.477 -8.242 1 97.5 354 ILE A N 1
ATOM 2644 C CA . ILE A 1 354 ? -4.941 4.406 -9.188 1 97.5 354 ILE A CA 1
ATOM 2645 C C . ILE A 1 354 ? -5.324 2.945 -9.422 1 97.5 354 ILE A C 1
ATOM 2647 O O . ILE A 1 354 ? -6.508 2.598 -9.398 1 97.5 354 ILE A O 1
ATOM 2651 N N . THR A 1 355 ? -4.352 2.104 -9.562 1 96.62 355 THR A N 1
ATOM 2652 C CA . THR A 1 355 ? -4.629 0.682 -9.734 1 96.62 355 THR A CA 1
ATOM 2653 C C . THR A 1 355 ? -5.348 0.125 -8.508 1 96.62 355 THR A C 1
ATOM 2655 O O . THR A 1 355 ? -6.344 -0.591 -8.633 1 96.62 355 THR A O 1
ATOM 2658 N N . LEU A 1 356 ? -4.871 0.455 -7.363 1 96.81 356 LEU A N 1
ATOM 2659 C CA . LEU A 1 356 ? -5.406 -0.06 -6.109 1 96.81 356 LEU A CA 1
ATOM 2660 C C . LEU A 1 356 ? -6.812 0.473 -5.855 1 96.81 356 LEU A C 1
ATOM 2662 O O . LEU A 1 356 ? -7.609 -0.168 -5.168 1 96.81 356 LEU A O 1
ATOM 2666 N N . SER A 1 357 ? -7.141 1.593 -6.367 1 95.38 357 SER A N 1
ATOM 2667 C CA . SER A 1 357 ? -8.43 2.236 -6.129 1 95.38 357 SER A CA 1
ATOM 2668 C C . SER A 1 357 ? -9.57 1.409 -6.703 1 95.38 357 SER A C 1
ATOM 2670 O O . SER A 1 357 ? -10.719 1.55 -6.277 1 95.38 357 SER A O 1
ATOM 2672 N N . GLY A 1 358 ? -9.336 0.646 -7.746 1 91.44 358 GLY A N 1
ATOM 2673 C CA . GLY A 1 358 ? -10.352 -0.215 -8.336 1 91.44 358 GLY A CA 1
ATOM 2674 C C . GLY A 1 358 ? -11.359 0.543 -9.172 1 91.44 358 GLY A C 1
ATOM 2675 O O . GLY A 1 358 ? -12.391 -0.016 -9.57 1 91.44 358 GLY A O 1
ATOM 2676 N N . ILE A 1 359 ? -11.062 1.748 -9.422 1 90.56 359 ILE A N 1
ATOM 2677 C CA . ILE A 1 359 ? -12.016 2.578 -10.156 1 90.56 359 ILE A CA 1
ATOM 2678 C C . ILE A 1 359 ? -12.117 2.096 -11.602 1 90.56 359 ILE A C 1
ATOM 2680 O O . ILE A 1 359 ? -11.172 1.49 -12.125 1 90.56 359 ILE A O 1
ATOM 2684 N N . SER A 1 360 ? -13.289 2.264 -12.164 1 88.5 360 SER A N 1
ATOM 2685 C CA . SER A 1 360 ? -13.516 2.098 -13.594 1 88.5 360 SER A CA 1
ATOM 2686 C C . SER A 1 360 ? -14.016 3.391 -14.234 1 88.5 360 SER A C 1
ATOM 2688 O O . SER A 1 360 ? -14.969 4 -13.742 1 88.5 360 SER A O 1
ATOM 2690 N N . PHE A 1 361 ? -13.289 3.83 -15.242 1 90.19 361 PHE A N 1
ATOM 2691 C CA . PHE A 1 361 ? -13.641 5.094 -15.883 1 90.19 361 PHE A CA 1
ATOM 2692 C C . PHE A 1 361 ? -13.625 4.949 -17.406 1 90.19 361 PHE A C 1
ATOM 2694 O O . PHE A 1 361 ? -12.641 4.484 -17.984 1 90.19 361 PHE A O 1
ATOM 2701 N N . LEU A 1 362 ? -14.758 5.25 -18.062 1 91.56 362 LEU A N 1
ATOM 2702 C CA . LEU A 1 362 ? -14.93 5.18 -19.5 1 91.56 362 LEU A CA 1
ATOM 2703 C C . LEU A 1 362 ? -14.711 3.756 -20.016 1 91.56 362 LEU A C 1
ATOM 2705 O O . LEU A 1 362 ? -14.109 3.551 -21.062 1 91.56 362 LEU A O 1
ATOM 2709 N N . GLY A 1 363 ? -15.008 2.773 -19.172 1 88.56 363 GLY A N 1
ATOM 2710 C CA . GLY A 1 363 ? -14.922 1.376 -19.562 1 88.56 363 GLY A CA 1
ATOM 2711 C C . GLY A 1 363 ? -13.523 0.804 -19.422 1 88.56 363 GLY A C 1
ATOM 2712 O O . GLY A 1 363 ? -13.273 -0.348 -19.781 1 88.56 363 GLY A O 1
ATOM 2713 N N . VAL A 1 364 ? -12.641 1.58 -18.953 1 92.69 364 VAL A N 1
ATOM 2714 C CA . VAL A 1 364 ? -11.258 1.153 -18.75 1 92.69 364 VAL A CA 1
ATOM 2715 C C . VAL A 1 364 ? -11.008 0.889 -17.266 1 92.69 364 VAL A C 1
ATOM 2717 O O . VAL A 1 364 ? -11.461 1.646 -16.422 1 92.69 364 VAL A O 1
ATOM 2720 N N . SER A 1 365 ? -10.383 -0.195 -17.031 1 92.62 365 SER A N 1
ATOM 2721 C CA . SER A 1 365 ? -10.172 -0.634 -15.656 1 92.62 365 SER A CA 1
ATOM 2722 C C . SER A 1 365 ? -9.141 0.235 -14.945 1 92.62 365 SER A C 1
ATOM 2724 O O . SER A 1 365 ? -8.352 0.927 -15.594 1 92.62 365 SER A O 1
ATOM 2726 N N . ALA A 1 366 ? -9.086 0.174 -13.648 1 94.62 366 ALA A N 1
ATOM 2727 C CA . ALA A 1 366 ? -8.133 0.893 -12.812 1 94.62 366 ALA A CA 1
ATOM 2728 C C . ALA A 1 366 ? -6.699 0.487 -13.148 1 94.62 366 ALA A C 1
ATOM 2730 O O . ALA A 1 366 ? -5.785 1.312 -13.094 1 94.62 366 ALA A O 1
ATOM 2731 N N . THR A 1 367 ? -6.492 -0.77 -13.484 1 93.5 367 THR A N 1
ATOM 2732 C CA . THR A 1 367 ? -5.168 -1.293 -13.805 1 93.5 367 THR A CA 1
ATOM 2733 C C . THR A 1 367 ? -4.586 -0.584 -15.023 1 93.5 367 THR A C 1
ATOM 2735 O O . THR A 1 367 ? -3.441 -0.131 -15 1 93.5 367 THR A O 1
ATOM 2738 N N . LEU A 1 368 ? -5.344 -0.427 -15.992 1 93.75 368 LEU A N 1
ATOM 2739 C CA . LEU A 1 368 ? -4.875 0.23 -17.203 1 93.75 368 LEU A CA 1
ATOM 2740 C C . LEU A 1 368 ? -4.738 1.733 -16.984 1 93.75 368 LEU A C 1
ATOM 2742 O O . LEU A 1 368 ? -3.77 2.344 -17.453 1 93.75 368 LEU A O 1
ATOM 2746 N N . TRP A 1 369 ? -5.68 2.326 -16.344 1 95.12 369 TRP A N 1
ATOM 2747 C CA . TRP A 1 369 ? -5.594 3.752 -16.047 1 95.12 369 TRP A CA 1
ATOM 2748 C C . TRP A 1 369 ? -4.352 4.062 -15.227 1 95.12 369 TRP A C 1
ATOM 2750 O O . TRP A 1 369 ? -3.695 5.086 -15.445 1 95.12 369 TRP A O 1
ATOM 2760 N N . GLY A 1 370 ? -4.125 3.186 -14.234 1 96.44 370 GLY A N 1
ATOM 2761 C CA . GLY A 1 370 ? -2.938 3.383 -13.422 1 96.44 370 GLY A CA 1
ATOM 2762 C C . GLY A 1 370 ? -1.658 3.428 -14.242 1 96.44 370 GLY A C 1
ATOM 2763 O O . GLY A 1 370 ? -0.847 4.344 -14.078 1 96.44 370 GLY A O 1
ATOM 2764 N N . LEU A 1 371 ? -1.517 2.48 -15.102 1 94.25 371 LEU A N 1
ATOM 2765 C CA . LEU A 1 371 ? -0.322 2.418 -15.93 1 94.25 371 LEU A CA 1
ATOM 2766 C C . LEU A 1 371 ? -0.26 3.607 -16.891 1 94.25 371 LEU A C 1
ATOM 2768 O O . LEU A 1 371 ? 0.801 4.207 -17.062 1 94.25 371 LEU A O 1
ATOM 2772 N N . LEU A 1 372 ? -1.351 3.979 -17.5 1 94.75 372 LEU A N 1
ATOM 2773 C CA . LEU A 1 372 ? -1.409 5.086 -18.453 1 94.75 372 LEU A CA 1
ATOM 2774 C C . LEU A 1 372 ? -1.044 6.402 -17.781 1 94.75 372 LEU A C 1
ATOM 2776 O O . LEU A 1 372 ? -0.24 7.176 -18.297 1 94.75 372 LEU A O 1
ATOM 2780 N N . VAL A 1 373 ? -1.602 6.66 -16.641 1 96.19 373 VAL A N 1
ATOM 2781 C CA . VAL A 1 373 ? -1.344 7.902 -15.914 1 96.19 373 VAL A CA 1
ATOM 2782 C C . VAL A 1 373 ? 0.113 7.941 -15.461 1 96.19 373 VAL A C 1
ATOM 2784 O O . VAL A 1 373 ? 0.763 8.984 -15.523 1 96.19 373 VAL A O 1
ATOM 2787 N N . GLY A 1 374 ? 0.585 6.773 -14.961 1 96.25 374 GLY A N 1
ATOM 2788 C CA . GLY A 1 374 ? 1.99 6.703 -14.594 1 96.25 374 GLY A CA 1
ATOM 2789 C C . GLY A 1 374 ? 2.926 7.047 -15.734 1 96.25 374 GLY A C 1
ATOM 2790 O O . GLY A 1 374 ? 3.861 7.832 -15.57 1 96.25 374 GLY A O 1
ATOM 2791 N N . ILE A 1 375 ? 2.693 6.516 -16.875 1 94.38 375 ILE A N 1
ATOM 2792 C CA . ILE A 1 375 ? 3.521 6.754 -18.062 1 94.38 375 ILE A CA 1
ATOM 2793 C C . ILE A 1 375 ? 3.412 8.219 -18.484 1 94.38 375 ILE A C 1
ATOM 2795 O O . ILE A 1 375 ? 4.422 8.852 -18.797 1 94.38 375 ILE A O 1
ATOM 2799 N N . MET A 1 376 ? 2.195 8.711 -18.531 1 94.88 376 MET A N 1
ATOM 2800 C CA . MET A 1 376 ? 1.981 10.109 -18.906 1 94.88 376 MET A CA 1
ATOM 2801 C C . MET A 1 376 ? 2.711 11.047 -17.953 1 94.88 376 MET A C 1
ATOM 2803 O O . MET A 1 376 ? 3.336 12.016 -18.391 1 94.88 376 MET A O 1
ATOM 2807 N N . HIS A 1 377 ? 2.57 10.766 -16.688 1 95.25 377 HIS A N 1
ATOM 2808 C CA . HIS A 1 377 ? 3.252 11.594 -15.695 1 95.25 377 HIS A CA 1
ATOM 2809 C C . HIS A 1 377 ? 4.762 11.555 -15.891 1 95.25 377 HIS A C 1
ATOM 2811 O O . HIS A 1 377 ? 5.434 12.586 -15.781 1 95.25 377 HIS A O 1
ATOM 2817 N N . LEU A 1 378 ? 5.281 10.391 -16.109 1 93.12 378 LEU A N 1
ATOM 2818 C CA . LEU A 1 378 ? 6.715 10.234 -16.328 1 93.12 378 LEU A CA 1
ATOM 2819 C C . LEU A 1 378 ? 7.172 11.047 -17.531 1 93.12 378 LEU A C 1
ATOM 2821 O O . LEU A 1 378 ? 8.234 11.664 -17.5 1 93.12 378 LEU A O 1
ATOM 2825 N N . ARG A 1 379 ? 6.426 11.047 -18.562 1 90.81 379 ARG A N 1
ATOM 2826 C CA . ARG A 1 379 ? 6.762 11.797 -19.766 1 90.81 379 ARG A CA 1
ATOM 2827 C C . ARG A 1 379 ? 6.711 13.297 -19.5 1 90.81 379 ARG A C 1
ATOM 2829 O O . ARG A 1 379 ? 7.527 14.055 -20.031 1 90.81 379 ARG A O 1
ATOM 2836 N N . LEU A 1 380 ? 5.773 13.672 -18.766 1 88.81 380 LEU A N 1
ATOM 2837 C CA . LEU A 1 380 ? 5.621 15.086 -18.438 1 88.81 380 LEU A CA 1
ATOM 2838 C C . LEU A 1 380 ? 6.777 15.578 -17.578 1 88.81 380 LEU A C 1
ATOM 2840 O O . LEU A 1 380 ? 7.258 16.703 -17.766 1 88.81 380 LEU A O 1
ATOM 2844 N N . THR A 1 381 ? 7.23 14.789 -16.656 1 86.06 381 THR A N 1
ATOM 2845 C CA . THR A 1 381 ? 8.273 15.219 -15.734 1 86.06 381 THR A CA 1
ATOM 2846 C C . THR A 1 381 ? 9.656 15.031 -16.344 1 86.06 381 THR A C 1
ATOM 2848 O O . THR A 1 381 ? 10.602 15.734 -15.992 1 86.06 381 THR A O 1
ATOM 2851 N N . HIS A 1 382 ? 9.875 13.984 -17.031 1 74.69 382 HIS A N 1
ATOM 2852 C CA . HIS A 1 382 ? 11.148 13.82 -17.719 1 74.69 382 HIS A CA 1
ATOM 2853 C C . HIS A 1 382 ? 11.352 14.93 -18.75 1 74.69 382 HIS A C 1
ATOM 2855 O O . HIS A 1 382 ? 12.477 15.406 -18.938 1 74.69 382 HIS A O 1
ATOM 2861 N N . LYS A 1 383 ? 10.422 15.227 -19.344 1 60.91 383 LYS A N 1
ATOM 2862 C CA . LYS A 1 383 ? 10.523 16.344 -20.297 1 60.91 383 LYS A CA 1
ATOM 2863 C C . LYS A 1 383 ? 10.797 17.656 -19.562 1 60.91 383 LYS A C 1
ATOM 2865 O O . LYS A 1 383 ? 11.555 18.484 -20.062 1 60.91 383 LYS A O 1
ATOM 2870 N N . ALA A 1 384 ? 10.344 17.766 -18.484 1 53.5 384 ALA A N 1
ATOM 2871 C CA . ALA A 1 384 ? 10.531 19 -17.719 1 53.5 384 ALA A CA 1
ATOM 2872 C C . ALA A 1 384 ? 11.977 19.125 -17.219 1 53.5 384 ALA A C 1
ATOM 2874 O O . ALA A 1 384 ? 12.531 20.219 -17.172 1 53.5 384 ALA A O 1
ATOM 2875 N N . VAL A 1 385 ? 12.594 18.031 -16.797 1 49.31 385 VAL A N 1
ATOM 2876 C CA . VAL A 1 385 ? 14 18.062 -16.375 1 49.31 385 VAL A CA 1
ATOM 2877 C C . VAL A 1 385 ? 14.891 18.266 -17.594 1 49.31 385 VAL A C 1
ATOM 2879 O O . VAL A 1 385 ? 15.969 18.859 -17.5 1 49.31 385 VAL A O 1
ATOM 2882 N N . ARG A 1 386 ? 14.523 17.734 -18.625 1 45.47 386 ARG A N 1
ATOM 2883 C CA . ARG A 1 386 ? 15.344 17.984 -19.797 1 45.47 386 ARG A CA 1
ATOM 2884 C C . ARG A 1 386 ? 15.07 19.375 -20.359 1 45.47 386 ARG A C 1
ATOM 2886 O O . ARG A 1 386 ? 15.883 19.922 -21.125 1 45.47 386 ARG A O 1
ATOM 2893 N N . ALA A 1 387 ? 14.016 20.031 -20.062 1 37.09 387 ALA A N 1
ATOM 2894 C CA . ALA A 1 387 ? 13.766 21.359 -20.609 1 37.09 387 ALA A CA 1
ATOM 2895 C C . ALA A 1 387 ? 14.344 22.438 -19.703 1 37.09 387 ALA A C 1
ATOM 2897 O O . ALA A 1 387 ? 15.094 23.297 -20.156 1 37.09 387 ALA A O 1
ATOM 2898 N N . MET B 1 1 ? 14.828 47.688 14.492 1 39.06 1 MET B N 1
ATOM 2899 C CA . MET B 1 1 ? 13.406 47.531 14.227 1 39.06 1 MET B CA 1
ATOM 2900 C C . MET B 1 1 ? 13.148 47.344 12.734 1 39.06 1 MET B C 1
ATOM 2902 O O . MET B 1 1 ? 12.109 46.812 12.336 1 39.06 1 MET B O 1
ATOM 2906 N N . LYS B 1 2 ? 13.875 48.125 11.961 1 50.53 2 LYS B N 1
ATOM 2907 C CA . LYS B 1 2 ? 13.938 48.156 10.5 1 50.53 2 LYS B CA 1
ATOM 2908 C C . LYS B 1 2 ? 14.164 46.781 9.922 1 50.53 2 LYS B C 1
ATOM 2910 O O . LYS B 1 2 ? 13.672 46.438 8.836 1 50.53 2 LYS B O 1
ATOM 2915 N N . LYS B 1 3 ? 15.031 45.906 10.508 1 55.38 3 LYS B N 1
ATOM 2916 C CA . LYS B 1 3 ? 15.664 44.625 10.164 1 55.38 3 LYS B CA 1
ATOM 2917 C C . LYS B 1 3 ? 14.719 43.469 10.43 1 55.38 3 LYS B C 1
ATOM 2919 O O . LYS B 1 3 ? 14.844 42.406 9.805 1 55.38 3 LYS B O 1
ATOM 2924 N N . LEU B 1 4 ? 13.844 43.562 11.352 1 55.06 4 LEU B N 1
ATOM 2925 C CA . LEU B 1 4 ? 12.805 42.594 11.633 1 55.06 4 LEU B CA 1
ATOM 2926 C C . LEU B 1 4 ? 11.805 42.5 10.484 1 55.06 4 LEU B C 1
ATOM 2928 O O . LEU B 1 4 ? 11.227 41.438 10.234 1 55.06 4 LEU B O 1
ATOM 2932 N N . PHE B 1 5 ? 11.641 43.688 9.734 1 69.19 5 PHE B N 1
ATOM 2933 C CA . PHE B 1 5 ? 10.688 43.719 8.633 1 69.19 5 PHE B CA 1
ATOM 2934 C C . PHE B 1 5 ? 11.383 43.438 7.305 1 69.19 5 PHE B C 1
ATOM 2936 O O . PHE B 1 5 ? 11.625 44.375 6.531 1 69.19 5 PHE B O 1
ATOM 2943 N N . ASN B 1 6 ? 12.188 42.531 7.348 1 83.38 6 ASN B N 1
ATOM 2944 C CA . ASN B 1 6 ? 12.727 42.031 6.078 1 83.38 6 ASN B CA 1
ATOM 2945 C C . ASN B 1 6 ? 11.688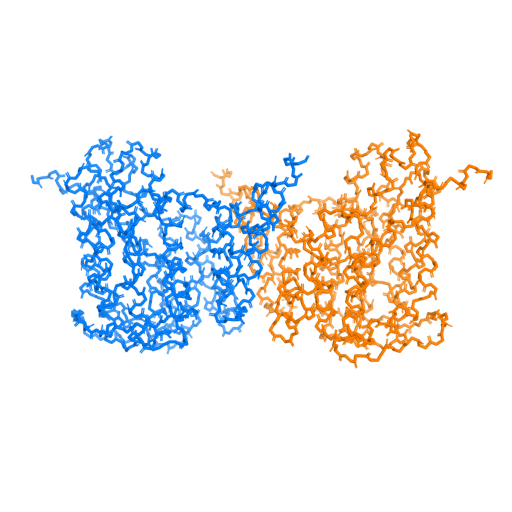 41.25 5.277 1 83.38 6 ASN B C 1
ATOM 2947 O O . ASN B 1 6 ? 11.133 40.281 5.766 1 83.38 6 ASN B O 1
ATOM 2951 N N . LEU B 1 7 ? 11.336 41.75 4.145 1 87 7 LEU B N 1
ATOM 2952 C CA . LEU B 1 7 ? 10.297 41.188 3.293 1 87 7 LEU B CA 1
ATOM 2953 C C . LEU B 1 7 ? 10.562 39.719 3.023 1 87 7 LEU B C 1
ATOM 2955 O O . LEU B 1 7 ? 9.617 38.906 2.893 1 87 7 LEU B O 1
ATOM 2959 N N . SER B 1 8 ? 11.812 39.438 2.977 1 88.94 8 SER B N 1
ATOM 2960 C CA . SER B 1 8 ? 12.156 38.031 2.721 1 88.94 8 SER B CA 1
ATOM 2961 C C . SER B 1 8 ? 11.773 37.156 3.895 1 88.94 8 SER B C 1
ATOM 2963 O O . SER B 1 8 ? 11.297 36.031 3.699 1 88.94 8 SER B O 1
ATOM 2965 N N . HIS B 1 9 ? 11.992 37.656 5.098 1 93.19 9 HIS B N 1
ATOM 2966 C CA . HIS B 1 9 ? 11.602 36.906 6.289 1 93.19 9 HIS B CA 1
ATOM 2967 C C . HIS B 1 9 ? 10.086 36.75 6.379 1 93.19 9 HIS B C 1
ATOM 2969 O O . HIS B 1 9 ? 9.586 35.656 6.668 1 93.19 9 HIS B O 1
ATOM 2975 N N . LEU B 1 10 ? 9.414 37.812 6.125 1 93.19 10 LEU B N 1
ATOM 2976 C CA . LEU B 1 10 ? 7.961 37.844 6.16 1 93.19 10 LEU B CA 1
ATOM 2977 C C . LEU B 1 10 ? 7.379 36.875 5.141 1 93.19 10 LEU B C 1
ATOM 2979 O O . LEU B 1 10 ? 6.473 36.094 5.457 1 93.19 10 LEU B O 1
ATOM 2983 N N . SER B 1 11 ? 7.906 36.906 3.977 1 91.38 11 SER B N 1
ATOM 2984 C CA . SER B 1 11 ? 7.426 36.062 2.893 1 91.38 11 SER B CA 1
ATOM 2985 C C . SER B 1 11 ? 7.676 34.594 3.193 1 91.38 11 SER B C 1
ATOM 2987 O O . SER B 1 11 ? 6.816 33.75 2.939 1 91.38 11 SER B O 1
ATOM 2989 N N . ALA B 1 12 ? 8.805 34.281 3.717 1 92 12 ALA B N 1
ATOM 2990 C CA . ALA B 1 12 ? 9.141 32.875 4.055 1 92 12 ALA B CA 1
ATOM 2991 C C . ALA B 1 12 ? 8.227 32.344 5.148 1 92 12 ALA B C 1
ATOM 2993 O O . ALA B 1 12 ? 7.719 31.234 5.051 1 92 12 ALA B O 1
ATOM 2994 N N . GLY B 1 13 ? 8.055 33.156 6.176 1 93.56 13 GLY B N 1
ATOM 2995 C CA . GLY B 1 13 ? 7.145 32.75 7.242 1 93.56 13 GLY B CA 1
ATOM 2996 C C . GLY B 1 13 ? 5.723 32.531 6.762 1 93.56 13 GLY B C 1
ATOM 2997 O O . GLY B 1 13 ? 5.074 31.562 7.129 1 93.56 13 GLY B O 1
ATOM 2998 N N . PHE B 1 14 ? 5.262 33.406 5.938 1 93.44 14 PHE B N 1
ATOM 2999 C CA . PHE B 1 14 ? 3.918 33.312 5.383 1 93.44 14 PHE B CA 1
ATOM 3000 C C . PHE B 1 14 ? 3.773 32.062 4.547 1 93.44 14 PHE B C 1
ATOM 3002 O O . PHE B 1 14 ? 2.783 31.328 4.668 1 93.44 14 PHE B O 1
ATOM 3009 N N . THR B 1 15 ? 4.773 31.844 3.734 1 90.94 15 THR B N 1
ATOM 3010 C CA . THR B 1 15 ? 4.754 30.672 2.863 1 90.94 15 THR B CA 1
ATOM 3011 C C . THR B 1 15 ? 4.742 29.375 3.686 1 90.94 15 THR B C 1
ATOM 3013 O O . THR B 1 15 ? 4.016 28.438 3.365 1 90.94 15 THR B O 1
ATOM 3016 N N . ALA B 1 16 ? 5.504 29.312 4.734 1 91.88 16 ALA B N 1
ATOM 3017 C CA . ALA B 1 16 ? 5.562 28.141 5.594 1 91.88 16 ALA B CA 1
ATOM 3018 C C . ALA B 1 16 ? 4.195 27.828 6.188 1 91.88 16 ALA B C 1
ATOM 3020 O O . ALA B 1 16 ? 3.762 26.672 6.191 1 91.88 16 ALA B O 1
ATOM 3021 N N . VAL B 1 17 ? 3.502 28.797 6.617 1 93.62 17 VAL B N 1
ATOM 3022 C CA . VAL B 1 17 ? 2.199 28.625 7.25 1 93.62 17 VAL B CA 1
ATOM 3023 C C . VAL B 1 17 ? 1.149 28.297 6.191 1 93.62 17 VAL B C 1
ATOM 3025 O O . VAL B 1 17 ? 0.293 27.438 6.406 1 93.62 17 VAL B O 1
ATOM 3028 N N . LEU B 1 18 ? 1.224 28.984 5.105 1 90 18 LEU B N 1
ATOM 3029 C CA . LEU B 1 18 ? 0.272 28.766 4.023 1 90 18 LEU B CA 1
ATOM 3030 C C . LEU B 1 18 ? 0.34 27.328 3.529 1 90 18 LEU B C 1
ATOM 3032 O O . LEU B 1 18 ? -0.692 26.672 3.365 1 90 18 LEU B O 1
ATOM 3036 N N . VAL B 1 19 ? 1.536 26.844 3.338 1 86.44 19 VAL B N 1
ATOM 3037 C CA . VAL B 1 19 ? 1.746 25.484 2.844 1 86.44 19 VAL B CA 1
ATOM 3038 C C . VAL B 1 19 ? 1.243 24.469 3.873 1 86.44 19 VAL B C 1
ATOM 3040 O O . VAL B 1 19 ? 0.515 23.531 3.533 1 86.44 19 VAL B O 1
ATOM 3043 N N . GLY B 1 20 ? 1.533 24.672 5.062 1 86.44 20 GLY B N 1
ATOM 3044 C CA . GLY B 1 20 ? 1.081 23.781 6.121 1 86.44 20 GLY B CA 1
ATOM 3045 C C . GLY B 1 20 ? -0.426 23.781 6.289 1 86.44 20 GLY B C 1
ATOM 3046 O O . GLY B 1 20 ? -1.041 22.719 6.371 1 86.44 20 GLY B O 1
ATOM 3047 N N . TYR B 1 21 ? -1.006 24.859 6.277 1 89.62 21 TYR B N 1
ATOM 3048 C CA . TYR B 1 21 ? -2.436 25.016 6.527 1 89.62 21 TYR B CA 1
ATOM 3049 C C . TYR B 1 21 ? -3.252 24.5 5.352 1 89.62 21 TYR B C 1
ATOM 3051 O O . TYR B 1 21 ? -4.219 23.75 5.539 1 89.62 21 TYR B O 1
ATOM 3059 N N . THR B 1 22 ? -2.871 24.859 4.176 1 86.81 22 THR B N 1
ATOM 3060 C CA . THR B 1 22 ? -3.648 24.469 3.004 1 86.81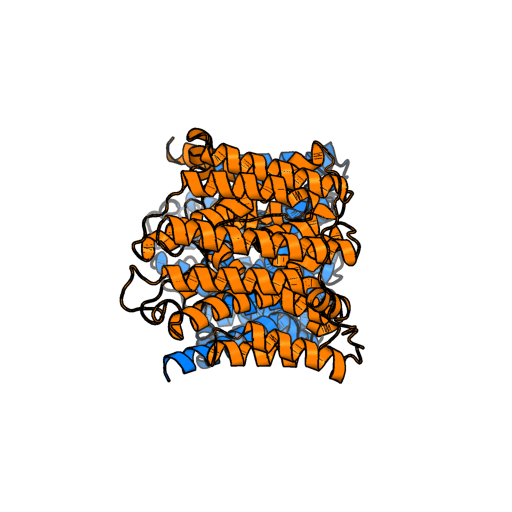 22 THR B CA 1
ATOM 3061 C C . THR B 1 22 ? -3.533 22.969 2.752 1 86.81 22 THR B C 1
ATOM 3063 O O . THR B 1 22 ? -4.441 22.359 2.182 1 86.81 22 THR B O 1
ATOM 3066 N N . SER B 1 23 ? -2.523 22.422 3.25 1 86 23 SER B N 1
ATOM 3067 C CA . SER B 1 23 ? -2.289 21 2.957 1 86 23 SER B CA 1
ATOM 3068 C C . SER B 1 23 ? -3.031 20.109 3.938 1 86 23 SER B C 1
ATOM 3070 O O . SER B 1 23 ? -3.533 19.047 3.557 1 86 23 SER B O 1
ATOM 3072 N N . SER B 1 24 ? -3.143 20.578 5.195 1 91.19 24 SER B N 1
ATOM 3073 C CA . SER B 1 24 ? -3.52 19.5 6.113 1 91.19 24 SER B CA 1
ATOM 3074 C C . SER B 1 24 ? -4.617 19.953 7.07 1 91.19 24 SER B C 1
ATOM 3076 O O . SER B 1 24 ? -5.113 19.172 7.875 1 91.19 24 SER B O 1
ATOM 3078 N N . VAL B 1 25 ? -5.109 21.156 6.945 1 94.62 25 VAL B N 1
ATOM 3079 C CA . VAL B 1 25 ? -6.152 21.625 7.852 1 94.62 25 VAL B CA 1
ATOM 3080 C C . VAL B 1 25 ? -7.406 20.781 7.688 1 94.62 25 VAL B C 1
ATOM 3082 O O . VAL B 1 25 ? -8.125 20.516 8.656 1 94.62 25 VAL B O 1
ATOM 3085 N N . VAL B 1 26 ? -7.664 20.359 6.512 1 93.38 26 VAL B N 1
ATOM 3086 C CA . VAL B 1 26 ? -8.836 19.531 6.223 1 93.38 26 VAL B CA 1
ATOM 3087 C C . VAL B 1 26 ? -8.781 18.25 7.043 1 93.38 26 VAL B C 1
ATOM 3089 O O . VAL B 1 26 ? -9.812 17.766 7.523 1 93.38 26 VAL B O 1
ATOM 3092 N N . ILE B 1 27 ? -7.656 17.703 7.199 1 95.38 27 ILE B N 1
ATOM 3093 C CA . ILE B 1 27 ? -7.477 16.453 7.926 1 95.38 27 ILE B CA 1
ATOM 3094 C C . ILE B 1 27 ? -7.742 16.672 9.414 1 95.38 27 ILE B C 1
ATOM 3096 O O . ILE B 1 27 ? -8.305 15.805 10.086 1 95.38 27 ILE B O 1
ATOM 3100 N N . ILE B 1 28 ? -7.332 17.797 9.891 1 96.94 28 ILE B N 1
ATOM 3101 C CA . ILE B 1 28 ? -7.582 18.141 11.281 1 96.94 28 ILE B CA 1
ATOM 3102 C C . ILE B 1 28 ? -9.086 18.234 11.531 1 96.94 28 ILE B C 1
ATOM 3104 O O . ILE B 1 28 ? -9.594 17.719 12.523 1 96.94 28 ILE B O 1
ATOM 3108 N N . ILE B 1 29 ? -9.766 18.875 10.633 1 96.12 29 ILE B N 1
ATOM 3109 C CA . ILE B 1 29 ? -11.211 19.031 10.75 1 96.12 29 ILE B CA 1
ATOM 3110 C C . ILE B 1 29 ? -11.883 17.656 10.68 1 96.12 29 ILE B C 1
ATOM 3112 O O . ILE B 1 29 ? -12.797 17.375 11.461 1 96.12 29 ILE B O 1
ATOM 3116 N N . GLN B 1 30 ? -11.406 16.797 9.844 1 95 30 GLN B N 1
ATOM 3117 C CA . GLN B 1 30 ? -11.938 15.445 9.742 1 95 30 GLN B CA 1
ATOM 3118 C C . GLN B 1 30 ? -11.695 14.664 11.031 1 95 30 GLN B C 1
ATOM 3120 O O . GLN B 1 30 ? -12.555 13.898 11.469 1 95 30 GLN B O 1
ATOM 3125 N N . ALA B 1 31 ? -10.516 14.812 11.555 1 96.44 31 ALA B N 1
ATOM 3126 C CA . ALA B 1 31 ? -10.188 14.125 12.805 1 96.44 31 ALA B CA 1
ATOM 3127 C C . ALA B 1 31 ? -11.125 14.562 13.93 1 96.44 31 ALA B C 1
ATOM 3129 O O . ALA B 1 31 ? -11.648 13.719 14.664 1 96.44 31 ALA B O 1
ATOM 3130 N N . ALA B 1 32 ? -11.391 15.836 14.008 1 97.25 32 ALA B N 1
ATOM 3131 C CA . ALA B 1 32 ? -12.281 16.375 15.039 1 97.25 32 ALA B CA 1
ATOM 3132 C C . ALA B 1 32 ? -13.719 15.914 14.812 1 97.25 32 ALA B C 1
ATOM 3134 O O . ALA B 1 32 ? -14.414 15.555 15.766 1 97.25 32 ALA B O 1
ATOM 3135 N N . THR B 1 33 ? -14.141 15.922 13.578 1 95.62 33 THR B N 1
ATOM 3136 C CA . THR B 1 33 ? -15.484 15.477 13.234 1 95.62 33 THR B CA 1
ATOM 3137 C C . THR B 1 33 ? -15.672 14 13.57 1 95.62 33 THR B C 1
ATOM 3139 O O . THR B 1 33 ? -16.703 13.602 14.102 1 95.62 33 THR B O 1
ATOM 3142 N N . SER B 1 34 ? -14.656 13.25 13.289 1 94.88 34 SER B N 1
ATOM 3143 C CA . SER B 1 34 ? -14.719 11.812 13.562 1 94.88 34 SER B CA 1
ATOM 3144 C C . SER B 1 34 ? -14.797 11.547 15.062 1 94.88 34 SER B C 1
ATOM 3146 O O . SER B 1 34 ? -15.344 10.523 15.484 1 94.88 34 SER B O 1
ATOM 3148 N N . ALA B 1 35 ? -14.281 12.477 15.82 1 96.25 35 ALA B N 1
ATOM 3149 C CA . ALA B 1 35 ? -14.344 12.383 17.281 1 96.25 35 ALA B CA 1
ATOM 3150 C C . ALA B 1 35 ? -15.641 12.969 17.812 1 96.25 35 ALA B C 1
ATOM 3152 O O . ALA B 1 35 ? -15.805 13.156 19.016 1 96.25 35 ALA B O 1
ATOM 3153 N N . SER B 1 36 ? -16.578 13.398 16.922 1 95.62 36 SER B N 1
ATOM 3154 C CA . SER B 1 36 ? -17.906 13.914 17.219 1 95.62 36 SER B CA 1
ATOM 3155 C C . SER B 1 36 ? -17.828 15.312 17.828 1 95.62 36 SER B C 1
ATOM 3157 O O . SER B 1 36 ? -18.656 15.672 18.672 1 95.62 36 SER B O 1
ATOM 3159 N N . ALA B 1 37 ? -16.844 16.016 17.5 1 97.25 37 ALA B N 1
ATOM 3160 C CA . ALA B 1 37 ? -16.75 17.406 17.938 1 97.25 37 ALA B CA 1
ATOM 3161 C C . ALA B 1 37 ? -17.781 18.266 17.219 1 97.25 37 ALA B C 1
ATOM 3163 O O . ALA B 1 37 ? -18.031 18.078 16.031 1 97.25 37 ALA B O 1
ATOM 3164 N N . THR B 1 38 ? -18.359 19.188 17.922 1 96.44 38 THR B N 1
ATOM 3165 C CA . THR B 1 38 ? -19.25 20.172 17.312 1 96.44 38 THR B CA 1
ATOM 3166 C C . THR B 1 38 ? -18.453 21.188 16.516 1 96.44 38 THR B C 1
ATOM 3168 O O . THR B 1 38 ? -17.234 21.312 16.672 1 96.44 38 THR B O 1
ATOM 3171 N N . PRO B 1 39 ? -19.109 21.938 15.633 1 94.56 39 PRO B N 1
ATOM 3172 C CA . PRO B 1 39 ? -18.391 22.953 14.859 1 94.56 39 PRO B CA 1
ATOM 3173 C C . PRO B 1 39 ? -17.625 23.938 15.734 1 94.56 39 PRO B C 1
ATOM 3175 O O . PRO B 1 39 ? -16.484 24.281 15.43 1 94.56 39 PRO B O 1
ATOM 3178 N N . SER B 1 40 ? -18.25 24.328 16.812 1 95.19 40 SER B N 1
ATOM 3179 C CA . SER B 1 40 ? -17.594 25.25 17.734 1 95.19 40 SER B CA 1
ATOM 3180 C C . SER B 1 40 ? -16.375 24.609 18.375 1 95.19 40 SER B C 1
ATOM 3182 O O . SER B 1 40 ? -15.367 25.281 18.609 1 95.19 40 SER B O 1
ATOM 3184 N N . GLN B 1 41 ? -16.453 23.375 18.641 1 97 41 GLN B N 1
ATOM 3185 C CA . GLN B 1 41 ? -15.32 22.656 19.203 1 97 41 GLN B CA 1
ATOM 3186 C C . GLN B 1 41 ? -14.211 22.5 18.172 1 97 41 GLN B C 1
ATOM 3188 O O . GLN B 1 41 ? -13.023 22.547 18.516 1 97 41 GLN B O 1
ATOM 3193 N N . ILE B 1 42 ? -14.562 22.266 16.953 1 97.56 42 ILE B N 1
ATOM 3194 C CA . ILE B 1 42 ? -13.586 22.172 15.867 1 97.56 42 ILE B CA 1
ATOM 3195 C C . ILE B 1 42 ? -12.852 23.5 15.727 1 97.56 42 ILE B C 1
ATOM 3197 O O . ILE B 1 42 ? -11.633 23.531 15.531 1 97.56 42 ILE B O 1
ATOM 3201 N N . GLU B 1 43 ? -13.609 24.594 15.797 1 96.38 43 GLU B N 1
ATOM 3202 C CA . GLU B 1 43 ? -12.992 25.906 15.789 1 96.38 43 GLU B CA 1
ATOM 3203 C C . GLU B 1 43 ? -12 26.062 16.938 1 96.38 43 GLU B C 1
ATOM 3205 O O . GLU B 1 43 ? -10.922 26.641 16.766 1 96.38 43 GLU B O 1
ATOM 3210 N N . SER B 1 44 ? -12.43 25.562 18.078 1 97.81 44 SER B N 1
ATOM 3211 C CA . SER B 1 44 ? -11.562 2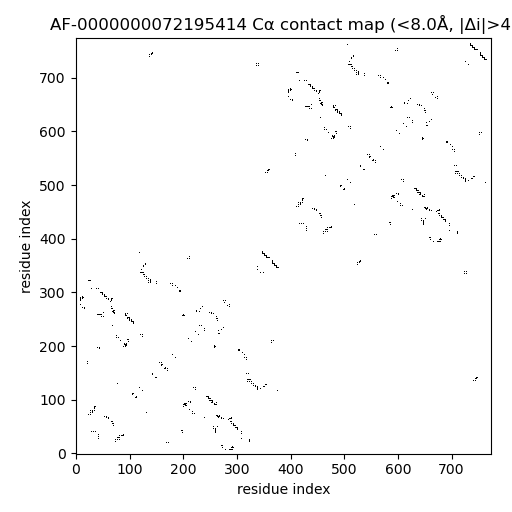5.594 19.25 1 97.81 44 SER B CA 1
ATOM 3212 C C . SER B 1 44 ? -10.289 24.781 19.016 1 97.81 44 SER B C 1
ATOM 3214 O O . SER B 1 44 ? -9.211 25.172 19.484 1 97.81 44 SER B O 1
ATOM 3216 N N . TRP B 1 45 ? -10.367 23.609 18.359 1 98.25 45 TRP B N 1
ATOM 3217 C CA . TRP B 1 45 ? -9.195 22.812 18 1 98.25 45 TRP B CA 1
ATOM 3218 C C . TRP B 1 45 ? -8.188 23.641 17.219 1 98.25 45 TRP B C 1
ATOM 3220 O O . TRP B 1 45 ? -7.008 23.703 17.578 1 98.25 45 TRP B O 1
ATOM 3230 N N . LEU B 1 46 ? -8.688 24.312 16.219 1 97.38 46 LEU B N 1
ATOM 3231 C CA . LEU B 1 46 ? -7.809 25.078 15.336 1 97.38 46 LEU B CA 1
ATOM 3232 C C . LEU B 1 46 ? -7.238 26.297 16.062 1 97.38 46 LEU B C 1
ATOM 3234 O O . LEU B 1 46 ? -6.098 26.688 15.812 1 97.38 46 LEU B O 1
ATOM 3238 N N . LEU B 1 47 ? -8.039 26.891 16.875 1 97.88 47 LEU B N 1
ATOM 3239 C CA . LEU B 1 47 ? -7.551 28 17.688 1 97.88 47 LEU B CA 1
ATOM 3240 C C . LEU B 1 47 ? -6.406 27.547 18.594 1 97.88 47 LEU B C 1
ATOM 3242 O O . LEU B 1 47 ? -5.359 28.203 18.641 1 97.88 47 LEU B O 1
ATOM 3246 N N . ALA B 1 48 ? -6.648 26.484 19.297 1 98.38 48 ALA B N 1
ATOM 3247 C CA . ALA B 1 48 ? -5.633 25.938 20.203 1 98.38 48 ALA B CA 1
ATOM 3248 C C . ALA B 1 48 ? -4.34 25.625 19.453 1 98.38 48 ALA B C 1
ATOM 3250 O O . ALA B 1 48 ? -3.248 25.953 19.922 1 98.38 48 ALA B O 1
ATOM 3251 N N . LEU B 1 49 ? -4.445 25.016 18.359 1 98.19 49 LEU B N 1
ATOM 3252 C CA . LEU B 1 49 ? -3.281 24.656 17.562 1 98.19 49 LEU B CA 1
ATOM 3253 C C . LEU B 1 49 ? -2.564 25.891 17.047 1 98.19 49 LEU B C 1
ATOM 3255 O O . LEU B 1 49 ? -1.338 25.984 17.125 1 98.19 49 LEU B O 1
ATOM 3259 N N . GLY B 1 50 ? -3.318 26.828 16.5 1 97.69 50 GLY B N 1
ATOM 3260 C CA . GLY B 1 50 ? -2.711 28.062 16.016 1 97.69 50 GLY B CA 1
ATOM 3261 C C . GLY B 1 50 ? -1.947 28.812 17.094 1 97.69 50 GLY B C 1
ATOM 3262 O O . GLY B 1 50 ? -0.82 29.25 16.859 1 97.69 50 GLY B O 1
ATOM 3263 N N . VAL B 1 51 ? -2.533 28.891 18.203 1 97.81 51 VAL B N 1
ATOM 3264 C CA . VAL B 1 51 ? -1.94 29.641 19.312 1 97.81 51 VAL B CA 1
ATOM 3265 C C . VAL B 1 51 ? -0.692 28.906 19.812 1 97.81 51 VAL B C 1
ATOM 3267 O O . VAL B 1 51 ? 0.359 29.531 20 1 97.81 51 VAL B O 1
ATOM 3270 N N . THR B 1 52 ? -0.774 27.641 20 1 98.25 52 THR B N 1
ATOM 3271 C CA . THR B 1 52 ? 0.34 26.891 20.562 1 98.25 52 THR B CA 1
ATOM 3272 C C . THR B 1 52 ? 1.489 26.781 19.578 1 98.25 52 THR B C 1
ATOM 3274 O O . THR B 1 52 ? 2.652 26.969 19.938 1 98.25 52 THR B O 1
ATOM 3277 N N . MET B 1 53 ? 1.194 26.469 18.328 1 97.88 53 MET B N 1
ATOM 3278 C CA . MET B 1 53 ? 2.238 26.438 17.297 1 97.88 53 MET B CA 1
ATOM 3279 C C . MET B 1 53 ? 2.891 27.812 17.141 1 97.88 53 MET B C 1
ATOM 3281 O O . MET B 1 53 ? 4.109 27.906 17 1 97.88 53 MET B O 1
ATOM 3285 N N . GLY B 1 54 ? 2.006 28.844 17.141 1 98.12 54 GLY B N 1
ATOM 3286 C CA . GLY B 1 54 ? 2.529 30.188 17.016 1 98.12 54 GLY B CA 1
ATOM 3287 C C . GLY B 1 54 ? 3.439 30.578 18.156 1 98.12 54 GLY B C 1
ATOM 3288 O O . GLY B 1 54 ? 4.582 31 17.938 1 98.12 54 GLY B O 1
ATOM 3289 N N . LEU B 1 55 ? 3.01 30.406 19.359 1 98.31 55 LEU B N 1
ATOM 3290 C CA . LEU B 1 55 ? 3.752 30.844 20.547 1 98.31 55 LEU B CA 1
ATOM 3291 C C . LEU B 1 55 ? 5.043 30.047 20.688 1 98.31 55 LEU B C 1
ATOM 3293 O O . LEU B 1 55 ? 6.09 30.594 21.031 1 98.31 55 LEU B O 1
ATOM 3297 N N . THR B 1 56 ? 4.98 28.75 20.5 1 98.19 56 THR B N 1
ATOM 3298 C CA . THR B 1 56 ? 6.18 27.938 20.641 1 98.19 56 THR B CA 1
ATOM 3299 C C . THR B 1 56 ? 7.199 28.266 19.562 1 98.19 56 THR B C 1
ATOM 3301 O O . THR B 1 56 ? 8.398 28.359 19.844 1 98.19 56 THR B O 1
ATOM 3304 N N . SER B 1 57 ? 6.727 28.453 18.344 1 98.06 57 SER B N 1
ATOM 3305 C CA . SER B 1 57 ? 7.641 28.828 17.266 1 98.06 57 SER B CA 1
ATOM 3306 C C . SER B 1 57 ? 8.328 30.156 17.578 1 98.06 57 SER B C 1
ATOM 3308 O O . SER B 1 57 ? 9.539 30.297 17.391 1 98.06 57 SER B O 1
ATOM 3310 N N . ILE B 1 58 ? 7.59 31.141 18.047 1 98.06 58 ILE B N 1
ATOM 3311 C CA . ILE B 1 58 ? 8.125 32.469 18.359 1 98.06 58 ILE B CA 1
ATOM 3312 C C . ILE B 1 58 ? 9.086 32.375 19.531 1 98.06 58 ILE B C 1
ATOM 3314 O O . ILE B 1 58 ? 10.219 32.844 19.469 1 98.06 58 ILE B O 1
ATOM 3318 N N . ALA B 1 59 ? 8.672 31.719 20.578 1 98 59 ALA B N 1
ATOM 3319 C CA . ALA B 1 59 ? 9.445 31.656 21.812 1 98 59 ALA B CA 1
ATOM 3320 C C . ALA B 1 59 ? 10.773 30.938 21.609 1 98 59 ALA B C 1
ATOM 3322 O O . ALA B 1 59 ? 11.828 31.453 21.969 1 98 59 ALA B O 1
ATOM 3323 N N . TYR B 1 60 ? 10.734 29.734 21.047 1 97.38 60 TYR B N 1
ATOM 3324 C CA . TYR B 1 60 ? 11.953 28.969 20.859 1 97.38 60 TYR B CA 1
ATOM 3325 C C . TYR B 1 60 ? 12.906 29.656 19.906 1 97.38 60 TYR B C 1
ATOM 3327 O O . TYR B 1 60 ? 14.117 29.719 20.156 1 97.38 60 TYR B O 1
ATOM 3335 N N . SER B 1 61 ? 12.359 30.141 18.828 1 96.75 61 SER B N 1
ATOM 3336 C CA . SER B 1 61 ? 13.219 30.797 17.859 1 96.75 61 SER B CA 1
ATOM 3337 C C . SER B 1 61 ? 13.82 32.094 18.438 1 96.75 61 SER B C 1
ATOM 3339 O O . SER B 1 61 ? 14.984 32.406 18.172 1 96.75 61 SER B O 1
ATOM 3341 N N . TRP B 1 62 ? 13.039 32.844 19.125 1 96.25 62 TRP B N 1
ATOM 3342 C CA . TRP B 1 62 ? 13.516 34.062 19.734 1 96.25 62 TRP B CA 1
ATOM 3343 C C . TRP B 1 62 ? 14.562 33.781 20.797 1 96.25 62 TRP B C 1
ATOM 3345 O O . TRP B 1 62 ? 15.602 34.438 20.844 1 96.25 62 TRP B O 1
ATOM 3355 N N . PHE B 1 63 ? 14.344 32.812 21.609 1 96.56 63 PHE B N 1
ATOM 3356 C CA . PHE B 1 63 ? 15.219 32.531 22.75 1 96.56 63 PHE B CA 1
ATOM 3357 C C . PHE B 1 63 ? 16.531 31.922 22.281 1 96.56 63 PHE B C 1
ATOM 3359 O O . PHE B 1 63 ? 17.594 32.25 22.797 1 96.56 63 PHE B O 1
ATOM 3366 N N . TYR B 1 64 ? 16.5 31.031 21.359 1 95.94 64 TYR B N 1
ATOM 3367 C CA . TYR B 1 64 ? 17.688 30.297 20.953 1 95.94 64 TYR B CA 1
ATOM 3368 C C . TYR B 1 64 ? 18.312 30.938 19.703 1 95.94 64 TYR B C 1
ATOM 3370 O O . TYR B 1 64 ? 19.406 30.562 19.297 1 95.94 64 TYR B O 1
ATOM 3378 N N . LYS B 1 65 ? 17.594 31.875 19.109 1 95.38 65 LYS B N 1
ATOM 3379 C CA . LYS B 1 65 ? 18.062 32.531 17.891 1 95.38 65 LYS B CA 1
ATOM 3380 C C . LYS B 1 65 ? 18.391 31.516 16.797 1 95.38 65 LYS B C 1
ATOM 3382 O O . LYS B 1 65 ? 19.438 31.609 16.156 1 95.38 65 LYS B O 1
ATOM 3387 N N . THR B 1 66 ? 17.562 30.547 16.734 1 95 66 THR B N 1
ATOM 3388 C CA . THR B 1 66 ? 17.562 29.469 15.742 1 95 66 THR B CA 1
ATOM 3389 C C . THR B 1 66 ? 16.172 29.281 15.148 1 95 66 THR B C 1
ATOM 3391 O O . THR B 1 66 ? 15.172 29.453 15.836 1 95 66 THR B O 1
ATOM 3394 N N . PRO B 1 67 ? 16.094 29 13.852 1 95.69 67 PRO B N 1
ATOM 3395 C CA . PRO B 1 67 ? 14.781 28.844 13.227 1 95.69 67 PRO B CA 1
ATOM 3396 C C . PRO B 1 67 ? 14.094 27.547 13.633 1 95.69 67 PRO B C 1
ATOM 3398 O O . PRO B 1 67 ? 14.031 26.594 12.844 1 95.69 67 PRO B O 1
ATOM 3401 N N . ILE B 1 68 ? 13.453 27.531 14.766 1 97 68 ILE B N 1
ATOM 3402 C CA . ILE B 1 68 ? 12.727 26.375 15.289 1 97 68 ILE B CA 1
ATOM 3403 C C . ILE B 1 68 ? 11.234 26.547 15.023 1 97 68 ILE B C 1
ATOM 3405 O O . ILE B 1 68 ? 10.539 27.266 15.742 1 97 68 ILE B O 1
ATOM 3409 N N . LEU B 1 69 ? 10.766 25.891 14.008 1 97.06 69 LEU B N 1
ATOM 3410 C CA . LEU B 1 69 ? 9.359 25.938 13.617 1 97.06 69 LEU B CA 1
ATOM 3411 C C . LEU B 1 69 ? 8.602 24.734 14.164 1 97.06 69 LEU B C 1
ATOM 3413 O O . LEU B 1 69 ? 9.031 23.594 13.969 1 97.06 69 LEU B O 1
ATOM 3417 N N . THR B 1 70 ? 7.508 24.969 14.898 1 97.44 70 THR B N 1
ATOM 3418 C CA . THR B 1 70 ? 6.633 23.906 15.367 1 97.44 70 THR B CA 1
ATOM 3419 C C . THR B 1 70 ? 5.355 23.844 14.539 1 97.44 70 THR B C 1
ATOM 3421 O O . THR B 1 70 ? 4.961 24.844 13.93 1 97.44 70 THR B O 1
ATOM 3424 N N . ALA B 1 71 ? 4.773 22.719 14.422 1 96.56 71 ALA B N 1
ATOM 3425 C CA . ALA B 1 71 ? 3.549 22.469 13.664 1 96.56 71 ALA B CA 1
ATOM 3426 C C . ALA B 1 71 ? 2.766 21.297 14.258 1 96.56 71 ALA B C 1
ATOM 3428 O O . ALA B 1 71 ? 3.225 20.641 15.195 1 96.56 71 ALA B O 1
ATOM 3429 N N . TRP B 1 72 ? 1.556 21.141 13.797 1 96.94 72 TRP B N 1
ATOM 3430 C CA . TRP B 1 72 ? 0.787 19.969 14.211 1 96.94 72 TRP B CA 1
ATOM 3431 C C . TRP B 1 72 ? 1.267 18.719 13.477 1 96.94 72 TRP B C 1
ATOM 3433 O O . TRP B 1 72 ? 1.969 18.812 12.469 1 96.94 72 TRP B O 1
ATOM 3443 N N . SER B 1 73 ? 0.969 17.562 13.969 1 95.38 73 SER B N 1
ATOM 3444 C CA . SER B 1 73 ? 1.291 16.281 13.359 1 95.38 73 SER B CA 1
ATOM 3445 C C . SER B 1 73 ? 0.227 15.867 12.352 1 95.38 73 SER B C 1
ATOM 3447 O O . SER B 1 73 ? -0.791 15.273 12.719 1 95.38 73 SER B O 1
ATOM 3449 N N . THR B 1 74 ? 0.534 16.078 11.055 1 93.31 74 THR B N 1
ATOM 3450 C CA . THR B 1 74 ? -0.41 15.695 10.008 1 93.31 74 THR B CA 1
ATOM 3451 C C . THR B 1 74 ? -0.65 14.195 10.008 1 93.31 74 THR B C 1
ATOM 3453 O O . THR B 1 74 ? -1.797 13.742 9.977 1 93.31 74 THR B O 1
ATOM 3456 N N . PRO B 1 75 ? 0.372 13.406 10.109 1 92.12 75 PRO B N 1
ATOM 3457 C CA . PRO B 1 75 ? 0.124 11.969 10.203 1 92.12 75 PRO B CA 1
ATOM 3458 C C . PRO B 1 75 ? -0.643 11.578 11.461 1 92.12 75 PRO B C 1
ATOM 3460 O O . PRO B 1 75 ? -1.441 10.641 11.438 1 92.12 75 PRO B O 1
ATOM 3463 N N . GLY B 1 76 ? -0.371 12.234 12.523 1 94.94 76 GLY B N 1
ATOM 3464 C CA . GLY B 1 76 ? -1.155 12.016 13.727 1 94.94 76 GLY B CA 1
ATOM 3465 C C . GLY B 1 76 ? -2.635 12.281 13.531 1 94.94 76 GLY B C 1
ATOM 3466 O O . GLY B 1 76 ? -3.479 11.516 14 1 94.94 76 GLY B O 1
ATOM 3467 N N . ALA B 1 77 ? -2.93 13.383 12.875 1 96.06 77 ALA B N 1
ATOM 3468 C CA . ALA B 1 77 ? -4.32 13.711 12.57 1 96.06 77 ALA B CA 1
ATOM 3469 C C . ALA B 1 77 ? -4.961 12.641 11.695 1 96.06 77 ALA B C 1
ATOM 3471 O O . ALA B 1 77 ? -6.117 12.258 11.914 1 96.06 77 ALA B O 1
ATOM 3472 N N . ALA B 1 78 ? -4.223 12.203 10.758 1 93.81 78 ALA B N 1
ATOM 3473 C CA . ALA B 1 78 ? -4.723 11.156 9.875 1 93.81 78 ALA B CA 1
ATOM 3474 C C . ALA B 1 78 ? -5.07 9.898 10.656 1 93.81 78 ALA B C 1
ATOM 3476 O O . ALA B 1 78 ? -6.109 9.281 10.422 1 93.81 78 ALA B O 1
ATOM 3477 N N . MET B 1 79 ? -4.211 9.523 11.523 1 94.12 79 MET B N 1
ATOM 3478 C CA . MET B 1 79 ? -4.457 8.359 12.375 1 94.12 79 MET B CA 1
ATOM 3479 C C . MET B 1 79 ? -5.715 8.555 13.211 1 94.12 79 MET B C 1
ATOM 3481 O O . MET B 1 79 ? -6.508 7.625 13.375 1 94.12 79 MET B O 1
ATOM 3485 N N . LEU B 1 80 ? -5.969 9.75 13.695 1 95.94 80 LEU B N 1
ATOM 3486 C CA . LEU B 1 80 ? -7.098 10.039 14.562 1 95.94 80 LEU B CA 1
ATOM 3487 C C . LEU B 1 80 ? -8.414 9.945 13.805 1 95.94 80 LEU B C 1
ATOM 3489 O O . LEU B 1 80 ? -9.445 9.57 14.375 1 95.94 80 LEU B O 1
ATOM 3493 N N . VAL B 1 81 ? -8.414 10.297 12.508 1 94.62 81 VAL B N 1
ATOM 3494 C CA . VAL B 1 81 ? -9.625 10.234 11.703 1 94.62 81 VAL B CA 1
ATOM 3495 C C . VAL B 1 81 ? -10.242 8.836 11.797 1 94.62 81 VAL B C 1
ATOM 3497 O O . VAL B 1 81 ? -11.461 8.695 11.891 1 94.62 81 VAL B O 1
ATOM 3500 N N . ILE B 1 82 ? -9.383 7.871 11.875 1 89.88 82 ILE B N 1
ATOM 3501 C CA . ILE B 1 82 ? -9.867 6.496 11.867 1 89.88 82 ILE B CA 1
ATOM 3502 C C . ILE B 1 82 ? -9.977 5.984 13.305 1 89.88 82 ILE B C 1
ATOM 3504 O O . ILE B 1 82 ? -11.008 5.438 13.703 1 89.88 82 ILE B O 1
ATOM 3508 N N . ALA B 1 83 ? -9.062 6.223 14.094 1 91.5 83 ALA B N 1
ATOM 3509 C CA . ALA B 1 83 ? -8.898 5.57 15.391 1 91.5 83 ALA B CA 1
ATOM 3510 C C . ALA B 1 83 ? -9.836 6.176 16.438 1 91.5 83 ALA B C 1
ATOM 3512 O O . ALA B 1 83 ? -10.141 5.543 17.453 1 91.5 83 ALA B O 1
ATOM 3513 N N . SER B 1 84 ? -10.375 7.352 16.219 1 93.75 84 SER B N 1
ATOM 3514 C CA . SER B 1 84 ? -11.109 8.047 17.266 1 93.75 84 SER B CA 1
ATOM 3515 C C . SER B 1 84 ? -12.609 7.762 17.172 1 93.75 84 SER B C 1
ATOM 3517 O O . SER B 1 84 ? -13.367 8.086 18.094 1 93.75 84 SER B O 1
ATOM 3519 N N . GLN B 1 85 ? -13.016 7.164 16.094 1 91.69 85 GLN B N 1
ATOM 3520 C CA . GLN B 1 85 ? -14.43 7 15.797 1 91.69 85 GLN B CA 1
ATOM 3521 C C . GLN B 1 85 ? -15.141 6.215 16.906 1 91.69 85 GLN B C 1
ATOM 3523 O O . GLN B 1 85 ? -16.344 6.398 17.125 1 91.69 85 GLN B O 1
ATOM 3528 N N . GLN B 1 86 ? -14.492 5.441 17.641 1 89.44 86 GLN B N 1
ATOM 3529 C CA . GLN B 1 86 ? -15.156 4.555 18.594 1 89.44 86 GLN B CA 1
ATOM 3530 C C . GLN B 1 86 ? -15.102 5.121 20 1 89.44 86 GLN B C 1
ATOM 3532 O O . GLN B 1 86 ? -15.57 4.492 20.953 1 89.44 86 GLN B O 1
ATOM 3537 N N . TYR B 1 87 ? -14.633 6.316 20.156 1 95.69 87 TYR B N 1
ATOM 3538 C CA . TYR B 1 87 ? -14.484 6.906 21.484 1 95.69 87 TYR B CA 1
ATOM 3539 C C . TYR B 1 87 ? -15.258 8.219 21.578 1 95.69 87 TYR B C 1
ATOM 3541 O O . TYR B 1 87 ? -15.453 8.906 20.578 1 95.69 87 TYR B O 1
ATOM 3549 N N . GLU B 1 88 ? -15.688 8.477 22.781 1 97 88 GLU B N 1
ATOM 3550 C CA . GLU B 1 88 ? -16.281 9.781 23.031 1 97 88 GLU B CA 1
ATOM 3551 C C . GLU B 1 88 ? -15.227 10.883 23.078 1 97 88 GLU B C 1
ATOM 3553 O O . GLU B 1 88 ? -14.07 10.625 23.406 1 97 88 GLU B O 1
ATOM 3558 N N . LEU B 1 89 ? -15.695 12.117 22.812 1 98.06 89 LEU B N 1
ATOM 3559 C CA . LEU B 1 89 ? -14.781 13.25 22.672 1 98.06 89 LEU B CA 1
ATOM 3560 C C . LEU B 1 89 ? -13.945 13.438 23.922 1 98.06 89 LEU B C 1
ATOM 3562 O O . LEU B 1 89 ? -12.734 13.625 23.844 1 98.06 89 LEU B O 1
ATOM 3566 N N . PRO B 1 90 ? -14.508 13.328 25.109 1 98.38 90 PRO B N 1
ATOM 3567 C CA . PRO B 1 90 ? -13.688 13.516 26.312 1 98.38 90 PRO B CA 1
ATOM 3568 C C . PRO B 1 90 ? -12.555 12.492 26.422 1 98.38 90 PRO B C 1
ATOM 3570 O O . PRO B 1 90 ? -11.461 12.828 26.875 1 98.38 90 PRO B O 1
ATOM 3573 N N . VAL B 1 91 ? -12.828 11.32 25.969 1 98.25 91 VAL B N 1
ATOM 3574 C CA . VAL B 1 91 ? -11.828 10.258 26 1 98.25 91 VAL B CA 1
ATOM 3575 C C . VAL B 1 91 ? -10.742 10.531 24.969 1 98.25 91 VAL B C 1
ATOM 3577 O O . VAL B 1 91 ? -9.555 10.297 25.234 1 98.25 91 VAL B O 1
ATOM 3580 N N . VAL B 1 92 ? -11.125 10.977 23.812 1 98.44 92 VAL B N 1
ATOM 3581 C CA . VAL B 1 92 ? -10.172 11.352 22.781 1 98.44 92 VAL B CA 1
ATOM 3582 C C . VAL B 1 92 ? -9.266 12.469 23.297 1 98.44 92 VAL B C 1
ATOM 3584 O O . VAL B 1 92 ? -8.047 12.414 23.125 1 98.44 92 VAL B O 1
ATOM 3587 N N . ILE B 1 93 ? -9.859 13.43 23.969 1 98.5 93 ILE B N 1
ATOM 3588 C CA . ILE B 1 93 ? -9.117 14.555 24.531 1 98.5 93 ILE B CA 1
ATOM 3589 C C . ILE B 1 93 ? -8.156 14.055 25.609 1 98.5 93 ILE B C 1
ATOM 3591 O O . ILE B 1 93 ? -7.016 14.508 25.703 1 98.5 93 ILE B O 1
ATOM 3595 N N . GLY B 1 94 ? -8.664 13.148 26.406 1 98.5 94 GLY B N 1
ATOM 3596 C CA . GLY B 1 94 ? -7.793 12.539 27.391 1 98.5 94 GLY B CA 1
ATOM 3597 C C . GLY B 1 94 ? -6.578 11.867 26.781 1 98.5 94 GLY B C 1
ATOM 3598 O O . GLY B 1 94 ? -5.492 11.891 27.359 1 98.5 94 GLY B O 1
ATOM 3599 N N . SER B 1 95 ? -6.734 11.289 25.688 1 98.19 95 SER B N 1
ATOM 3600 C CA . SER B 1 95 ? -5.637 10.617 25 1 98.19 95 SER B CA 1
ATOM 3601 C C . SER B 1 95 ? -4.582 11.617 24.531 1 98.19 95 SER B C 1
ATOM 3603 O O . SER B 1 95 ? -3.393 11.297 24.484 1 98.19 95 SER B O 1
ATOM 3605 N N . PHE B 1 96 ? -5.035 12.852 24.203 1 98.5 96 PHE B N 1
ATOM 3606 C CA . PHE B 1 96 ? -4.086 13.898 23.828 1 98.5 96 PHE B CA 1
ATOM 3607 C C . PHE B 1 96 ? -3.201 14.258 25.016 1 98.5 96 PHE B C 1
ATOM 3609 O O . PHE B 1 96 ? -1.993 14.453 24.859 1 98.5 96 PHE B O 1
ATOM 3616 N N . VAL B 1 97 ? -3.809 14.32 26.141 1 98.5 97 VAL B N 1
ATOM 3617 C CA . VAL B 1 97 ? -3.082 14.648 27.359 1 98.5 97 VAL B CA 1
ATOM 3618 C C . VAL B 1 97 ? -2 13.594 27.625 1 98.5 97 VAL B C 1
ATOM 3620 O O . VAL B 1 97 ? -0.844 13.938 27.875 1 98.5 97 VAL B O 1
ATOM 3623 N N . VAL B 1 98 ? -2.389 12.359 27.516 1 98.38 98 VAL B N 1
ATOM 3624 C CA . VAL B 1 98 ? -1.462 11.266 27.781 1 98.38 98 VAL B CA 1
ATOM 3625 C C . VAL B 1 98 ? -0.328 11.289 26.766 1 98.38 98 VAL B C 1
ATOM 3627 O O . VAL B 1 98 ? 0.834 11.062 27.109 1 98.38 98 VAL B O 1
ATOM 3630 N N . SER B 1 99 ? -0.646 11.5 25.531 1 97.88 99 SER B N 1
ATOM 3631 C CA . SER B 1 99 ? 0.391 11.617 24.516 1 97.88 99 SER B CA 1
ATOM 3632 C C . SER B 1 99 ? 1.363 12.742 24.844 1 97.88 99 SER B C 1
ATOM 3634 O O . SER B 1 99 ? 2.576 12.594 24.672 1 97.88 99 SER B O 1
ATOM 3636 N N . GLY B 1 100 ? 0.786 13.898 25.312 1 97.94 100 GLY B N 1
ATOM 3637 C CA . GLY B 1 100 ? 1.624 15 25.75 1 97.94 100 GLY B CA 1
ATOM 3638 C C . GLY B 1 100 ? 2.547 14.633 26.891 1 97.94 100 GLY B C 1
ATOM 3639 O O . GLY B 1 100 ? 3.717 15.031 26.906 1 97.94 100 GLY B O 1
ATOM 3640 N N . VAL B 1 101 ? 2.031 13.875 27.781 1 97.62 101 VAL B N 1
ATOM 3641 C CA . VAL B 1 101 ? 2.822 13.422 28.922 1 97.62 101 VAL B CA 1
ATOM 3642 C C . VAL B 1 101 ? 3.969 12.539 28.438 1 97.62 101 VAL B C 1
ATOM 3644 O O . VAL B 1 101 ? 5.098 12.648 28.922 1 97.62 101 VAL B O 1
ATOM 3647 N N . LEU B 1 102 ? 3.699 11.68 27.516 1 95.88 102 LEU B N 1
ATOM 3648 C CA . LEU B 1 102 ? 4.727 10.797 26.984 1 95.88 102 LEU B CA 1
ATOM 3649 C C . LEU B 1 102 ? 5.828 11.586 26.297 1 95.88 102 LEU B C 1
ATOM 3651 O O . LEU B 1 102 ? 7.012 11.266 26.422 1 95.88 102 LEU B O 1
ATOM 3655 N N . ILE B 1 103 ? 5.473 12.602 25.594 1 95.56 103 ILE B N 1
ATOM 3656 C CA . ILE B 1 103 ? 6.457 13.453 24.938 1 95.56 103 ILE B CA 1
ATOM 3657 C C . ILE B 1 103 ? 7.289 14.195 25.984 1 95.56 103 ILE B C 1
ATOM 3659 O O . ILE B 1 103 ? 8.516 14.258 25.875 1 95.56 103 ILE B O 1
ATOM 3663 N N . LEU B 1 104 ? 6.609 14.727 26.969 1 96.25 104 LEU B N 1
ATOM 3664 C CA . LEU B 1 104 ? 7.289 15.391 28.078 1 96.25 104 LEU B CA 1
ATOM 3665 C C . LEU B 1 104 ? 8.289 14.453 28.734 1 96.25 104 LEU B C 1
ATOM 3667 O O . LEU B 1 104 ? 9.43 14.844 29 1 96.25 104 LEU B O 1
ATOM 3671 N N . LEU B 1 105 ? 7.859 13.227 28.969 1 95.06 105 LEU B N 1
ATOM 3672 C CA . LEU B 1 105 ? 8.711 12.242 29.625 1 95.06 105 LEU B CA 1
ATOM 3673 C C . LEU B 1 105 ? 9.906 11.891 28.75 1 95.06 105 LEU B C 1
ATOM 3675 O O . LEU B 1 105 ? 11 11.617 29.266 1 95.06 105 LEU B O 1
ATOM 3679 N N . THR B 1 106 ? 9.727 11.867 27.484 1 92.69 106 THR B N 1
ATOM 3680 C CA . THR B 1 106 ? 10.828 11.586 26.562 1 92.69 106 THR B CA 1
ATOM 3681 C C . THR B 1 106 ? 11.898 12.664 26.656 1 92.69 106 THR B C 1
ATOM 3683 O O . THR B 1 106 ? 13.086 12.383 26.5 1 92.69 106 THR B O 1
ATOM 3686 N N . GLY B 1 107 ? 11.453 13.891 26.844 1 89.75 107 GLY B N 1
ATOM 3687 C CA . GLY B 1 107 ? 12.406 14.977 27.031 1 89.75 107 GLY B CA 1
ATOM 3688 C C . GLY B 1 107 ? 13.117 14.914 28.375 1 89.75 107 GLY B C 1
ATOM 3689 O O . GLY B 1 107 ? 14.266 15.344 28.484 1 89.75 107 GLY B O 1
ATOM 3690 N N . LEU B 1 108 ? 12.484 14.352 29.344 1 89.88 108 LEU B N 1
ATOM 3691 C CA . LEU B 1 108 ? 13 14.344 30.719 1 89.88 108 LEU B CA 1
ATOM 3692 C C . LEU B 1 108 ? 13.883 13.133 30.953 1 89.88 108 LEU B C 1
ATOM 3694 O O . LEU B 1 108 ? 14.828 13.195 31.75 1 89.88 108 LEU B O 1
ATOM 3698 N N . ILE B 1 109 ? 13.422 11.977 30.328 1 87.5 109 ILE B N 1
ATOM 3699 C CA . ILE B 1 109 ? 14.047 10.695 30.641 1 87.5 109 ILE B CA 1
ATOM 3700 C C . ILE B 1 109 ? 14.82 10.18 29.438 1 87.5 109 ILE B C 1
ATOM 3702 O O . ILE B 1 109 ? 14.234 9.68 28.484 1 87.5 109 ILE B O 1
ATOM 3706 N N . SER B 1 110 ? 16.062 10.148 29.5 1 77.75 110 SER B N 1
ATOM 3707 C CA . SER B 1 110 ? 16.953 9.828 28.375 1 77.75 110 SER B CA 1
ATOM 3708 C C . SER B 1 110 ? 16.719 8.398 27.891 1 77.75 110 SER B C 1
ATOM 3710 O O . SER B 1 110 ? 16.719 8.148 26.688 1 77.75 110 SER B O 1
ATOM 3712 N N . PRO B 1 111 ? 16.438 7.512 28.797 1 73.81 111 PRO B N 1
ATOM 3713 C CA . PRO B 1 111 ? 16.234 6.145 28.312 1 73.81 111 PRO B CA 1
ATOM 3714 C C . PRO B 1 111 ? 15.008 6.012 27.406 1 73.81 111 PRO B C 1
ATOM 3716 O O . PRO B 1 111 ? 14.984 5.156 26.516 1 73.81 111 PRO B O 1
ATOM 3719 N N . LEU B 1 112 ? 14.016 6.805 27.609 1 74.56 112 LEU B N 1
ATOM 3720 C CA . LEU B 1 112 ? 12.828 6.742 26.766 1 74.56 112 LEU B CA 1
ATOM 3721 C C . LEU B 1 112 ? 13.141 7.223 25.344 1 74.56 112 LEU B C 1
ATOM 3723 O O . LEU B 1 112 ? 12.695 6.617 24.375 1 74.56 112 LEU B O 1
ATOM 3727 N N . SER B 1 113 ? 13.859 8.234 25.422 1 73 113 SER B N 1
ATOM 3728 C CA . SER B 1 113 ? 14.289 8.734 24.109 1 73 113 SER B CA 1
ATOM 3729 C C . SER B 1 113 ? 15.125 7.703 23.375 1 73 113 SER B C 1
ATOM 3731 O O . SER B 1 113 ? 14.969 7.523 22.156 1 73 113 SER B O 1
ATOM 3733 N N . ARG B 1 114 ? 15.922 7.02 24.109 1 76.94 114 ARG B N 1
ATOM 3734 C CA . ARG B 1 114 ? 16.766 5.984 23.516 1 76.94 114 ARG B CA 1
ATOM 3735 C C . ARG B 1 114 ? 15.922 4.801 23.031 1 76.94 114 ARG B C 1
ATOM 3737 O O . ARG B 1 114 ? 16.234 4.188 22.016 1 76.94 114 ARG B O 1
ATOM 3744 N N . ALA B 1 115 ? 14.867 4.559 23.75 1 76.94 115 ALA B N 1
ATOM 3745 C CA . ALA B 1 115 ? 13.969 3.465 23.375 1 76.94 115 ALA B CA 1
ATOM 3746 C C . ALA B 1 115 ? 13.289 3.744 22.031 1 76.94 115 ALA B C 1
ATOM 3748 O O . ALA B 1 115 ? 13.141 2.842 21.203 1 76.94 115 ALA B O 1
ATOM 3749 N N . LEU B 1 116 ? 12.945 4.91 21.891 1 75.44 116 LEU B N 1
ATOM 3750 C CA . LEU B 1 116 ? 12.297 5.27 20.625 1 75.44 116 LEU B CA 1
ATOM 3751 C C . LEU B 1 116 ? 13.289 5.219 19.469 1 75.44 116 LEU B C 1
ATOM 3753 O O . LEU B 1 116 ? 12.93 4.82 18.359 1 75.44 116 LEU B O 1
ATOM 3757 N N . GLU B 1 117 ? 14.438 5.586 19.844 1 74.94 117 GLU B N 1
ATOM 3758 C CA . GLU B 1 117 ? 15.492 5.547 18.844 1 74.94 117 GLU B CA 1
ATOM 3759 C C . GLU B 1 117 ? 15.805 4.113 18.422 1 74.94 117 GLU B C 1
ATOM 3761 O O . GLU B 1 117 ? 16.406 3.883 17.375 1 74.94 117 GLU B O 1
ATOM 3766 N N . ARG B 1 118 ? 15.383 3.225 19.234 1 79.62 118 ARG B N 1
ATOM 3767 C CA . ARG B 1 118 ? 15.664 1.824 18.938 1 79.62 118 ARG B CA 1
ATOM 3768 C C . ARG B 1 118 ? 14.625 1.245 17.984 1 79.62 118 ARG B C 1
ATOM 3770 O O . ARG B 1 118 ? 14.844 0.182 17.406 1 79.62 118 ARG B O 1
ATOM 3777 N N . ILE B 1 119 ? 13.539 1.919 17.844 1 85.06 119 ILE B N 1
ATOM 3778 C CA . ILE B 1 119 ? 12.586 1.474 16.844 1 85.06 119 ILE B CA 1
ATOM 3779 C C . ILE B 1 119 ? 13.109 1.813 15.445 1 85.06 119 ILE B C 1
ATOM 3781 O O . ILE B 1 119 ? 13.266 2.988 15.109 1 85.06 119 ILE B O 1
ATOM 3785 N N . PRO B 1 120 ? 13.398 0.77 14.734 1 88.81 120 PRO B N 1
ATOM 3786 C CA . PRO B 1 120 ? 13.891 1.062 13.391 1 88.81 120 PRO B CA 1
ATOM 3787 C C . PRO B 1 120 ? 12.945 1.955 12.594 1 88.81 120 PRO B C 1
ATOM 3789 O O . PRO B 1 120 ? 11.727 1.751 12.617 1 88.81 120 PRO B O 1
ATOM 3792 N N . SER B 1 121 ? 13.484 2.967 12 1 88.75 121 SER B N 1
ATOM 3793 C CA . SER B 1 121 ? 12.695 3.934 11.242 1 88.75 121 SER B CA 1
ATOM 3794 C C . SER B 1 121 ? 11.867 3.246 10.156 1 88.75 121 SER B C 1
ATOM 3796 O O . SER B 1 121 ? 10.766 3.691 9.836 1 88.75 121 SER B O 1
ATOM 3798 N N . GLN B 1 122 ? 12.352 2.117 9.648 1 94.06 122 GLN B N 1
ATOM 3799 C CA . GLN B 1 122 ? 11.672 1.37 8.594 1 94.06 122 GLN B CA 1
ATOM 3800 C C . GLN B 1 122 ? 10.32 0.848 9.078 1 94.06 122 GLN B C 1
ATOM 3802 O O . GLN B 1 122 ? 9.328 0.893 8.344 1 94.06 122 GLN B O 1
ATOM 3807 N N . LEU B 1 123 ? 10.266 0.39 10.328 1 95.75 123 LEU B N 1
ATOM 3808 C CA . LEU B 1 123 ? 9.008 -0.1 10.875 1 95.75 123 LEU B CA 1
ATOM 3809 C C . LEU B 1 123 ? 8.039 1.053 11.133 1 95.75 123 LEU B C 1
ATOM 3811 O O . LEU B 1 123 ? 6.84 0.929 10.883 1 95.75 123 LEU B O 1
ATOM 3815 N N . GLY B 1 124 ? 8.617 2.154 11.609 1 92.88 124 GLY B N 1
ATOM 3816 C CA . GLY B 1 124 ? 7.789 3.33 11.836 1 92.88 124 GLY B CA 1
ATOM 3817 C C . GLY B 1 124 ? 7.156 3.867 10.57 1 92.88 124 GLY B C 1
ATOM 3818 O O . GLY B 1 124 ? 5.965 4.188 10.555 1 92.88 124 GLY B O 1
ATOM 3819 N N . THR B 1 125 ? 7.906 3.957 9.523 1 93.81 125 THR B N 1
ATOM 3820 C CA . THR B 1 125 ? 7.395 4.496 8.266 1 93.81 125 THR B CA 1
ATOM 3821 C C . THR B 1 125 ? 6.449 3.502 7.594 1 93.81 125 THR B C 1
ATOM 3823 O O . THR B 1 125 ? 5.504 3.9 6.914 1 93.81 125 THR B O 1
ATOM 3826 N N . ALA B 1 126 ? 6.711 2.217 7.777 1 96.88 126 ALA B N 1
ATOM 3827 C CA . ALA B 1 126 ? 5.754 1.219 7.305 1 96.88 126 ALA B CA 1
ATOM 3828 C C . ALA B 1 126 ? 4.398 1.398 7.98 1 96.88 126 ALA B C 1
ATOM 3830 O O . ALA B 1 126 ? 3.359 1.36 7.316 1 96.88 126 ALA B O 1
ATOM 3831 N N . MET B 1 127 ? 4.477 1.582 9.297 1 95.5 127 MET B N 1
ATOM 3832 C CA . MET B 1 127 ? 3.262 1.817 10.07 1 95.5 127 MET B CA 1
ATOM 3833 C C . MET B 1 127 ? 2.537 3.066 9.578 1 95.5 127 MET B C 1
ATOM 3835 O O . MET B 1 127 ? 1.329 3.031 9.336 1 95.5 127 MET B O 1
ATOM 3839 N N . LEU B 1 128 ? 3.25 4.121 9.406 1 93.44 128 LEU B N 1
ATOM 3840 C CA . LEU B 1 128 ? 2.678 5.387 8.969 1 93.44 128 LEU B CA 1
ATOM 3841 C C . LEU B 1 128 ? 2.133 5.277 7.551 1 93.44 128 LEU B C 1
ATOM 3843 O O . LEU B 1 128 ? 1.037 5.766 7.262 1 93.44 128 LEU B O 1
ATOM 3847 N N . GLY B 1 129 ? 2.898 4.68 6.648 1 96.12 129 GLY B N 1
ATOM 3848 C CA . GLY B 1 129 ? 2.422 4.469 5.293 1 96.12 129 GLY B CA 1
ATOM 3849 C C . GLY B 1 129 ? 1.094 3.74 5.23 1 96.12 129 GLY B C 1
ATOM 3850 O O . GLY B 1 129 ? 0.219 4.094 4.438 1 96.12 129 GLY B O 1
ATOM 3851 N N . ALA B 1 130 ? 0.968 2.725 6.051 1 97.06 130 ALA B N 1
ATOM 3852 C CA . ALA B 1 130 ? -0.27 1.952 6.109 1 97.06 130 ALA B CA 1
ATOM 3853 C C . ALA B 1 130 ? -1.44 2.824 6.555 1 97.06 130 ALA B C 1
ATOM 3855 O O . ALA B 1 130 ? -2.561 2.666 6.066 1 97.06 130 ALA B O 1
ATOM 3856 N N . ILE B 1 131 ? -1.219 3.738 7.43 1 94.19 131 ILE B N 1
ATOM 3857 C CA . ILE B 1 131 ? -2.248 4.621 7.969 1 94.19 131 ILE B CA 1
ATOM 3858 C C . ILE B 1 131 ? -2.674 5.625 6.898 1 94.19 131 ILE B C 1
ATOM 3860 O O . ILE B 1 131 ? -3.855 5.961 6.789 1 94.19 131 ILE B O 1
ATOM 3864 N N . LEU B 1 132 ? -1.764 6.09 6.105 1 95.5 132 LEU B N 1
ATOM 3865 C CA . LEU B 1 132 ? -2.012 7.176 5.164 1 95.5 132 LEU B CA 1
ATOM 3866 C C . LEU B 1 132 ? -2.613 6.641 3.867 1 95.5 132 LEU B C 1
ATOM 3868 O O . LEU B 1 132 ? -3.346 7.352 3.178 1 95.5 132 LEU B O 1
ATOM 3872 N N . LEU B 1 133 ? -2.381 5.398 3.549 1 97.31 133 LEU B N 1
ATOM 3873 C CA . LEU B 1 133 ? -2.732 4.809 2.262 1 97.31 133 LEU B CA 1
ATOM 3874 C C . LEU B 1 133 ? -4.227 4.949 1.989 1 97.31 133 LEU B C 1
ATOM 3876 O O . LEU B 1 133 ? -4.625 5.367 0.9 1 97.31 133 LEU B O 1
ATOM 3880 N N . PRO B 1 134 ? -5.09 4.684 2.945 1 95.75 134 PRO B N 1
ATOM 3881 C CA . PRO B 1 134 ? -6.527 4.801 2.676 1 95.75 134 PRO B CA 1
ATOM 3882 C C . PRO B 1 134 ? -6.945 6.227 2.318 1 95.75 134 PRO B C 1
ATOM 3884 O O . PRO B 1 134 ? -7.875 6.422 1.534 1 95.75 134 PRO B O 1
ATOM 3887 N N . PHE B 1 135 ? -6.336 7.18 2.832 1 93.12 135 PHE B N 1
ATOM 3888 C CA . PHE B 1 135 ? -6.641 8.57 2.516 1 93.12 135 PHE B CA 1
ATOM 3889 C C . PHE B 1 135 ? -6.277 8.891 1.069 1 93.12 135 PHE B C 1
ATOM 3891 O O . PHE B 1 135 ? -7.062 9.508 0.349 1 93.12 135 PHE B O 1
ATOM 3898 N N . CYS B 1 136 ? -5.145 8.484 0.729 1 96.44 136 CYS B N 1
ATOM 3899 C CA . CYS B 1 136 ? -4.699 8.719 -0.641 1 96.44 136 CYS B CA 1
ATOM 3900 C C . CYS B 1 136 ? -5.582 7.977 -1.636 1 96.44 136 CYS B C 1
ATOM 3902 O O . CYS B 1 136 ? -5.93 8.516 -2.689 1 96.44 136 CYS B O 1
ATOM 3904 N N . LEU B 1 137 ? -5.934 6.766 -1.279 1 96.5 137 LEU B N 1
ATOM 3905 C CA . LEU B 1 137 ? -6.82 5.977 -2.131 1 96.5 137 LEU B CA 1
ATOM 3906 C C . LEU B 1 137 ? -8.172 6.668 -2.301 1 96.5 137 LEU B C 1
ATOM 3908 O O . LEU B 1 137 ? -8.727 6.691 -3.402 1 96.5 137 LEU B O 1
ATOM 3912 N N . GLY B 1 138 ? -8.68 7.156 -1.219 1 94.5 138 GLY B N 1
ATOM 3913 C CA . GLY B 1 138 ? -9.969 7.832 -1.239 1 94.5 138 GLY B CA 1
ATOM 3914 C C . GLY B 1 138 ? -10.016 9 -2.201 1 94.5 138 GLY B C 1
ATOM 3915 O O . GLY B 1 138 ? -11.047 9.273 -2.811 1 94.5 138 GLY B O 1
ATOM 3916 N N . SER B 1 139 ? -8.922 9.641 -2.318 1 95.69 139 SER B N 1
ATOM 3917 C CA . SER B 1 139 ? -8.875 10.789 -3.221 1 95.69 139 SER B CA 1
ATOM 3918 C C . SER B 1 139 ? -9.078 10.359 -4.668 1 95.69 139 SER B C 1
ATOM 3920 O O . SER B 1 139 ? -9.734 11.062 -5.441 1 95.69 139 SER B O 1
ATOM 3922 N N . PHE B 1 140 ? -8.578 9.234 -5.059 1 96.06 140 PHE B N 1
ATOM 3923 C CA . PHE B 1 140 ? -8.711 8.789 -6.438 1 96.06 140 PHE B CA 1
ATOM 3924 C C . PHE B 1 140 ? -10.055 8.117 -6.668 1 96.06 140 PHE B C 1
ATOM 3926 O O . PHE B 1 140 ? -10.57 8.117 -7.789 1 96.06 140 PHE B O 1
ATOM 3933 N N . GLN B 1 141 ? -10.625 7.59 -5.652 1 94.88 141 GLN B N 1
ATOM 3934 C CA . GLN B 1 141 ? -11.938 6.961 -5.773 1 94.88 141 GLN B CA 1
ATOM 3935 C C . GLN B 1 141 ? -13.016 8 -6.047 1 94.88 141 GLN B C 1
ATOM 3937 O O . GLN B 1 141 ? -14.102 7.664 -6.523 1 94.88 141 GLN B O 1
ATOM 3942 N N . ALA B 1 142 ? -12.703 9.258 -5.746 1 93.81 142 ALA B N 1
ATOM 3943 C CA . ALA B 1 142 ? -13.633 10.352 -5.98 1 93.81 142 ALA B CA 1
ATOM 3944 C C . ALA B 1 142 ? -13.945 10.5 -7.469 1 93.81 142 ALA B C 1
ATOM 3946 O O . ALA B 1 142 ? -14.953 11.109 -7.84 1 93.81 142 ALA B O 1
ATOM 3947 N N . VAL B 1 143 ? -13.148 9.938 -8.328 1 94 143 VAL B N 1
ATOM 3948 C CA . VAL B 1 143 ? -13.367 10.039 -9.766 1 94 143 VAL B CA 1
ATOM 3949 C C . VAL B 1 143 ? -14.688 9.367 -10.141 1 94 143 VAL B C 1
ATOM 3951 O O . VAL B 1 143 ? -15.359 9.789 -11.086 1 94 143 VAL B O 1
ATOM 3954 N N . SER B 1 144 ? -15.109 8.375 -9.406 1 92.06 144 SER B N 1
ATOM 3955 C CA . SER B 1 144 ? -16.344 7.637 -9.68 1 92.06 144 SER B CA 1
ATOM 3956 C C . SER B 1 144 ? -17.562 8.469 -9.344 1 92.06 144 SER B C 1
ATOM 3958 O O . SER B 1 144 ? -18.562 8.453 -10.078 1 92.06 144 SER B O 1
ATOM 3960 N N . SER B 1 145 ? -17.547 9.273 -8.312 1 92.56 145 SER B N 1
ATOM 3961 C CA . SER B 1 145 ? -18.719 10.016 -7.836 1 92.56 145 SER B CA 1
ATOM 3962 C C . SER B 1 145 ? -18.719 11.445 -8.367 1 92.56 145 SER B C 1
ATOM 3964 O O . SER B 1 145 ? -19.781 12.055 -8.531 1 92.56 145 SER B O 1
ATOM 3966 N N . ALA B 1 146 ? -17.531 11.977 -8.562 1 95.38 146 ALA B N 1
ATOM 3967 C CA . ALA B 1 146 ? -17.391 13.352 -9.039 1 95.38 146 ALA B CA 1
ATOM 3968 C C . ALA B 1 146 ? -16.266 13.469 -10.062 1 95.38 146 ALA B C 1
ATOM 3970 O O . ALA B 1 146 ? -15.281 14.164 -9.836 1 95.38 146 ALA B O 1
ATOM 3971 N N . PRO B 1 147 ? -16.5 12.914 -11.258 1 95.38 147 PRO B N 1
ATOM 3972 C CA . PRO B 1 147 ? -15.422 12.805 -12.25 1 95.38 147 PRO B CA 1
ATOM 3973 C C . PRO B 1 147 ? -14.922 14.172 -12.727 1 95.38 147 PRO B C 1
ATOM 3975 O O . PRO B 1 147 ? -13.719 14.375 -12.867 1 95.38 147 PRO B O 1
ATOM 3978 N N . ILE B 1 148 ? -15.805 15.125 -12.992 1 96.62 148 ILE B N 1
ATOM 3979 C CA . ILE B 1 148 ? -15.406 16.438 -13.508 1 96.62 148 ILE B CA 1
ATOM 3980 C C . ILE B 1 148 ? -14.594 17.172 -12.453 1 96.62 148 ILE B C 1
ATOM 3982 O O . ILE B 1 148 ? -13.516 17.703 -12.75 1 96.62 148 ILE B O 1
ATOM 3986 N N . THR B 1 149 ? -15.141 17.219 -11.242 1 97.25 149 THR B N 1
ATOM 3987 C CA . THR B 1 149 ? -14.43 17.844 -10.133 1 97.25 149 THR B CA 1
ATOM 3988 C C . THR B 1 149 ? -13.055 17.234 -9.945 1 97.25 149 THR B C 1
ATOM 3990 O O . THR B 1 149 ? -12.055 17.938 -9.812 1 97.25 149 THR B O 1
ATOM 3993 N N . PHE B 1 150 ? -12.984 15.922 -9.945 1 97.62 150 PHE B N 1
ATOM 3994 C CA . PHE B 1 150 ? -11.719 15.219 -9.75 1 97.62 150 PHE B CA 1
ATOM 3995 C C . PHE B 1 150 ? -10.727 15.57 -10.852 1 97.62 150 PHE B C 1
ATOM 3997 O O . PHE B 1 150 ? -9.57 15.875 -10.57 1 97.62 150 PHE B O 1
ATOM 4004 N N . LEU B 1 151 ? -11.141 15.516 -12.102 1 97.12 151 LEU B N 1
ATOM 4005 C CA . LEU B 1 151 ? -10.25 15.734 -13.234 1 97.12 151 LEU B CA 1
ATOM 4006 C C . LEU B 1 151 ? -9.703 17.156 -13.227 1 97.12 151 LEU B C 1
ATO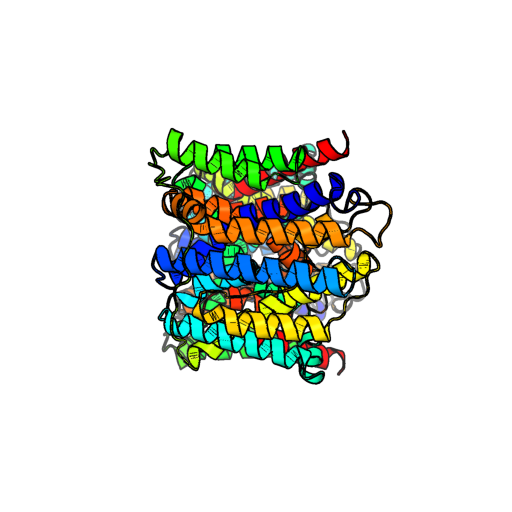M 4008 O O . LEU B 1 151 ? -8.523 17.359 -13.516 1 97.12 151 LEU B O 1
ATOM 4012 N N . ILE B 1 152 ? -10.469 18.109 -12.875 1 97.94 152 ILE B N 1
ATOM 4013 C CA . ILE B 1 152 ? -10.023 19.5 -12.812 1 97.94 152 ILE B CA 1
ATOM 4014 C C . ILE B 1 152 ? -8.992 19.656 -11.703 1 97.94 152 ILE B C 1
ATOM 4016 O O . ILE B 1 152 ? -7.922 20.234 -11.914 1 97.94 152 ILE B O 1
ATOM 4020 N N . MET B 1 153 ? -9.336 19.156 -10.578 1 97.94 153 MET B N 1
ATOM 4021 C CA . MET B 1 153 ? -8.438 19.281 -9.43 1 97.94 153 MET B CA 1
ATOM 4022 C C . MET B 1 153 ? -7.145 18.5 -9.656 1 97.94 153 MET B C 1
ATOM 4024 O O . MET B 1 153 ? -6.059 19 -9.344 1 97.94 153 MET B O 1
ATOM 4028 N N . PHE B 1 154 ? -7.289 17.312 -10.211 1 97.81 154 PHE B N 1
ATOM 4029 C CA . PHE B 1 154 ? -6.117 16.484 -10.453 1 97.81 154 PHE B CA 1
ATOM 4030 C C . PHE B 1 154 ? -5.211 17.125 -11.5 1 97.81 154 PHE B C 1
ATOM 4032 O O . PHE B 1 154 ? -4 17.234 -11.305 1 97.81 154 PHE B O 1
ATOM 4039 N N . ALA B 1 155 ? -5.73 17.531 -12.609 1 96.94 155 ALA B N 1
ATOM 4040 C CA . ALA B 1 155 ? -4.961 18.188 -13.664 1 96.94 155 ALA B CA 1
ATOM 4041 C C . ALA B 1 155 ? -4.32 19.469 -13.148 1 96.94 155 ALA B C 1
ATOM 4043 O O . ALA B 1 155 ? -3.154 19.75 -13.438 1 96.94 155 ALA B O 1
ATOM 4044 N N . GLY B 1 156 ? -5.098 20.25 -12.438 1 97.25 156 GLY B N 1
ATOM 4045 C CA . GLY B 1 156 ? -4.559 21.469 -11.852 1 97.25 156 GLY B CA 1
ATOM 4046 C C . GLY B 1 156 ? -3.412 21.203 -10.891 1 97.25 156 GLY B C 1
ATOM 4047 O O . GLY B 1 156 ? -2.416 21.938 -10.898 1 97.25 156 GLY B O 1
ATOM 4048 N N . PHE B 1 157 ? -3.605 20.188 -10.133 1 96.31 157 PHE B N 1
ATOM 4049 C CA . PHE B 1 157 ? -2.566 19.812 -9.18 1 96.31 157 PHE B CA 1
ATOM 4050 C C . PHE B 1 157 ? -1.283 19.422 -9.906 1 96.31 157 PHE B C 1
ATOM 4052 O O . PHE B 1 157 ? -0.198 19.891 -9.547 1 96.31 157 PHE B O 1
ATOM 4059 N N . LEU B 1 158 ? -1.384 18.578 -10.906 1 95.31 158 LEU B N 1
ATOM 4060 C CA . LEU B 1 158 ? -0.217 18.141 -11.664 1 95.31 158 LEU B CA 1
ATOM 4061 C C . LEU B 1 158 ? 0.467 19.312 -12.352 1 95.31 158 LEU B C 1
ATOM 4063 O O . LEU B 1 158 ? 1.697 19.406 -12.359 1 95.31 158 LEU B O 1
ATOM 4067 N N . LEU B 1 159 ? -0.288 20.203 -12.859 1 95.06 159 LEU B N 1
ATOM 4068 C CA . LEU B 1 159 ? 0.264 21.375 -13.523 1 95.06 159 LEU B CA 1
ATOM 4069 C C . LEU B 1 159 ? 0.979 22.281 -12.523 1 95.06 159 LEU B C 1
ATOM 4071 O O . LEU B 1 159 ? 2.076 22.766 -12.797 1 95.06 159 LEU B O 1
ATOM 4075 N N . ALA B 1 160 ? 0.341 22.484 -11.414 1 94.88 160 ALA B N 1
ATOM 4076 C CA . ALA B 1 160 ? 0.927 23.344 -10.383 1 94.88 160 ALA B CA 1
ATOM 4077 C C . ALA B 1 160 ? 2.209 22.734 -9.828 1 94.88 160 ALA B C 1
ATOM 4079 O O . ALA B 1 160 ? 3.189 23.438 -9.578 1 94.88 160 ALA B O 1
ATOM 4080 N N . LYS B 1 161 ? 2.174 21.469 -9.648 1 92.19 161 LYS B N 1
ATOM 4081 C CA . LYS B 1 161 ? 3.336 20.766 -9.102 1 92.19 161 LYS B CA 1
ATOM 4082 C C . LYS B 1 161 ? 4.543 20.906 -10.016 1 92.19 161 LYS B C 1
ATOM 4084 O O . LYS B 1 161 ? 5.684 20.953 -9.555 1 92.19 161 LYS B O 1
ATOM 4089 N N . ASN B 1 162 ? 4.312 21 -11.273 1 89.75 162 ASN B N 1
ATOM 4090 C CA . ASN B 1 162 ? 5.391 21.094 -12.25 1 89.75 162 ASN B CA 1
ATOM 4091 C C . ASN B 1 162 ? 5.816 22.547 -12.477 1 89.75 162 ASN B C 1
ATOM 4093 O O . ASN B 1 162 ? 6.941 22.797 -12.906 1 89.75 162 ASN B O 1
ATOM 4097 N N . THR B 1 163 ? 4.992 23.562 -12.234 1 92.12 163 THR B N 1
ATOM 4098 C CA . THR B 1 163 ? 5.297 24.953 -12.555 1 92.12 163 THR B CA 1
ATOM 4099 C C . THR B 1 163 ? 5.57 25.75 -11.289 1 92.12 163 THR B C 1
ATOM 4101 O O . THR B 1 163 ? 6.535 26.516 -11.227 1 92.12 163 THR B O 1
ATOM 4104 N N . ILE B 1 164 ? 4.695 25.562 -10.234 1 92.94 164 ILE B N 1
ATOM 4105 C CA . ILE B 1 164 ? 4.824 26.281 -8.969 1 92.94 164 ILE B CA 1
ATOM 4106 C C . ILE B 1 164 ? 4.633 25.312 -7.809 1 92.94 164 ILE B C 1
ATOM 4108 O O . ILE B 1 164 ? 3.666 25.422 -7.051 1 92.94 164 ILE B O 1
ATOM 4112 N N . PRO B 1 165 ? 5.617 24.484 -7.578 1 88.56 165 PRO B N 1
ATOM 4113 C CA . PRO B 1 165 ? 5.469 23.391 -6.617 1 88.56 165 PRO B CA 1
ATOM 4114 C C . PRO B 1 165 ? 5.164 23.891 -5.203 1 88.56 165 PRO B C 1
ATOM 4116 O O . PRO B 1 165 ? 4.398 23.25 -4.477 1 88.56 165 PRO B O 1
ATOM 4119 N N . ARG B 1 166 ? 5.633 25 -4.816 1 86.38 166 ARG B N 1
ATOM 4120 C CA . ARG B 1 166 ? 5.438 25.531 -3.469 1 86.38 166 ARG B CA 1
ATOM 4121 C C . ARG B 1 166 ? 3.975 25.875 -3.219 1 86.38 166 ARG B C 1
ATOM 4123 O O . ARG B 1 166 ? 3.508 25.844 -2.078 1 86.38 166 ARG B O 1
ATOM 4130 N N . TYR B 1 167 ? 3.234 26.109 -4.234 1 91.38 167 TYR B N 1
ATOM 4131 C CA . TYR B 1 167 ? 1.859 26.562 -4.094 1 91.38 167 TYR B CA 1
ATOM 4132 C C . TYR B 1 167 ? 0.878 25.562 -4.68 1 91.38 167 TYR B C 1
ATOM 4134 O O . TYR B 1 167 ? -0.275 25.906 -4.957 1 91.38 167 TYR B O 1
ATOM 4142 N N . ALA B 1 168 ? 1.311 24.359 -4.918 1 93.31 168 ALA B N 1
ATOM 4143 C CA . ALA B 1 168 ? 0.473 23.344 -5.527 1 93.31 168 ALA B CA 1
ATOM 4144 C C . ALA B 1 168 ? -0.776 23.078 -4.691 1 93.31 168 ALA B C 1
ATOM 4146 O O . ALA B 1 168 ? -1.881 22.969 -5.23 1 93.31 168 ALA B O 1
ATOM 4147 N N . MET B 1 169 ? -0.621 23.078 -3.402 1 92.5 169 MET B N 1
ATOM 4148 C CA . MET B 1 169 ? -1.759 22.781 -2.537 1 92.5 169 MET B CA 1
ATOM 4149 C C . MET B 1 169 ? -2.709 23.969 -2.461 1 92.5 169 MET B C 1
ATOM 4151 O O . MET B 1 169 ? -3.922 23.797 -2.33 1 92.5 169 MET B O 1
ATOM 4155 N N . LEU B 1 170 ? -2.174 25.141 -2.537 1 93.19 170 LEU B N 1
ATOM 4156 C CA . LEU B 1 170 ? -3.027 26.328 -2.594 1 93.19 170 LEU B CA 1
ATOM 4157 C C . LEU B 1 170 ? -3.893 26.312 -3.848 1 93.19 170 LEU B C 1
ATOM 4159 O O . LEU B 1 170 ? -5.094 26.578 -3.783 1 93.19 170 LEU B O 1
ATOM 4163 N N . VAL B 1 171 ? -3.27 26.016 -4.961 1 96.06 171 VAL B N 1
ATOM 4164 C CA . VAL B 1 171 ? -3.994 25.906 -6.223 1 96.06 171 VAL B CA 1
ATOM 4165 C C . VAL B 1 171 ? -5.078 24.844 -6.117 1 96.06 171 VAL B C 1
ATOM 4167 O O . VAL B 1 171 ? -6.211 25.047 -6.551 1 96.06 171 VAL B O 1
ATOM 4170 N N . LEU B 1 172 ? -4.723 23.719 -5.547 1 96.25 172 LEU B N 1
ATOM 4171 C CA . LEU B 1 172 ? -5.68 22.625 -5.367 1 96.25 172 LEU B CA 1
ATOM 4172 C C . LEU B 1 172 ? -6.863 23.078 -4.527 1 96.25 172 LEU B C 1
ATOM 4174 O O . LEU B 1 172 ? -8.016 22.781 -4.848 1 96.25 172 LEU B O 1
ATOM 4178 N N . LEU B 1 173 ? -6.598 23.797 -3.443 1 94.38 173 LEU B N 1
ATOM 4179 C CA . LEU B 1 173 ? -7.656 24.297 -2.566 1 94.38 173 LEU B CA 1
ATOM 4180 C C . LEU B 1 173 ? -8.57 25.266 -3.309 1 94.38 173 LEU B C 1
ATOM 4182 O O . LEU B 1 173 ? -9.797 25.172 -3.207 1 94.38 173 LEU B O 1
ATOM 4186 N N . ILE B 1 174 ? -8.008 26.172 -4.023 1 95.81 174 ILE B N 1
ATOM 4187 C CA . ILE B 1 174 ? -8.789 27.141 -4.789 1 95.81 174 ILE B CA 1
ATOM 4188 C C . ILE B 1 174 ? -9.672 26.406 -5.797 1 95.81 174 ILE B C 1
ATOM 4190 O O . ILE B 1 174 ? -10.875 26.688 -5.891 1 95.81 174 ILE B O 1
ATOM 4194 N N . LEU B 1 175 ? -9.102 25.469 -6.543 1 97.44 175 LEU B N 1
ATOM 4195 C CA . LEU B 1 175 ? -9.859 24.688 -7.52 1 97.44 175 LEU B CA 1
ATOM 4196 C C . LEU B 1 175 ? -10.961 23.891 -6.84 1 97.44 175 LEU B C 1
ATOM 4198 O O . LEU B 1 175 ? -12.055 23.734 -7.395 1 97.44 175 LEU B O 1
ATOM 4202 N N . GLY B 1 176 ? -10.648 23.344 -5.664 1 96.38 176 GLY B N 1
ATOM 4203 C CA . GLY B 1 176 ? -11.664 22.625 -4.91 1 96.38 176 GLY B CA 1
ATOM 4204 C C . GLY B 1 176 ? -12.859 23.484 -4.543 1 96.38 176 GLY B C 1
ATOM 4205 O O . GLY B 1 176 ? -14.008 23.078 -4.715 1 96.38 176 GLY B O 1
ATOM 4206 N N . VAL B 1 177 ? -12.609 24.656 -4.098 1 94.06 177 VAL B N 1
ATOM 4207 C CA . VAL B 1 177 ? -13.664 25.578 -3.711 1 94.06 177 VAL B CA 1
ATOM 4208 C C . VAL B 1 177 ? -14.461 26 -4.945 1 94.06 177 VAL B C 1
ATOM 4210 O O . VAL B 1 177 ? -15.695 26.031 -4.918 1 94.06 177 VAL B O 1
ATOM 4213 N N . VAL B 1 178 ? -13.734 26.344 -5.969 1 96.12 178 VAL B N 1
ATOM 4214 C CA . VAL B 1 178 ? -14.383 26.766 -7.203 1 96.12 178 VAL B CA 1
ATOM 4215 C C . VAL B 1 178 ? -15.273 25.656 -7.73 1 96.12 178 VAL B C 1
ATOM 4217 O O . VAL B 1 178 ? -16.422 25.891 -8.117 1 96.12 178 VAL B O 1
ATOM 4220 N N . CYS B 1 179 ? -14.812 24.422 -7.766 1 96.56 179 CYS B N 1
ATOM 4221 C CA . CYS B 1 179 ? -15.586 23.297 -8.258 1 96.56 179 CYS B CA 1
ATOM 4222 C C . CYS B 1 179 ? -16.766 23.016 -7.344 1 96.56 179 CYS B C 1
ATOM 4224 O O . CYS B 1 179 ? -17.844 22.625 -7.812 1 96.56 179 CYS B O 1
ATOM 4226 N N . ALA B 1 180 ? -16.547 23.156 -6.043 1 95.12 180 ALA B N 1
ATOM 4227 C CA . ALA B 1 180 ? -17.641 22.938 -5.094 1 95.12 180 ALA B CA 1
ATOM 4228 C C . ALA B 1 180 ? -18.828 23.859 -5.402 1 95.12 180 ALA B C 1
ATOM 4230 O O . ALA B 1 180 ? -19.969 23.422 -5.379 1 95.12 180 ALA B O 1
ATOM 4231 N N . VAL B 1 181 ? -18.516 25.062 -5.734 1 93.62 181 VAL B N 1
ATOM 4232 C CA . VAL B 1 181 ? -19.562 26.062 -5.965 1 93.62 181 VAL B CA 1
ATOM 4233 C C . VAL B 1 181 ? -20.078 25.938 -7.395 1 93.62 181 VAL B C 1
ATOM 4235 O O . VAL B 1 181 ? -21.281 25.875 -7.621 1 93.62 181 VAL B O 1
ATOM 4238 N N . ALA B 1 182 ? -19.188 25.828 -8.32 1 94.62 182 ALA B N 1
ATOM 4239 C CA . ALA B 1 182 ? -19.562 25.938 -9.727 1 94.62 182 ALA B CA 1
ATOM 4240 C C . ALA B 1 182 ? -20.031 24.594 -10.281 1 94.62 182 ALA B C 1
ATOM 4242 O O . ALA B 1 182 ? -20.844 24.562 -11.203 1 94.62 182 ALA B O 1
ATOM 4243 N N . VAL B 1 183 ? -19.516 23.562 -9.805 1 91.25 183 VAL B N 1
ATOM 4244 C CA . VAL B 1 183 ? -19.812 22.25 -10.383 1 91.25 183 VAL B CA 1
ATOM 4245 C C . VAL B 1 183 ? -20.766 21.5 -9.484 1 91.25 183 VAL B C 1
ATOM 4247 O O . VAL B 1 183 ? -21.75 20.922 -9.961 1 91.25 183 VAL B O 1
ATOM 4250 N N . GLU B 1 184 ? -20.578 21.547 -8.18 1 89.81 184 GLU B N 1
ATOM 4251 C CA . GLU B 1 184 ? -21.344 20.719 -7.246 1 89.81 184 GLU B CA 1
ATOM 4252 C C . GLU B 1 184 ? -22.484 21.516 -6.625 1 89.81 184 GLU B C 1
ATOM 4254 O O . GLU B 1 184 ? -23.25 20.984 -5.82 1 89.81 184 GLU B O 1
ATOM 4259 N N . ASP B 1 185 ? -22.625 22.75 -6.914 1 88.88 185 ASP B N 1
ATOM 4260 C CA . ASP B 1 185 ? -23.703 23.641 -6.465 1 88.88 185 ASP B CA 1
ATOM 4261 C C . ASP B 1 185 ? -23.719 23.734 -4.941 1 88.88 185 ASP B C 1
ATOM 4263 O O . ASP B 1 185 ? -24.797 23.734 -4.332 1 88.88 185 ASP B O 1
ATOM 4267 N N . ALA B 1 186 ? -22.531 23.734 -4.43 1 87.75 186 ALA B N 1
ATOM 4268 C CA . ALA B 1 186 ? -22.422 23.891 -2.979 1 87.75 186 ALA B CA 1
ATOM 4269 C C . ALA B 1 186 ? -22.578 25.344 -2.562 1 87.75 186 ALA B C 1
ATOM 4271 O O . ALA B 1 186 ? -22.141 26.25 -3.277 1 87.75 186 ALA B O 1
ATOM 4272 N N . THR B 1 187 ? -23.297 25.562 -1.453 1 84.31 187 THR B N 1
ATOM 4273 C CA . THR B 1 187 ? -23.375 26.875 -0.842 1 84.31 187 THR B CA 1
ATOM 4274 C C . THR B 1 187 ? -22.344 27.016 0.279 1 84.31 187 THR B C 1
ATOM 4276 O O . THR B 1 187 ? -22.391 26.266 1.257 1 84.31 187 THR B O 1
ATOM 4279 N N . LEU B 1 188 ? -21.469 27.938 -0.014 1 82.56 188 LEU B N 1
ATOM 4280 C CA . LEU B 1 188 ? -20.453 28.156 1.005 1 82.56 188 LEU B CA 1
ATOM 4281 C C . LEU B 1 188 ? -20.969 29.094 2.09 1 82.56 188 LEU B C 1
ATOM 4283 O O . LEU B 1 188 ? -21.609 30.109 1.79 1 82.56 188 LEU B O 1
ATOM 4287 N N . ASN B 1 189 ? -21.062 28.562 3.229 1 74.69 189 ASN B N 1
ATOM 4288 C CA . ASN B 1 189 ? -21.469 29.391 4.352 1 74.69 189 ASN B CA 1
ATOM 4289 C C . ASN B 1 189 ? -20.312 30.234 4.867 1 74.69 189 ASN B C 1
ATOM 4291 O O . ASN B 1 189 ? -19.5 29.781 5.676 1 74.69 189 ASN B O 1
ATOM 4295 N N . ILE B 1 190 ? -20.047 31.234 4.188 1 68.94 190 ILE B N 1
ATOM 4296 C CA . ILE B 1 190 ? -18.984 32.125 4.66 1 68.94 190 ILE B CA 1
ATOM 4297 C C . ILE B 1 190 ? -19.562 33.156 5.598 1 68.94 190 ILE B C 1
ATOM 4299 O O . ILE B 1 190 ? -20.266 34.094 5.156 1 68.94 190 ILE B O 1
ATOM 4303 N N . GLU B 1 191 ? -20.312 32.719 6.59 1 62.91 191 GLU B N 1
ATOM 4304 C CA . GLU B 1 191 ? -20.875 33.75 7.473 1 62.91 191 GLU B CA 1
ATOM 4305 C C . GLU B 1 191 ? -19.797 34.719 7.93 1 62.91 191 GLU B C 1
ATOM 4307 O O . GLU B 1 191 ? -18.609 34.531 7.645 1 62.91 191 GLU B O 1
ATOM 4312 N N . GLU B 1 192 ? -20.219 35.625 8.805 1 63.88 192 GLU B N 1
ATOM 4313 C CA . GLU B 1 192 ? -19.484 36.781 9.328 1 63.88 192 GLU B CA 1
ATOM 4314 C C . GLU B 1 192 ? -18.188 36.344 10.016 1 63.88 192 GLU B C 1
ATOM 4316 O O . GLU B 1 192 ? -18.156 35.281 10.664 1 63.88 192 GLU B O 1
ATOM 4321 N N . LEU B 1 193 ? -17.094 36.875 9.508 1 72.12 193 LEU B N 1
ATOM 4322 C CA . LEU B 1 193 ? -15.797 36.75 10.164 1 72.12 193 LEU B CA 1
ATOM 4323 C C . LEU B 1 193 ? -15.945 36.844 11.68 1 72.12 193 LEU B C 1
ATOM 4325 O O . LEU B 1 193 ? -16.484 37.812 12.203 1 72.12 193 LEU B O 1
ATOM 4329 N N . SER B 1 194 ? -15.984 35.688 12.312 1 81.56 194 SER B N 1
ATOM 4330 C CA . SER B 1 194 ? -16.016 35.656 13.766 1 81.56 194 SER B CA 1
ATOM 4331 C C . SER B 1 194 ? -14.75 35.031 14.344 1 81.56 194 SER B C 1
ATOM 4333 O O . SER B 1 194 ? -14.047 34.281 13.664 1 81.56 194 SER B O 1
ATOM 4335 N N . ILE B 1 195 ? -14.414 35.531 15.508 1 90 195 ILE B N 1
ATOM 4336 C CA . ILE B 1 195 ? -13.234 35.062 16.234 1 90 195 ILE B CA 1
ATOM 4337 C C . ILE B 1 195 ? -13.555 33.75 16.938 1 90 195 ILE B C 1
ATOM 4339 O O . ILE B 1 195 ? -14.602 33.625 17.578 1 90 195 ILE B O 1
ATOM 4343 N N . ALA B 1 196 ? -12.641 32.844 16.703 1 91.62 196 ALA B N 1
ATOM 4344 C CA . ALA B 1 196 ? -12.82 31.531 17.328 1 91.62 196 ALA B CA 1
ATOM 4345 C C . ALA B 1 196 ? -12.688 31.625 18.844 1 91.62 196 ALA B C 1
ATOM 4347 O O . ALA B 1 196 ? -11.859 32.375 19.359 1 91.62 196 ALA B O 1
ATOM 4348 N N . GLN B 1 197 ? -13.516 30.906 19.578 1 94.88 197 GLN B N 1
ATOM 4349 C CA . GLN B 1 197 ? -13.5 30.875 21.031 1 94.88 197 GLN B CA 1
ATOM 4350 C C . GLN B 1 197 ? -13.016 29.531 21.547 1 94.88 197 GLN B C 1
ATOM 4352 O O . GLN B 1 197 ? -13.352 28.484 21 1 94.88 197 GLN B O 1
ATOM 4357 N N . PRO B 1 198 ? -12.172 29.625 22.547 1 97.06 198 PRO B N 1
ATOM 4358 C CA . PRO B 1 198 ? -11.773 28.359 23.156 1 97.06 198 PRO B CA 1
ATOM 4359 C C . PRO B 1 198 ? -12.93 27.641 23.844 1 97.06 198 PRO B C 1
ATOM 4361 O O . PRO B 1 198 ? -13.766 28.281 24.5 1 97.06 198 PRO B O 1
ATOM 4364 N N . MET B 1 199 ? -13.039 26.406 23.625 1 97.56 199 MET B N 1
ATOM 4365 C CA . MET B 1 199 ? -14.055 25.578 24.25 1 97.56 199 MET B CA 1
ATOM 4366 C C . MET B 1 199 ? -13.414 24.438 25.047 1 97.56 199 MET B C 1
ATOM 4368 O O . MET B 1 199 ? -12.766 23.562 24.484 1 97.56 199 MET B O 1
ATOM 4372 N N . TRP B 1 200 ? -13.68 24.469 26.344 1 98.12 200 TRP B N 1
ATOM 4373 C CA . TRP B 1 200 ? -13.086 23.484 27.25 1 98.12 200 TRP B CA 1
ATOM 4374 C C . TRP B 1 200 ? -13.836 22.156 27.172 1 98.12 200 TRP B C 1
ATOM 4376 O O . TRP B 1 200 ? -15.07 22.125 27.219 1 98.12 200 TRP B O 1
ATOM 4386 N N . VAL B 1 201 ? -13.133 21.062 27 1 98.19 201 VAL B N 1
ATOM 4387 C CA . VAL B 1 201 ? -13.648 19.703 27.141 1 98.19 201 VAL B CA 1
ATOM 4388 C C . VAL B 1 201 ? -12.844 18.953 28.203 1 98.19 201 VAL B C 1
ATOM 4390 O O . VAL B 1 201 ? -11.625 18.844 28.094 1 98.19 201 VAL B O 1
ATOM 4393 N N . THR B 1 202 ? -13.484 18.438 29.203 1 98.25 202 THR B N 1
ATOM 4394 C CA . THR B 1 202 ? -12.812 17.75 30.312 1 98.25 202 THR B CA 1
ATOM 4395 C C . THR B 1 202 ? -12.266 16.406 29.844 1 98.25 202 THR B C 1
ATOM 4397 O O . THR B 1 202 ? -13.016 15.547 29.375 1 98.25 202 THR B O 1
ATOM 4400 N N . PRO B 1 203 ? -10.984 16.219 29.969 1 98.31 203 PRO B N 1
ATOM 4401 C CA . PRO B 1 203 ? -10.367 14.969 29.516 1 98.31 203 PRO B CA 1
ATOM 4402 C C . PRO B 1 203 ? -10.875 13.742 30.281 1 98.31 203 PRO B C 1
ATOM 4404 O O . PRO B 1 203 ? -11 13.781 31.5 1 98.31 203 PRO B O 1
ATOM 4407 N N . GLY B 1 204 ? -11.227 12.758 29.531 1 98 204 GLY B N 1
ATOM 4408 C CA . GLY B 1 204 ? -11.562 11.461 30.094 1 98 204 GLY B CA 1
ATOM 4409 C C . GLY B 1 204 ? -10.469 10.43 29.922 1 98 204 GLY B C 1
ATOM 4410 O O . GLY B 1 204 ? -9.789 10.398 28.891 1 98 204 GLY B O 1
ATOM 4411 N N . LEU B 1 205 ? -10.273 9.609 31 1 96.75 205 LEU B N 1
ATOM 4412 C CA . LEU B 1 205 ? -9.234 8.578 30.938 1 96.75 205 LEU B CA 1
ATOM 4413 C C . LEU B 1 205 ? -9.844 7.215 30.641 1 96.75 205 LEU B C 1
ATOM 4415 O O . LEU B 1 205 ? -10.891 6.863 31.188 1 96.75 205 LEU B O 1
ATOM 4419 N N . ASP B 1 206 ? -9.305 6.562 29.656 1 96.62 206 ASP B N 1
ATOM 4420 C CA . ASP B 1 206 ? -9.703 5.223 29.234 1 96.62 206 ASP B CA 1
ATOM 4421 C C . ASP B 1 206 ? -8.492 4.402 28.812 1 96.62 206 ASP B C 1
ATOM 4423 O O . ASP B 1 206 ? -7.703 4.84 27.969 1 96.62 206 ASP B O 1
ATOM 4427 N N . LEU B 1 207 ? -8.375 3.262 29.422 1 95.44 207 LEU B N 1
ATOM 4428 C CA . LEU B 1 207 ? -7.199 2.43 29.172 1 95.44 207 LEU B CA 1
ATOM 4429 C C . LEU B 1 207 ? -7.125 2.006 27.719 1 95.44 207 LEU B C 1
ATOM 4431 O O . LEU B 1 207 ? -6.039 1.967 27.125 1 95.44 207 LEU B O 1
ATOM 4435 N N . GLY B 1 208 ? -8.25 1.593 27.188 1 94.56 208 GLY B N 1
ATOM 4436 C CA . GLY B 1 208 ? -8.289 1.249 25.766 1 94.56 208 GLY B CA 1
ATOM 4437 C C . GLY B 1 208 ? -7.836 2.381 24.875 1 94.56 208 GLY B C 1
ATOM 4438 O O . GLY B 1 208 ? -7.098 2.156 23.906 1 94.56 208 GLY B O 1
ATOM 4439 N N . ALA B 1 209 ? -8.227 3.578 25.219 1 96.06 209 ALA B N 1
ATOM 4440 C CA . ALA B 1 209 ? -7.863 4.75 24.422 1 96.06 209 ALA B CA 1
ATOM 4441 C C . ALA B 1 209 ? -6.387 5.094 24.594 1 96.06 209 ALA B C 1
ATOM 4443 O O . ALA B 1 209 ? -5.742 5.562 23.641 1 96.06 209 ALA B O 1
ATOM 4444 N N . ILE B 1 210 ? -5.895 4.883 25.75 1 96.56 210 ILE B N 1
ATOM 4445 C CA . ILE B 1 210 ? -4.473 5.125 25.969 1 96.56 210 ILE B CA 1
ATOM 4446 C C . ILE B 1 210 ? -3.65 4.203 25.062 1 96.56 210 ILE B C 1
ATOM 4448 O O . ILE B 1 210 ? -2.721 4.652 24.391 1 96.56 210 ILE B O 1
ATOM 4452 N N . LEU B 1 211 ? -4.039 3.004 24.984 1 94.5 211 LEU B N 1
ATOM 4453 C CA . LEU B 1 211 ? -3.32 2 24.203 1 94.5 211 LEU B CA 1
ATOM 4454 C C . LEU B 1 211 ? -3.512 2.232 22.703 1 94.5 211 LEU B C 1
ATOM 4456 O O . LEU B 1 211 ? -2.57 2.086 21.922 1 94.5 211 LEU B O 1
ATOM 4460 N N . ASN B 1 212 ? -4.691 2.623 22.328 1 94.88 212 ASN B N 1
ATOM 4461 C CA . ASN B 1 212 ? -5.051 2.598 20.922 1 94.88 212 ASN B CA 1
ATOM 4462 C C . ASN B 1 212 ? -5.012 3.994 20.312 1 94.88 212 ASN B C 1
ATOM 4464 O O . ASN B 1 212 ? -5.051 4.141 19.078 1 94.88 212 ASN B O 1
ATOM 4468 N N . LEU B 1 213 ? -4.867 5.059 21.156 1 96.12 213 LEU B N 1
ATOM 4469 C CA . LEU B 1 213 ? -4.824 6.426 20.641 1 96.12 213 LEU B CA 1
ATOM 4470 C C . LEU B 1 213 ? -3.555 7.137 21.094 1 96.12 213 LEU B C 1
ATOM 4472 O O . LEU B 1 213 ? -2.742 7.555 20.266 1 96.12 213 LEU B O 1
ATOM 4476 N N . SER B 1 214 ? -3.346 7.102 22.359 1 97.38 214 SER B N 1
ATOM 4477 C CA . SER B 1 214 ? -2.26 7.902 22.922 1 97.38 214 SER B CA 1
ATOM 4478 C C . SER B 1 214 ? -0.9 7.383 22.453 1 97.38 214 SER B C 1
ATOM 4480 O O . SER B 1 214 ? -0.05 8.164 22.016 1 97.38 214 SER B O 1
ATOM 4482 N N . ILE B 1 215 ? -0.729 6.129 22.547 1 94.75 215 ILE B N 1
ATOM 4483 C CA . ILE B 1 215 ? 0.571 5.531 22.25 1 94.75 215 ILE B CA 1
ATOM 4484 C C . ILE B 1 215 ? 0.875 5.652 20.766 1 94.75 215 ILE B C 1
ATOM 4486 O O . ILE B 1 215 ? 1.939 6.145 20.375 1 94.75 215 ILE B O 1
ATOM 4490 N N . PRO B 1 216 ? -0.083 5.254 19.938 1 94.12 216 PRO B N 1
ATOM 4491 C CA . PRO B 1 216 ? 0.171 5.438 18.516 1 94.12 216 PRO B CA 1
ATOM 4492 C C . PRO B 1 216 ? 0.408 6.902 18.141 1 94.12 216 PRO B C 1
ATOM 4494 O O . PRO B 1 216 ? 1.283 7.199 17.328 1 94.12 216 PRO B O 1
ATOM 4497 N N . LEU B 1 217 ? -0.367 7.805 18.688 1 96.31 217 LEU B N 1
ATOM 4498 C CA . LEU B 1 217 ? -0.19 9.227 18.422 1 96.31 217 LEU B CA 1
ATOM 4499 C C . LEU B 1 217 ? 1.206 9.688 18.812 1 96.31 217 LEU B C 1
ATOM 4501 O O . LEU B 1 217 ? 1.864 10.414 18.078 1 96.31 217 LEU B O 1
ATOM 4505 N N . TYR B 1 218 ? 1.64 9.211 19.953 1 95.5 218 TYR B N 1
ATOM 4506 C CA . TYR B 1 218 ? 2.969 9.531 20.469 1 95.5 218 TYR B CA 1
ATOM 4507 C C . TYR B 1 218 ? 4.051 9.008 19.531 1 95.5 218 TYR B C 1
ATOM 4509 O O . TYR B 1 218 ? 4.961 9.75 19.141 1 95.5 218 TYR B O 1
ATOM 4517 N N . ILE B 1 219 ? 3.965 7.797 19.078 1 92.25 219 ILE B N 1
ATOM 4518 C CA . ILE B 1 219 ? 4.965 7.145 18.25 1 92.25 219 ILE B CA 1
ATOM 4519 C C . ILE B 1 219 ? 5.02 7.832 16.875 1 92.25 219 ILE B C 1
ATOM 4521 O O . ILE B 1 219 ? 6.102 8.172 16.391 1 92.25 219 ILE B O 1
ATOM 4525 N N . ILE B 1 220 ? 3.902 8.055 16.328 1 92.81 220 ILE B N 1
ATOM 4526 C CA . ILE B 1 220 ? 3.807 8.68 15.016 1 92.81 220 ILE B CA 1
ATOM 4527 C C . ILE B 1 220 ? 4.402 10.086 15.062 1 92.81 220 ILE B C 1
ATOM 4529 O O . ILE B 1 220 ? 5.18 10.469 14.188 1 92.81 220 ILE B O 1
ATOM 4533 N N . THR B 1 221 ? 4.074 10.812 16.062 1 94.25 221 THR B N 1
ATOM 4534 C CA . THR B 1 221 ? 4.559 12.18 16.219 1 94.25 221 THR B CA 1
ATOM 4535 C C . THR B 1 221 ? 6.074 12.203 16.391 1 94.25 221 THR B C 1
ATOM 4537 O O . THR B 1 221 ? 6.762 13.023 15.773 1 94.25 221 THR B O 1
ATOM 4540 N N . MET B 1 222 ? 6.578 11.297 17.125 1 91.94 222 MET B N 1
ATOM 4541 C CA . MET B 1 222 ? 8.016 11.25 17.375 1 91.94 222 MET B CA 1
ATOM 4542 C C . MET B 1 222 ? 8.773 10.828 16.125 1 91.94 222 MET B C 1
ATOM 4544 O O . MET B 1 222 ? 9.75 11.477 15.734 1 91.94 222 MET B O 1
ATOM 4548 N N . LEU B 1 223 ? 8.273 9.875 15.484 1 86.94 223 LEU B N 1
ATOM 4549 C CA . LEU B 1 223 ? 9.031 9.25 14.406 1 86.94 223 LEU B CA 1
ATOM 4550 C C . LEU B 1 223 ? 8.852 10.008 13.102 1 86.94 223 LEU B C 1
ATOM 4552 O O . LEU B 1 223 ? 9.766 10.055 12.266 1 86.94 223 LEU B O 1
ATOM 4556 N N . SER B 1 224 ? 7.723 10.617 12.953 1 88.88 224 SER B N 1
ATOM 4557 C CA . SER B 1 224 ? 7.453 11.211 11.656 1 88.88 224 SER B CA 1
ATOM 4558 C C . SER B 1 224 ? 7.621 12.727 11.695 1 88.88 224 SER B C 1
ATOM 4560 O O . SER B 1 224 ? 7.703 13.375 10.648 1 88.88 224 SER B O 1
ATOM 4562 N N . GLN B 1 225 ? 7.641 13.273 12.875 1 92.31 225 GLN B N 1
ATOM 4563 C CA . GLN B 1 225 ? 7.719 14.727 12.969 1 92.31 225 GLN B CA 1
ATOM 4564 C C . GLN B 1 225 ? 8.969 15.164 13.742 1 92.31 225 GLN B C 1
ATOM 4566 O O . GLN B 1 225 ? 9.883 15.75 13.164 1 92.31 225 GLN B O 1
ATOM 4571 N N . ASN B 1 226 ? 9.133 14.781 14.945 1 92.75 226 ASN B N 1
ATOM 4572 C CA . ASN B 1 226 ? 10.203 15.281 15.805 1 92.75 226 ASN B CA 1
ATOM 4573 C C . ASN B 1 226 ? 11.578 14.812 15.328 1 92.75 226 ASN B C 1
ATOM 4575 O O . ASN B 1 226 ? 12.492 15.617 15.172 1 92.75 226 ASN B O 1
ATOM 4579 N N . LEU B 1 227 ? 11.719 13.609 15.094 1 88.31 227 LEU B N 1
ATOM 4580 C CA . LEU B 1 227 ? 13.023 13.094 14.688 1 88.31 227 LEU B CA 1
ATOM 4581 C C . LEU B 1 227 ? 13.43 13.648 13.328 1 88.31 227 LEU B C 1
ATOM 4583 O O . LEU B 1 227 ? 14.531 14.172 13.172 1 88.31 227 LEU B O 1
ATOM 4587 N N . PRO B 1 228 ? 12.57 13.57 12.398 1 87.44 228 PRO B N 1
ATOM 4588 C CA . PRO B 1 228 ? 12.922 14.195 11.125 1 87.44 228 PRO B CA 1
ATOM 4589 C C . PRO B 1 228 ? 13.148 15.703 11.242 1 87.44 228 PRO B C 1
ATOM 4591 O O . PRO B 1 228 ? 13.992 16.266 10.539 1 87.44 228 PRO B O 1
ATOM 4594 N N . GLY B 1 229 ? 12.375 16.344 12.047 1 91.31 229 GLY B N 1
ATOM 4595 C CA . GLY B 1 229 ? 12.594 17.75 12.289 1 91.31 229 GLY B CA 1
ATOM 4596 C C . GLY B 1 229 ? 13.977 18.062 12.828 1 91.31 229 GLY B C 1
ATOM 4597 O O . GLY B 1 229 ? 14.617 19.016 12.383 1 91.31 229 GLY B O 1
ATOM 4598 N N . ILE B 1 230 ? 14.445 17.266 13.758 1 90.56 230 ILE B N 1
ATOM 4599 C CA . ILE B 1 230 ? 15.781 17.422 14.32 1 90.56 230 ILE B CA 1
ATOM 4600 C C . ILE B 1 230 ? 16.828 17.188 13.242 1 90.56 230 ILE B C 1
ATOM 4602 O O . ILE B 1 230 ? 17.781 17.969 13.117 1 90.56 230 ILE B O 1
ATOM 4606 N N . ALA B 1 231 ? 16.656 16.203 12.5 1 86.75 231 ALA B N 1
ATOM 4607 C CA . ALA B 1 231 ? 17.578 15.883 11.414 1 86.75 231 ALA B CA 1
ATOM 4608 C C . ALA B 1 231 ? 17.625 17 10.383 1 86.75 231 ALA B C 1
ATOM 4610 O O . ALA B 1 231 ? 18.703 17.328 9.859 1 86.75 231 ALA B O 1
ATOM 4611 N N . MET B 1 232 ? 16.484 17.516 10.078 1 88.31 232 MET B N 1
ATOM 4612 C CA . MET B 1 232 ? 16.406 18.609 9.109 1 88.31 232 MET B CA 1
ATOM 4613 C C . MET B 1 232 ? 17.156 19.828 9.594 1 88.31 232 MET B C 1
ATOM 4615 O O . MET B 1 232 ? 17.906 20.453 8.836 1 88.31 232 MET B O 1
ATOM 4619 N N . MET B 1 233 ? 17.031 20.172 10.789 1 92.38 233 MET B N 1
ATOM 4620 C CA . MET B 1 233 ? 17.75 21.312 11.367 1 92.38 233 MET B CA 1
ATOM 4621 C C . MET B 1 233 ? 19.266 21.078 11.328 1 92.38 233 MET B C 1
ATOM 4623 O O . MET B 1 233 ? 20.016 21.984 10.984 1 92.38 233 MET B O 1
ATOM 4627 N N . LYS B 1 234 ? 19.625 19.906 11.617 1 90.25 234 LYS B N 1
ATOM 4628 C CA . LYS B 1 234 ? 21.047 19.562 11.57 1 90.25 234 LYS B CA 1
ATOM 4629 C C . LYS B 1 234 ? 21.594 19.672 10.148 1 90.25 234 LYS B C 1
ATOM 4631 O O . LYS B 1 234 ? 22.734 20.094 9.945 1 90.25 234 LYS B O 1
ATOM 4636 N N . SER B 1 235 ? 20.844 19.297 9.25 1 90 235 SER B N 1
ATOM 4637 C CA . SER B 1 235 ? 21.281 19.344 7.855 1 90 235 SER B CA 1
ATOM 4638 C C . SER B 1 235 ? 21.516 20.766 7.402 1 90 235 SER B C 1
ATOM 4640 O O . SER B 1 235 ? 22.328 21.016 6.504 1 90 235 SER B O 1
ATOM 4642 N N . TYR B 1 236 ? 20.875 21.672 7.938 1 91.75 236 TYR B N 1
ATOM 4643 C CA . TYR B 1 236 ? 21.078 23.078 7.633 1 91.75 236 TYR B CA 1
ATOM 4644 C C . TYR B 1 236 ? 22.047 23.719 8.609 1 91.75 236 TYR B C 1
ATOM 4646 O O . TYR B 1 236 ? 22.172 24.938 8.68 1 91.75 236 TYR B O 1
ATOM 4654 N N . GLN B 1 237 ? 22.672 22.797 9.445 1 91.69 237 GLN B N 1
ATOM 4655 C CA . GLN B 1 237 ? 23.766 23.172 10.328 1 91.69 237 GLN B CA 1
ATOM 4656 C C . GLN B 1 237 ? 23.281 24.016 11.5 1 91.69 237 GLN B C 1
ATOM 4658 O O . GLN B 1 237 ? 23.938 24.969 11.906 1 91.69 237 GLN B O 1
ATOM 4663 N N . TYR B 1 238 ? 22.094 23.734 11.93 1 93.12 238 TYR B N 1
ATOM 4664 C CA . TYR B 1 238 ? 21.609 24.312 13.18 1 93.12 238 TYR B CA 1
ATOM 4665 C C . TYR B 1 238 ? 21.672 23.297 14.312 1 93.12 238 TYR B C 1
ATOM 4667 O O . TYR B 1 238 ? 21.375 22.109 14.102 1 93.12 238 TYR B O 1
ATOM 4675 N N . ASP B 1 239 ? 22.078 23.734 15.422 1 88.5 239 ASP B N 1
ATOM 4676 C CA . ASP B 1 239 ? 22.031 22.891 16.609 1 88.5 239 ASP B CA 1
ATOM 4677 C C . ASP B 1 239 ? 20.688 23.016 17.328 1 88.5 239 ASP B C 1
ATOM 4679 O O . ASP B 1 239 ? 20.297 24.109 17.734 1 88.5 239 ASP B O 1
ATOM 4683 N N . THR B 1 240 ? 19.969 21.969 17.469 1 86.94 240 THR B N 1
ATOM 4684 C CA . THR B 1 240 ? 18.641 21.969 18.062 1 86.94 240 THR B CA 1
ATOM 4685 C C . THR B 1 240 ? 18.688 21.578 19.531 1 86.94 240 THR B C 1
ATOM 4687 O O . THR B 1 240 ? 19.266 20.547 19.875 1 86.94 240 THR B O 1
ATOM 4690 N N . PRO B 1 241 ? 18.188 22.375 20.375 1 92.19 241 PRO B N 1
ATOM 4691 C CA . PRO B 1 241 ? 18.031 21.938 21.766 1 92.19 241 PRO B CA 1
ATOM 4692 C C . PRO B 1 241 ? 16.875 20.953 21.953 1 92.19 241 PRO B C 1
ATOM 4694 O O . PRO B 1 241 ? 15.789 21.359 22.375 1 92.19 241 PRO B O 1
ATOM 4697 N N . VAL B 1 242 ? 17.156 19.766 21.844 1 90.56 242 VAL B N 1
ATOM 4698 C CA . VAL B 1 242 ? 16.156 18.703 21.734 1 90.56 242 VAL B CA 1
ATOM 4699 C C . VAL B 1 242 ? 15.398 18.562 23.047 1 90.56 242 VAL B C 1
ATOM 4701 O O . VAL B 1 242 ? 14.172 18.578 23.078 1 90.56 242 VAL B O 1
ATOM 4704 N N . LYS B 1 243 ? 16.094 18.469 24.125 1 92.06 243 LYS B N 1
ATOM 4705 C CA . LYS B 1 243 ? 15.484 18.219 25.422 1 92.06 243 LYS B CA 1
ATOM 4706 C C . LYS B 1 243 ? 14.508 19.328 25.797 1 92.06 243 LYS B C 1
ATOM 4708 O O . LYS B 1 243 ? 13.344 19.062 26.094 1 92.06 243 LYS B O 1
ATOM 4713 N N . PRO B 1 244 ? 14.922 20.578 25.734 1 94.56 244 PRO B N 1
ATOM 4714 C CA . PRO B 1 244 ? 13.984 21.672 26.031 1 94.56 244 PRO B CA 1
ATOM 4715 C C . PRO B 1 244 ? 12.781 21.688 25.094 1 94.56 244 PRO B C 1
ATOM 4717 O O . PRO B 1 244 ? 11.672 22.016 25.531 1 94.56 244 PRO B O 1
ATOM 4720 N N . ILE B 1 245 ? 12.961 21.391 23.891 1 95.12 245 ILE B N 1
ATOM 4721 C CA . ILE B 1 245 ? 11.891 21.438 22.906 1 95.12 245 ILE B CA 1
ATOM 4722 C C . ILE B 1 245 ? 10.867 20.344 23.219 1 95.12 245 ILE B C 1
ATOM 4724 O O . ILE B 1 245 ? 9.656 20.594 23.219 1 95.12 245 ILE B O 1
ATOM 4728 N N . LEU B 1 246 ? 11.344 19.141 23.484 1 94.75 246 LEU B N 1
ATOM 4729 C CA . LEU B 1 246 ? 10.438 18.031 23.781 1 94.75 246 LEU B CA 1
ATOM 4730 C C . LEU B 1 246 ? 9.68 18.297 25.078 1 94.75 246 LEU B C 1
ATOM 4732 O O . LEU B 1 246 ? 8.477 18.047 25.172 1 94.75 246 LEU B O 1
ATOM 4736 N N . MET B 1 247 ? 10.344 18.797 26.047 1 95.81 247 MET B N 1
ATOM 4737 C CA . MET B 1 247 ? 9.688 19.125 27.312 1 95.81 247 MET B CA 1
ATOM 4738 C C . MET B 1 247 ? 8.641 20.219 27.109 1 95.81 247 MET B C 1
ATOM 4740 O O . MET B 1 247 ? 7.508 20.094 27.562 1 95.81 247 MET B O 1
ATOM 4744 N N . GLY B 1 248 ? 9.031 21.266 26.453 1 96.88 248 GLY B N 1
ATOM 4745 C CA . GLY B 1 248 ? 8.117 22.375 26.219 1 96.88 248 GLY B CA 1
ATOM 4746 C C . GLY B 1 248 ? 6.91 22 25.391 1 96.88 248 GLY B C 1
ATOM 4747 O O . GLY B 1 248 ? 5.785 22.406 25.703 1 96.88 248 GLY B O 1
ATOM 4748 N N . THR B 1 249 ? 7.16 21.297 24.266 1 97.12 249 THR B N 1
ATOM 4749 C CA . THR B 1 249 ? 6.039 20.875 23.438 1 97.12 249 THR B CA 1
ATOM 4750 C C . THR B 1 249 ? 5.164 19.875 24.156 1 97.12 249 THR B C 1
ATOM 4752 O O . THR B 1 249 ? 3.943 19.844 23.984 1 97.12 249 THR B O 1
ATOM 4755 N N . GLY B 1 250 ? 5.77 18.969 24.953 1 97.5 250 GLY B N 1
ATOM 4756 C CA . GLY B 1 250 ? 4.977 18.094 25.781 1 97.5 250 GLY B CA 1
ATOM 4757 C C . GLY B 1 250 ? 4.027 18.844 26.703 1 97.5 250 GLY B C 1
ATOM 4758 O O . GLY B 1 250 ? 2.838 18.531 26.766 1 97.5 250 GLY B O 1
ATOM 4759 N N . ILE B 1 251 ? 4.543 19.844 27.391 1 98.19 251 ILE B N 1
ATOM 4760 C CA . ILE B 1 251 ? 3.748 20.656 28.297 1 98.19 251 ILE B CA 1
ATOM 4761 C C . ILE B 1 251 ? 2.66 21.391 27.516 1 98.19 251 ILE B C 1
ATOM 4763 O O . ILE B 1 251 ? 1.508 21.453 27.953 1 98.19 251 ILE B O 1
ATOM 4767 N N . THR B 1 252 ? 3.053 21.953 26.438 1 98.38 252 THR B N 1
ATOM 4768 C CA . THR B 1 252 ? 2.107 22.672 25.578 1 98.38 252 THR B CA 1
ATOM 4769 C C . THR B 1 252 ? 0.984 21.734 25.125 1 98.38 252 THR B C 1
ATOM 4771 O O . THR B 1 252 ? -0.182 22.141 25.094 1 98.38 252 THR B O 1
ATOM 4774 N N . ASN B 1 253 ? 1.315 20.5 24.703 1 98.44 253 ASN B N 1
ATOM 4775 C CA . ASN B 1 253 ? 0.317 19.516 24.297 1 98.44 253 ASN B CA 1
ATOM 4776 C C . ASN B 1 253 ? -0.65 19.203 25.438 1 98.44 253 ASN B C 1
ATOM 4778 O O . ASN B 1 253 ? -1.862 19.141 25.234 1 98.44 253 ASN B O 1
ATOM 4782 N N . ILE B 1 254 ? -0.135 19.062 26.641 1 98.38 254 ILE B N 1
ATOM 4783 C CA . ILE B 1 254 ? -0.952 18.75 27.812 1 98.38 254 ILE B CA 1
ATOM 4784 C C . ILE B 1 254 ? -1.921 19.906 28.078 1 98.38 254 ILE B C 1
ATOM 4786 O O . ILE B 1 254 ? -3.115 19.688 28.281 1 98.38 254 ILE B O 1
ATOM 4790 N N . LEU B 1 255 ? -1.459 21.109 28 1 98.38 255 LEU B N 1
ATOM 4791 C CA . LEU B 1 255 ? -2.242 22.297 28.375 1 98.38 255 LEU B CA 1
ATOM 4792 C C . LEU B 1 255 ? -3.264 22.625 27.297 1 98.38 255 LEU B C 1
ATOM 4794 O O . LEU B 1 255 ? -4.34 23.141 27.594 1 98.38 255 LEU B O 1
ATOM 4798 N N . SER B 1 256 ? -2.955 22.359 26.109 1 98.5 256 SER B N 1
ATOM 4799 C CA . SER B 1 256 ? -3.838 22.734 25 1 98.5 256 SER B CA 1
ATOM 4800 C C . SER B 1 256 ? -4.863 21.641 24.719 1 98.5 256 SER B C 1
ATOM 4802 O O . SER B 1 256 ? -5.875 21.875 24.062 1 98.5 256 SER B O 1
ATOM 4804 N N . ALA B 1 257 ? -4.641 20.406 25.188 1 98.62 257 ALA B N 1
ATOM 4805 C CA . ALA B 1 257 ? -5.465 19.234 24.891 1 98.62 257 ALA B CA 1
ATOM 4806 C C . ALA B 1 257 ? -6.93 19.5 25.25 1 98.62 257 ALA B C 1
ATOM 4808 O O . ALA B 1 257 ? -7.828 19.203 24.453 1 98.62 257 ALA B O 1
ATOM 4809 N N . PRO B 1 258 ? -7.27 20.094 26.422 1 98.56 258 PRO B N 1
ATOM 4810 C CA . PRO B 1 258 ? -8.68 20.297 26.766 1 98.56 258 PRO B CA 1
ATOM 4811 C C . PRO B 1 258 ? -9.391 21.234 25.797 1 98.56 258 PRO B C 1
ATOM 4813 O O . PRO B 1 258 ? -10.625 21.297 25.781 1 98.56 258 PRO B O 1
ATOM 4816 N N . PHE B 1 259 ? -8.594 21.984 25.016 1 98.5 259 PHE B N 1
ATOM 4817 C CA . PHE B 1 259 ? -9.188 22.891 24.047 1 98.5 259 PHE B CA 1
ATOM 4818 C C . PHE B 1 259 ? -9.109 22.312 22.641 1 98.5 259 PHE B C 1
ATOM 4820 O O . PHE B 1 259 ? -9.477 22.984 21.656 1 98.5 259 PHE B O 1
ATOM 4827 N N . GLY B 1 260 ? -8.594 21.109 22.484 1 97.81 260 GLY B N 1
ATOM 4828 C CA . GLY B 1 260 ? -8.586 20.422 21.203 1 97.81 260 GLY B CA 1
ATOM 4829 C C . GLY B 1 260 ? -7.195 20.297 20.609 1 97.81 260 GLY B C 1
ATOM 4830 O O . GLY B 1 260 ? -7.027 19.719 19.531 1 97.81 260 GLY B O 1
ATOM 4831 N N . GLY B 1 261 ? -6.227 20.844 21.234 1 97.94 261 GLY B N 1
ATOM 4832 C CA . GLY B 1 261 ? -4.863 20.688 20.75 1 97.94 261 GLY B CA 1
ATOM 4833 C C . GLY B 1 261 ? -4.363 19.25 20.844 1 97.94 261 GLY B C 1
ATOM 4834 O O . GLY B 1 261 ? -3.938 18.797 21.906 1 97.94 261 GLY B O 1
ATOM 4835 N N . PHE B 1 262 ? -4.285 18.578 19.719 1 97.19 262 PHE B N 1
ATOM 4836 C CA . PHE B 1 262 ? -3.998 17.141 19.75 1 97.19 262 PHE B CA 1
ATOM 4837 C C . PHE B 1 262 ? -2.496 16.891 19.672 1 97.19 262 PHE B C 1
ATOM 4839 O O . PHE B 1 262 ? -2.012 15.859 20.125 1 97.19 262 PHE B O 1
ATOM 4846 N N . SER B 1 263 ? -1.78 17.891 19 1 96.69 263 SER B N 1
ATOM 4847 C CA . SER B 1 263 ? -0.341 17.672 18.906 1 96.69 263 SER B CA 1
ATOM 4848 C C . SER B 1 263 ? 0.383 18.938 18.438 1 96.69 263 SER B C 1
ATOM 4850 O O . SER B 1 263 ? -0.058 19.609 17.516 1 96.69 263 SER B O 1
ATOM 4852 N N . VAL B 1 264 ? 1.472 19.25 19.078 1 97.12 264 VAL B N 1
ATOM 4853 C CA . VAL B 1 264 ? 2.445 20.266 18.703 1 97.12 264 VAL B CA 1
ATOM 4854 C C . VAL B 1 264 ? 3.852 19.672 18.734 1 97.12 264 VAL B C 1
ATOM 4856 O O . VAL B 1 264 ? 4.273 19.109 19.734 1 97.12 264 VAL B O 1
ATOM 4859 N N . ASN B 1 265 ? 4.535 19.672 17.641 1 96.94 265 ASN B N 1
ATOM 4860 C CA . ASN B 1 265 ? 5.848 19.062 17.484 1 96.94 265 ASN B CA 1
ATOM 4861 C C . ASN B 1 265 ? 6.711 19.844 16.484 1 96.94 265 ASN B C 1
ATOM 4863 O O . ASN B 1 265 ? 6.258 20.828 15.898 1 96.94 265 ASN B O 1
ATOM 4867 N N . LEU B 1 266 ? 7.961 19.438 16.391 1 95.19 266 LEU B N 1
ATOM 4868 C CA . LEU B 1 266 ? 8.844 20.047 15.406 1 95.19 266 LEU B CA 1
ATOM 4869 C C . LEU B 1 266 ? 8.328 19.797 13.992 1 95.19 266 LEU B C 1
ATOM 4871 O O . LEU B 1 266 ? 7.871 18.703 13.68 1 95.19 266 LEU B O 1
ATOM 4875 N N . ALA B 1 267 ? 8.328 20.891 13.195 1 91.31 267 ALA B N 1
ATOM 4876 C CA . ALA B 1 267 ? 7.949 20.75 11.797 1 91.31 267 ALA B CA 1
ATOM 4877 C C . ALA B 1 267 ? 9.062 20.078 10.992 1 91.31 267 ALA B C 1
ATOM 4879 O O . ALA B 1 267 ? 10.203 20.547 11 1 91.31 267 ALA B O 1
ATOM 4880 N N . ALA B 1 268 ? 8.82 19.031 10.352 1 79.94 268 ALA B N 1
ATOM 4881 C CA . ALA B 1 268 ? 9.82 18.281 9.594 1 79.94 268 ALA B CA 1
ATOM 4882 C C . ALA B 1 268 ? 9.977 18.844 8.18 1 79.94 268 ALA B C 1
ATOM 4884 O O . ALA B 1 268 ? 11.078 19.219 7.781 1 79.94 268 ALA B O 1
ATOM 4885 N N . ILE B 1 269 ? 8.914 19.047 7.473 1 74.44 269 ILE B N 1
ATOM 4886 C CA . ILE B 1 269 ? 8.953 19.391 6.055 1 74.44 269 ILE B CA 1
ATOM 4887 C C . ILE B 1 269 ? 8.883 20.906 5.879 1 74.44 269 ILE B C 1
ATOM 4889 O O . ILE B 1 269 ? 9.742 21.5 5.23 1 74.44 269 ILE B O 1
ATOM 4893 N N . SER B 1 270 ? 8.031 21.547 6.488 1 82.38 270 SER B N 1
ATOM 4894 C CA . SER B 1 270 ? 7.758 22.969 6.266 1 82.38 270 SER B CA 1
ATOM 4895 C C . SER B 1 270 ? 8.852 23.844 6.867 1 82.38 270 SER B C 1
ATOM 4897 O O . SER B 1 270 ? 9.016 25 6.477 1 82.38 270 SER B O 1
ATOM 4899 N N . ALA B 1 271 ? 9.633 23.297 7.785 1 86.75 271 ALA B N 1
ATOM 4900 C CA . ALA B 1 271 ? 10.695 24.078 8.43 1 86.75 271 ALA B CA 1
ATOM 4901 C C . ALA B 1 271 ? 11.773 24.469 7.422 1 86.75 271 ALA B C 1
ATOM 4903 O O . ALA B 1 271 ? 12.406 25.531 7.562 1 86.75 271 ALA B O 1
ATOM 4904 N N . ALA B 1 272 ? 11.977 23.703 6.469 1 87.5 272 ALA B N 1
ATOM 4905 C CA . ALA B 1 272 ? 13.016 23.938 5.469 1 87.5 272 ALA B CA 1
ATOM 4906 C C . ALA B 1 272 ? 12.773 25.25 4.727 1 87.5 272 ALA B C 1
ATOM 4908 O O . ALA B 1 272 ? 13.719 25.922 4.297 1 87.5 272 ALA B O 1
ATOM 4909 N N . ILE B 1 273 ? 11.516 25.609 4.648 1 89.25 273 ILE B N 1
ATOM 4910 C CA . ILE B 1 273 ? 11.133 26.828 3.938 1 89.25 273 ILE B CA 1
ATOM 4911 C C . ILE B 1 273 ? 11.766 28.031 4.617 1 89.25 273 ILE B C 1
ATOM 4913 O O . ILE B 1 273 ? 12.109 29.016 3.953 1 89.25 273 ILE B O 1
ATOM 4917 N N . CYS B 1 274 ? 12.062 27.906 5.863 1 93.19 274 CYS B N 1
ATOM 4918 C CA . CYS B 1 274 ? 12.57 29.031 6.633 1 93.19 274 CYS B CA 1
ATOM 4919 C C . CYS B 1 274 ? 14.078 28.938 6.816 1 93.19 274 CYS B C 1
ATOM 4921 O O . CYS B 1 274 ? 14.68 29.781 7.477 1 93.19 274 CYS B O 1
ATOM 4923 N N . MET B 1 275 ? 14.727 27.969 6.223 1 93 275 MET B N 1
ATOM 4924 C CA . MET B 1 275 ? 16.125 27.734 6.574 1 93 275 MET B CA 1
ATOM 4925 C C . MET B 1 275 ? 17.016 27.844 5.348 1 93 275 MET B C 1
ATOM 4927 O O . MET B 1 275 ? 18.234 27.719 5.453 1 93 275 MET B O 1
ATOM 4931 N N . THR B 1 276 ? 16.438 28.203 4.273 1 90.19 276 THR B N 1
ATOM 4932 C CA . THR B 1 276 ? 17.203 28.25 3.033 1 90.19 276 THR B CA 1
ATOM 4933 C C . THR B 1 276 ? 17.953 29.578 2.918 1 90.19 276 THR B C 1
ATOM 4935 O O . THR B 1 276 ? 17.562 30.578 3.52 1 90.19 276 THR B O 1
ATOM 4938 N N . PRO B 1 277 ? 19 29.578 2.041 1 90.06 277 PRO B N 1
ATOM 4939 C CA . PRO B 1 277 ? 19.781 30.812 1.848 1 90.06 277 PRO B CA 1
ATOM 4940 C C . PRO B 1 277 ? 18.953 31.922 1.196 1 90.06 277 PRO B C 1
ATOM 4942 O O . PRO B 1 277 ? 19.266 33.094 1.366 1 90.06 277 PRO B O 1
ATOM 4945 N N . GLU B 1 278 ? 17.938 31.594 0.54 1 88.31 278 GLU B N 1
ATOM 4946 C CA . GLU B 1 278 ? 17.094 32.562 -0.124 1 88.31 278 GLU B CA 1
ATOM 4947 C C . GLU B 1 278 ? 16.312 33.406 0.892 1 88.31 278 GLU B C 1
ATOM 4949 O O . GLU B 1 278 ? 15.906 34.531 0.594 1 88.31 278 GLU B O 1
ATOM 4954 N N . VAL B 1 279 ? 16.141 32.875 2.041 1 91.31 279 VAL B N 1
ATOM 4955 C CA . VAL B 1 279 ? 15.438 33.594 3.096 1 91.31 279 VAL B CA 1
ATOM 4956 C C . VAL B 1 279 ? 16.328 34.719 3.637 1 91.31 279 VAL B C 1
ATOM 4958 O O . VAL B 1 279 ? 15.852 35.844 3.832 1 91.31 279 VAL B O 1
ATOM 4961 N N . ASP B 1 280 ? 17.547 34.312 3.895 1 91.25 280 ASP B N 1
ATOM 4962 C CA . ASP B 1 280 ? 18.578 35.219 4.391 1 91.25 280 ASP B CA 1
ATOM 4963 C C . ASP B 1 280 ? 19.969 34.625 4.203 1 91.25 280 ASP B C 1
ATOM 4965 O O . ASP B 1 280 ? 20.219 33.469 4.543 1 91.25 280 ASP B O 1
ATOM 4969 N N . SER B 1 281 ? 20.844 35.406 3.625 1 90.62 281 SER B N 1
ATOM 4970 C CA . SER B 1 281 ? 22.203 34.938 3.42 1 90.62 281 SER B CA 1
ATOM 4971 C C . SER B 1 281 ? 22.922 34.719 4.75 1 90.62 281 SER B C 1
ATOM 4973 O O . SER B 1 281 ? 23.797 33.875 4.852 1 90.62 281 SER B O 1
ATOM 4975 N N . ASP B 1 282 ? 22.5 35.531 5.676 1 92.12 282 ASP B N 1
ATOM 4976 C CA . ASP B 1 282 ? 23.031 35.344 7.02 1 92.12 282 ASP B CA 1
ATOM 4977 C C . ASP B 1 282 ? 22.219 34.312 7.785 1 92.12 282 ASP B C 1
ATOM 4979 O O . ASP B 1 282 ? 21.109 34.594 8.25 1 92.12 282 ASP B O 1
ATOM 4983 N N . LYS B 1 283 ? 22.766 33.219 8.031 1 91.88 283 LYS B N 1
ATOM 4984 C CA . LYS B 1 283 ? 22.109 32.062 8.672 1 91.88 283 LYS B CA 1
ATOM 4985 C C . LYS B 1 283 ? 21.641 32.406 10.086 1 91.88 283 LYS B C 1
ATOM 4987 O O . LYS B 1 283 ? 20.672 31.844 10.578 1 91.88 283 LYS B O 1
ATOM 4992 N N . THR B 1 284 ? 22.281 33.312 10.68 1 92.38 284 THR B N 1
ATOM 4993 C CA . THR B 1 284 ? 22 33.656 12.07 1 92.38 284 THR B CA 1
ATOM 4994 C C . THR B 1 284 ? 20.75 34.531 12.156 1 92.38 284 THR B C 1
ATOM 4996 O O . THR B 1 284 ? 20.219 34.719 13.25 1 92.38 284 THR B O 1
ATOM 4999 N N . GLN B 1 285 ? 20.203 34.875 11.031 1 93.75 285 GLN B N 1
ATOM 5000 C CA . GLN B 1 285 ? 19.062 35.781 11.039 1 93.75 285 GLN B CA 1
ATOM 5001 C C . GLN B 1 285 ? 17.797 35.094 10.57 1 93.75 285 GLN B C 1
ATOM 5003 O O . GLN B 1 285 ? 16.688 35.625 10.695 1 93.75 285 GLN B O 1
ATOM 5008 N N . ARG B 1 286 ? 17.938 33.875 10.211 1 94.56 286 ARG B N 1
ATOM 5009 C CA . ARG B 1 286 ? 16.828 33.188 9.562 1 94.56 286 ARG B CA 1
ATOM 5010 C C . ARG B 1 286 ? 15.742 32.844 10.578 1 94.56 286 ARG B C 1
ATOM 5012 O O . ARG B 1 286 ? 14.617 32.5 10.195 1 94.56 286 ARG B O 1
ATOM 5019 N N . TYR B 1 287 ? 16.047 32.906 11.883 1 95.25 287 TYR B N 1
ATOM 5020 C CA . TYR B 1 287 ? 15.047 32.625 12.922 1 95.25 287 TYR B CA 1
ATOM 5021 C C . TYR B 1 287 ? 13.922 33.656 12.867 1 95.25 287 TYR B C 1
ATOM 5023 O O . TYR B 1 287 ? 12.82 33.406 13.344 1 95.25 287 TYR B O 1
ATOM 5031 N N . ARG B 1 288 ? 14.07 34.75 12.25 1 96 288 ARG B N 1
ATOM 5032 C CA . ARG B 1 288 ? 13.062 35.781 12.125 1 96 288 ARG B CA 1
ATOM 5033 C C . ARG B 1 288 ? 11.93 35.344 11.203 1 96 288 ARG B C 1
ATOM 5035 O O . ARG B 1 288 ? 10.781 35.781 11.383 1 96 288 ARG B O 1
ATOM 5042 N N . ALA B 1 289 ? 12.336 34.594 10.25 1 95.88 289 ALA B N 1
ATOM 5043 C CA . ALA B 1 289 ? 11.305 34.031 9.383 1 95.88 289 ALA B CA 1
ATOM 5044 C C . ALA B 1 289 ? 10.328 33.156 10.172 1 95.88 289 ALA B C 1
ATOM 5046 O O . ALA B 1 289 ? 9.117 33.188 9.938 1 95.88 289 ALA B O 1
ATOM 5047 N N . VAL B 1 290 ? 10.82 32.406 11.117 1 97 290 VAL B N 1
ATOM 5048 C CA . VAL B 1 290 ? 9.984 31.531 11.938 1 97 290 VAL B CA 1
ATOM 5049 C C . VAL B 1 290 ? 9.148 32.375 12.898 1 97 290 VAL B C 1
ATOM 5051 O O . VAL B 1 290 ? 8 32.031 13.203 1 97 290 VAL B O 1
ATOM 5054 N N . ILE B 1 291 ? 9.68 33.438 13.328 1 97.12 291 ILE B N 1
ATOM 5055 C CA . ILE B 1 291 ? 8.906 34.344 14.164 1 97.12 291 ILE B CA 1
ATOM 5056 C C . ILE B 1 291 ? 7.688 34.844 13.391 1 97.12 291 ILE B C 1
ATOM 5058 O O . ILE B 1 291 ? 6.578 34.875 13.922 1 97.12 291 ILE B O 1
ATOM 5062 N N . TRP B 1 292 ? 7.918 35.188 12.195 1 96.31 292 TRP B N 1
ATOM 5063 C CA . TRP B 1 292 ? 6.801 35.625 11.359 1 96.31 292 TRP B CA 1
ATOM 5064 C C . TRP B 1 292 ? 5.824 34.469 11.133 1 96.31 292 TRP B C 1
ATOM 5066 O O . TRP B 1 292 ? 4.609 34.688 11.117 1 96.31 292 TRP B O 1
ATOM 5076 N N . ALA B 1 293 ? 6.34 33.312 10.875 1 97 293 ALA B N 1
ATOM 5077 C CA . ALA B 1 293 ? 5.461 32.125 10.758 1 97 293 ALA B CA 1
ATOM 5078 C C . ALA B 1 293 ? 4.574 32 11.992 1 97 293 ALA B C 1
ATOM 5080 O O . ALA B 1 293 ? 3.381 31.703 11.875 1 97 293 ALA B O 1
ATOM 5081 N N . GLY B 1 294 ? 5.207 32.188 13.125 1 97.75 294 GLY B N 1
ATOM 5082 C CA . GLY B 1 294 ? 4.445 32.125 14.359 1 97.75 294 GLY B CA 1
ATOM 5083 C C . GLY B 1 294 ? 3.328 33.156 14.414 1 97.75 294 GLY B C 1
ATOM 5084 O O . GLY B 1 294 ? 2.213 32.844 14.836 1 97.75 294 GLY B O 1
ATOM 5085 N N . VAL B 1 295 ? 3.607 34.312 13.977 1 97.62 295 VAL B N 1
ATOM 5086 C CA . VAL B 1 295 ? 2.611 35.375 13.938 1 97.62 295 VAL B CA 1
ATOM 5087 C C . VAL B 1 295 ? 1.461 34.969 13.016 1 97.62 295 VAL B C 1
ATOM 5089 O O . VAL B 1 295 ? 0.29 35.156 13.359 1 97.62 295 VAL B O 1
ATOM 5092 N N . PHE B 1 296 ? 1.803 34.438 11.938 1 97.19 296 PHE B N 1
ATOM 5093 C CA . PHE B 1 296 ? 0.775 34.031 10.984 1 97.19 296 PHE B CA 1
ATOM 5094 C C . PHE B 1 296 ? -0.035 32.875 11.539 1 97.19 296 PHE B C 1
ATOM 5096 O O . PHE B 1 296 ? -1.233 32.75 11.273 1 97.19 296 PHE B O 1
ATOM 5103 N N . TYR B 1 297 ? 0.586 31.953 12.289 1 97.44 297 TYR B N 1
ATOM 5104 C CA . TYR B 1 297 ? -0.146 30.906 12.977 1 97.44 297 TYR B CA 1
ATOM 5105 C C . TYR B 1 297 ? -1.174 31.484 13.938 1 97.44 297 TYR B C 1
ATOM 5107 O O . TYR B 1 297 ? -2.312 31.016 14 1 97.44 297 TYR B O 1
ATOM 5115 N N . LEU B 1 298 ? -0.756 32.469 14.688 1 97.69 298 LEU B N 1
ATOM 5116 C CA . LEU B 1 298 ? -1.649 33.125 15.641 1 97.69 298 LEU B CA 1
ATOM 5117 C C . LEU B 1 298 ? -2.848 33.75 14.922 1 97.69 298 LEU B C 1
ATOM 5119 O O . LEU B 1 298 ? -3.988 33.594 15.367 1 97.69 298 LEU B O 1
ATOM 5123 N N . ILE B 1 299 ? -2.609 34.375 13.836 1 96.5 299 ILE B N 1
ATOM 5124 C CA . ILE B 1 299 ? -3.674 35 13.055 1 96.5 299 ILE B CA 1
ATOM 5125 C C . ILE B 1 299 ? -4.617 33.938 12.523 1 96.5 299 ILE B C 1
ATOM 5127 O O . ILE B 1 299 ? -5.84 34.062 12.625 1 96.5 299 ILE B O 1
ATOM 5131 N N . ALA B 1 300 ? -4.074 32.875 11.984 1 95.12 300 ALA B N 1
ATOM 5132 C CA . ALA B 1 300 ? -4.883 31.781 11.453 1 95.12 300 ALA B CA 1
ATOM 5133 C C . ALA B 1 300 ? -5.742 31.156 12.547 1 95.12 300 ALA B C 1
ATOM 5135 O O . ALA B 1 300 ? -6.902 30.812 12.305 1 95.12 300 ALA B O 1
ATOM 5136 N N . GLY B 1 301 ? -5.148 30.938 13.75 1 95.44 301 GLY B N 1
ATOM 5137 C CA . GLY B 1 301 ? -5.898 30.391 14.867 1 95.44 301 GLY B CA 1
ATOM 5138 C C . GLY B 1 301 ? -7.074 31.266 15.281 1 95.44 301 GLY B C 1
ATOM 5139 O O . GLY B 1 301 ? -8.172 30.75 15.531 1 95.44 301 GLY B O 1
ATOM 5140 N N . VAL B 1 302 ? -6.867 32.531 15.297 1 94.5 302 VAL B N 1
ATOM 5141 C CA . VAL B 1 302 ? -7.895 33.469 15.711 1 94.5 302 VAL B CA 1
ATOM 5142 C C . VAL B 1 302 ? -9.039 33.469 14.695 1 94.5 302 VAL B C 1
ATOM 5144 O O . VAL B 1 302 ? -10.203 33.594 15.07 1 94.5 302 VAL B O 1
ATOM 5147 N N . PHE B 1 303 ? -8.758 33.25 13.438 1 91.81 303 PHE B N 1
ATOM 5148 C CA . PHE B 1 303 ? -9.781 33.281 12.391 1 91.81 303 PHE B CA 1
ATOM 5149 C C . PHE B 1 303 ? -10.195 31.875 12.008 1 91.81 303 PHE B C 1
ATOM 5151 O O . PHE B 1 303 ? -10.594 31.625 10.867 1 91.81 303 PHE B O 1
ATOM 5158 N N . ALA B 1 304 ? -10.07 31 12.898 1 92.5 304 ALA B N 1
ATOM 5159 C CA . ALA B 1 304 ? -10.359 29.594 12.656 1 92.5 304 ALA B CA 1
ATOM 5160 C C . ALA B 1 304 ? -11.82 29.375 12.297 1 92.5 304 ALA B C 1
ATOM 5162 O O . ALA B 1 304 ? -12.164 28.438 11.57 1 92.5 304 ALA B O 1
ATOM 5163 N N . THR B 1 305 ? -12.766 30.234 12.758 1 91.44 305 THR B N 1
ATOM 5164 C CA . THR B 1 305 ? -14.195 30.109 12.492 1 91.44 305 THR B CA 1
ATOM 5165 C C . THR B 1 305 ? -14.469 30.109 10.992 1 91.44 305 THR B C 1
ATOM 5167 O O . THR B 1 305 ? -15.25 29.297 10.492 1 91.44 305 THR B O 1
ATOM 5170 N N . THR B 1 306 ? -13.836 31 10.328 1 88.25 306 THR B N 1
ATOM 5171 C CA . THR B 1 306 ? -14.023 31.109 8.883 1 88.25 306 THR B CA 1
ATOM 5172 C C . THR B 1 306 ? -13.508 29.859 8.172 1 88.25 306 THR B C 1
ATOM 5174 O O . THR B 1 306 ? -14.156 29.344 7.258 1 88.25 306 THR B O 1
ATOM 5177 N N . VAL B 1 307 ? -12.383 29.438 8.57 1 88.44 307 VAL B N 1
ATOM 5178 C CA . VAL B 1 307 ? -11.758 28.266 7.969 1 88.44 307 VAL B CA 1
ATOM 5179 C C . VAL B 1 307 ? -12.664 27.047 8.164 1 88.44 307 VAL B C 1
ATOM 5181 O O . VAL B 1 307 ? -12.945 26.312 7.215 1 88.44 307 VAL B O 1
ATOM 5184 N N . VAL B 1 308 ? -13.141 26.844 9.32 1 91 308 VAL B N 1
ATOM 5185 C CA . VAL B 1 308 ? -13.984 25.703 9.656 1 91 308 VAL B CA 1
ATOM 5186 C C . VAL B 1 308 ? -15.289 25.781 8.859 1 91 308 VAL B C 1
ATOM 5188 O O . VAL B 1 308 ? -15.734 24.766 8.305 1 91 308 VAL B O 1
ATOM 5191 N N . ALA B 1 309 ? -15.828 26.938 8.781 1 89 309 ALA B N 1
ATOM 5192 C CA . ALA B 1 309 ? -17.078 27.125 8.055 1 89 309 ALA B CA 1
ATOM 5193 C C . ALA B 1 309 ? -16.922 26.75 6.578 1 89 309 ALA B C 1
ATOM 5195 O O . ALA B 1 309 ? -17.781 26.078 6.004 1 89 309 ALA B O 1
ATOM 5196 N N . ILE B 1 310 ? -15.891 27.141 6.02 1 87.31 310 ILE B N 1
ATOM 5197 C CA . ILE B 1 310 ? -15.633 26.859 4.613 1 87.31 310 ILE B CA 1
ATOM 5198 C C . ILE B 1 310 ? -15.484 25.359 4.402 1 87.31 310 ILE B C 1
ATOM 5200 O O . ILE B 1 310 ? -16.156 24.781 3.541 1 87.31 310 ILE B O 1
ATOM 5204 N N . PHE B 1 311 ? -14.719 24.703 5.168 1 89.75 311 PHE B N 1
ATOM 5205 C CA . PHE B 1 311 ? -14.391 23.297 4.957 1 89.75 311 PHE B CA 1
ATOM 5206 C C . PHE B 1 311 ? -15.586 22.406 5.289 1 89.75 311 PHE B C 1
ATOM 5208 O O . PHE B 1 311 ? -15.805 21.391 4.637 1 89.75 311 PHE B O 1
ATOM 5215 N N . LEU B 1 312 ? -16.391 22.797 6.266 1 90.56 312 LEU B N 1
ATOM 5216 C CA . LEU B 1 312 ? -17.578 22.016 6.605 1 90.56 312 LEU B CA 1
ATOM 5217 C C . LEU B 1 312 ? -18.641 22.156 5.527 1 90.56 312 LEU B C 1
ATOM 5219 O O . LEU B 1 312 ? -19.547 21.328 5.441 1 90.56 312 LEU B O 1
ATOM 5223 N N . SER B 1 313 ? -18.5 23.188 4.734 1 90.81 313 SER B N 1
ATOM 5224 C CA . SER B 1 313 ? -19.484 23.422 3.684 1 90.81 313 SER B CA 1
ATOM 5225 C C . SER B 1 313 ? -19.094 22.734 2.387 1 90.81 313 SER B C 1
ATOM 5227 O O . SER B 1 313 ? -19.875 22.656 1.445 1 90.81 313 SER B O 1
ATOM 5229 N N . LEU B 1 314 ? -17.891 22.203 2.314 1 93 314 LEU B N 1
ATOM 5230 C CA . LEU B 1 314 ? -17.406 21.562 1.099 1 93 314 LEU B CA 1
ATOM 5231 C C . LEU B 1 314 ? -18.016 20.172 0.935 1 93 314 LEU B C 1
ATOM 5233 O O . LEU B 1 314 ? -18.203 19.453 1.917 1 93 314 LEU B O 1
ATOM 5237 N N . PRO B 1 315 ? -18.234 19.828 -0.344 1 94.12 315 PRO B N 1
ATOM 5238 C CA . PRO B 1 315 ? -18.672 18.453 -0.592 1 94.12 315 PRO B CA 1
ATOM 5239 C C . PRO B 1 315 ? -17.656 17.406 -0.15 1 94.12 315 PRO B C 1
ATOM 5241 O O . PRO B 1 315 ? -16.438 17.656 -0.212 1 94.12 315 PRO B O 1
ATOM 5244 N N . ASP B 1 316 ? -18.109 16.234 0.188 1 93.75 316 ASP B N 1
ATOM 5245 C CA . ASP B 1 316 ? -17.266 15.141 0.686 1 93.75 316 ASP B CA 1
ATOM 5246 C C . ASP B 1 316 ? -16.172 14.789 -0.321 1 93.75 316 ASP B C 1
ATOM 5248 O O . ASP B 1 316 ? -15.039 14.516 0.063 1 93.75 316 ASP B O 1
ATOM 5252 N N . GLU B 1 317 ? -16.5 14.773 -1.551 1 95.38 317 GLU B N 1
ATOM 5253 C CA . GLU B 1 317 ? -15.555 14.391 -2.59 1 95.38 317 GLU B CA 1
ATOM 5254 C C . GLU B 1 317 ? -14.383 15.375 -2.656 1 95.38 317 GLU B C 1
ATOM 5256 O O . GLU B 1 317 ? -13.234 14.969 -2.84 1 95.38 317 GLU B O 1
ATOM 5261 N N . VAL B 1 318 ? -14.719 16.625 -2.486 1 95.44 318 VAL B N 1
ATOM 5262 C CA . VAL B 1 318 ? -13.688 17.656 -2.539 1 95.44 318 VAL B CA 1
ATOM 5263 C C . VAL B 1 318 ? -12.758 17.516 -1.339 1 95.44 318 VAL B C 1
ATOM 5265 O O . VAL B 1 318 ? -11.531 17.594 -1.482 1 95.44 318 VAL B O 1
ATOM 5268 N N . THR B 1 319 ? -13.328 17.297 -0.209 1 94.19 319 THR B N 1
ATOM 5269 C CA . THR B 1 319 ? -12.531 17.141 1.005 1 94.19 319 THR B CA 1
ATOM 5270 C C . THR B 1 319 ? -11.648 15.906 0.915 1 94.19 319 THR B C 1
ATOM 5272 O O . THR B 1 319 ? -10.5 15.922 1.367 1 94.19 319 THR B O 1
ATOM 5275 N N . LYS B 1 320 ? -12.148 14.852 0.375 1 95 320 LYS B N 1
ATOM 5276 C CA . LYS B 1 320 ? -11.367 13.633 0.199 1 95 320 LYS B CA 1
ATOM 5277 C C . LYS B 1 320 ? -10.172 13.867 -0.726 1 95 320 LYS B C 1
ATOM 5279 O O . LYS B 1 320 ? -9.07 13.383 -0.462 1 95 320 LYS B O 1
ATOM 5284 N N . ILE B 1 321 ? -10.398 14.602 -1.796 1 97 321 ILE B N 1
ATOM 5285 C CA . ILE B 1 321 ? -9.336 14.898 -2.75 1 97 321 ILE B CA 1
ATOM 5286 C C . ILE B 1 321 ? -8.258 15.742 -2.074 1 97 321 ILE B C 1
ATOM 5288 O O . ILE B 1 321 ? -7.07 15.445 -2.18 1 97 321 ILE B O 1
ATOM 5292 N N . LEU B 1 322 ? -8.719 16.734 -1.353 1 95.06 322 LEU B N 1
ATOM 5293 C CA . LEU B 1 322 ? -7.777 17.625 -0.663 1 95.06 322 LEU B CA 1
ATOM 5294 C C . LEU B 1 322 ? -6.941 16.844 0.347 1 95.06 322 LEU B C 1
ATOM 5296 O O . LEU B 1 322 ? -5.715 16.953 0.368 1 95.06 322 LEU B O 1
ATOM 5300 N N . ALA B 1 323 ? -7.562 16.047 1.159 1 93.31 323 ALA B N 1
ATOM 5301 C CA . ALA B 1 323 ? -6.887 15.281 2.203 1 93.31 323 ALA B CA 1
ATOM 5302 C C . ALA B 1 323 ? -5.906 14.273 1.6 1 93.31 323 ALA B C 1
ATOM 5304 O O . ALA B 1 323 ? -4.754 14.188 2.025 1 93.31 323 ALA B O 1
ATOM 5305 N N . GLY B 1 324 ? -6.355 13.57 0.648 1 95.75 324 GLY B N 1
ATOM 5306 C CA . GLY B 1 324 ? -5.523 12.547 0.038 1 95.75 324 GLY B CA 1
ATOM 5307 C C . GLY B 1 324 ? -4.297 13.102 -0.655 1 95.75 324 GLY B C 1
ATOM 5308 O O . GLY B 1 324 ? -3.193 12.578 -0.497 1 95.75 324 GLY B O 1
ATOM 5309 N N . PHE B 1 325 ? -4.426 14.141 -1.449 1 96.38 325 PHE B N 1
ATOM 5310 C CA . PHE B 1 325 ? -3.318 14.703 -2.211 1 96.38 325 PHE B CA 1
ATOM 5311 C C . PHE B 1 325 ? -2.297 15.352 -1.281 1 96.38 325 PHE B C 1
ATOM 5313 O O . PHE B 1 325 ? -1.1 15.352 -1.572 1 96.38 325 PHE B O 1
ATOM 5320 N N . ALA B 1 326 ? -2.807 15.844 -0.181 1 91.88 326 ALA B N 1
ATOM 5321 C CA . ALA B 1 326 ? -1.916 16.438 0.809 1 91.88 326 ALA B CA 1
ATOM 5322 C C . ALA B 1 326 ? -0.952 15.406 1.378 1 91.88 326 ALA B C 1
ATOM 5324 O O . ALA B 1 326 ? 0.151 15.742 1.812 1 91.88 326 ALA B O 1
ATOM 5325 N N . LEU B 1 327 ? -1.314 14.172 1.303 1 93.12 327 LEU B N 1
ATOM 5326 C CA . LEU B 1 327 ? -0.551 13.133 1.993 1 93.12 327 LEU B CA 1
ATOM 5327 C C . LEU B 1 327 ? 0.279 12.32 1.006 1 93.12 327 LEU B C 1
ATOM 5329 O O . LEU B 1 327 ? 1.029 11.43 1.406 1 93.12 327 LEU B O 1
ATOM 5333 N N . LEU B 1 328 ? 0.265 12.617 -0.267 1 95.38 328 LEU B N 1
ATOM 5334 C CA . LEU B 1 328 ? 0.961 11.844 -1.291 1 95.38 328 LEU B CA 1
ATOM 5335 C C . LEU B 1 328 ? 2.467 11.859 -1.051 1 95.38 328 LEU B C 1
ATOM 5337 O O . LEU B 1 328 ? 3.119 10.812 -1.119 1 95.38 328 LEU B O 1
ATOM 5341 N N . GLY B 1 329 ? 3.004 13.078 -0.798 1 91.62 329 GLY B N 1
ATOM 5342 C CA . GLY B 1 329 ? 4.434 13.188 -0.551 1 91.62 329 GLY B CA 1
ATOM 5343 C C . GLY B 1 329 ? 4.898 12.367 0.639 1 91.62 329 GLY B C 1
ATOM 5344 O O . GLY B 1 329 ? 5.914 11.672 0.564 1 91.62 329 GLY B O 1
ATOM 5345 N N . THR B 1 330 ? 4.184 12.469 1.675 1 89.44 330 THR B N 1
ATOM 5346 C CA . THR B 1 330 ? 4.535 11.734 2.885 1 89.44 330 THR B CA 1
ATOM 5347 C C . THR B 1 330 ? 4.414 10.227 2.658 1 89.44 330 THR B C 1
ATOM 5349 O O . THR B 1 330 ? 5.262 9.453 3.117 1 89.44 330 THR B O 1
ATOM 5352 N N . LEU B 1 331 ? 3.352 9.812 1.997 1 95.5 331 LEU B N 1
ATOM 5353 C CA . LEU B 1 331 ? 3.188 8.398 1.691 1 95.5 331 LEU B CA 1
ATOM 5354 C C . LEU B 1 331 ? 4.355 7.883 0.857 1 95.5 331 LEU B C 1
ATOM 5356 O O . LEU B 1 331 ? 4.887 6.801 1.124 1 95.5 331 LEU B O 1
ATOM 5360 N N . MET B 1 332 ? 4.676 8.648 -0.142 1 94.94 332 MET B N 1
ATOM 5361 C CA . MET B 1 332 ? 5.789 8.273 -1.005 1 94.94 332 MET B CA 1
ATOM 5362 C C . MET B 1 332 ? 7.066 8.086 -0.192 1 94.94 332 MET B C 1
ATOM 5364 O O . MET B 1 332 ? 7.789 7.105 -0.375 1 94.94 332 MET B O 1
ATOM 5368 N N . MET B 1 333 ? 7.32 8.992 0.711 1 90.38 333 MET B N 1
ATOM 5369 C CA . MET B 1 333 ? 8.5 8.914 1.572 1 90.38 333 MET B CA 1
ATOM 5370 C C . MET B 1 333 ? 8.438 7.676 2.461 1 90.38 333 MET B C 1
ATOM 5372 O O . MET B 1 333 ? 9.453 7.008 2.674 1 90.38 333 MET B O 1
ATOM 5376 N N . CYS B 1 334 ? 7.309 7.395 2.98 1 94 334 CYS B N 1
ATOM 5377 C CA . CYS B 1 334 ? 7.129 6.234 3.848 1 94 334 CYS B CA 1
ATOM 5378 C C . CYS B 1 334 ? 7.438 4.941 3.1 1 94 334 CYS B C 1
ATOM 5380 O O . CYS B 1 334 ? 8.172 4.09 3.602 1 94 334 CYS B O 1
ATOM 5382 N N . LEU B 1 335 ? 6.914 4.812 1.879 1 96.5 335 LEU B N 1
ATOM 5383 C CA . LEU B 1 335 ? 7.098 3.588 1.107 1 96.5 335 LEU B CA 1
ATOM 5384 C C . LEU B 1 335 ? 8.555 3.424 0.684 1 96.5 335 LEU B C 1
ATOM 5386 O O . LEU B 1 335 ? 9.078 2.309 0.671 1 96.5 335 LEU B O 1
ATOM 5390 N N . GLN B 1 336 ? 9.133 4.508 0.335 1 94.75 336 GLN B N 1
ATOM 5391 C CA . GLN B 1 336 ? 10.547 4.473 -0.021 1 94.75 336 GLN B CA 1
ATOM 5392 C C . GLN B 1 336 ? 11.406 4.035 1.165 1 94.75 336 GLN B C 1
ATOM 5394 O O . GLN B 1 336 ? 12.289 3.188 1.023 1 94.75 336 GLN B O 1
ATOM 5399 N N . SER B 1 337 ? 11.133 4.59 2.301 1 92.81 337 SER B N 1
ATOM 5400 C CA . SER B 1 337 ? 11.938 4.332 3.492 1 92.81 337 SER B CA 1
ATOM 5401 C C . SER B 1 337 ? 11.688 2.932 4.039 1 92.81 337 SER B C 1
ATOM 5403 O O . SER B 1 337 ? 12.617 2.244 4.457 1 92.81 337 SER B O 1
ATOM 5405 N N . ALA B 1 338 ? 10.484 2.512 4.07 1 95.94 338 ALA B N 1
ATOM 5406 C CA . ALA B 1 338 ? 10.094 1.244 4.68 1 95.94 338 ALA B CA 1
ATOM 5407 C C . ALA B 1 338 ? 10.734 0.065 3.959 1 95.94 338 ALA B C 1
ATOM 5409 O O . ALA B 1 338 ? 11.117 -0.924 4.59 1 95.94 338 ALA B O 1
ATOM 5410 N N . PHE B 1 339 ? 10.922 0.179 2.633 1 95.5 339 PHE B N 1
ATOM 5411 C CA . PHE B 1 339 ? 11.266 -1.031 1.896 1 95.5 339 PHE B CA 1
ATOM 5412 C C . PHE B 1 339 ? 12.609 -0.878 1.203 1 95.5 339 PHE B C 1
ATOM 5414 O O . PHE B 1 339 ? 12.969 -1.68 0.335 1 95.5 339 PHE B O 1
ATOM 5421 N N . HIS B 1 340 ? 13.297 0.092 1.579 1 92.12 340 HIS B N 1
ATOM 5422 C CA . HIS B 1 340 ? 14.586 0.375 0.959 1 92.12 340 HIS B CA 1
ATOM 5423 C C . HIS B 1 340 ? 15.648 -0.599 1.441 1 92.12 340 HIS B C 1
ATOM 5425 O O . HIS B 1 340 ? 16.391 -1.161 0.633 1 92.12 340 HIS B O 1
ATOM 5431 N N . ASP B 1 341 ? 15.742 -0.819 2.75 1 92.25 341 ASP B N 1
ATOM 5432 C CA . ASP B 1 341 ? 16.812 -1.612 3.35 1 92.25 341 ASP B CA 1
ATOM 5433 C C . ASP B 1 341 ? 16.438 -3.09 3.406 1 92.25 341 ASP B C 1
ATOM 5435 O O . ASP B 1 341 ? 15.43 -3.459 4.023 1 92.25 341 ASP B O 1
ATOM 5439 N N . GLU B 1 342 ? 17.234 -3.863 2.934 1 91.5 342 GLU B N 1
ATOM 5440 C CA . GLU B 1 342 ? 16.984 -5.293 2.809 1 91.5 342 GLU B CA 1
ATOM 5441 C C . GLU B 1 342 ? 16.812 -5.945 4.176 1 91.5 342 GLU B C 1
ATOM 5443 O O . GLU B 1 342 ? 15.969 -6.832 4.352 1 91.5 342 GLU B O 1
ATOM 5448 N N . GLY B 1 343 ? 17.516 -5.562 5.137 1 92.44 343 GLY B N 1
ATOM 5449 C CA . GLY B 1 343 ? 17.5 -6.18 6.453 1 92.44 343 GLY B CA 1
ATOM 5450 C C . GLY B 1 343 ? 16.188 -5.957 7.195 1 92.44 343 GLY B C 1
ATOM 5451 O O . GLY B 1 343 ? 15.859 -6.711 8.109 1 92.44 343 GLY B O 1
ATOM 5452 N N . TYR B 1 344 ? 15.398 -5.004 6.762 1 94.94 344 TYR B N 1
ATOM 5453 C CA . TYR B 1 344 ? 14.188 -4.652 7.496 1 94.94 344 TYR B CA 1
ATOM 5454 C C . TYR B 1 344 ? 12.945 -4.906 6.648 1 94.94 344 TYR B C 1
ATOM 5456 O O . TYR B 1 344 ? 11.82 -4.789 7.133 1 94.94 344 TYR B O 1
ATOM 5464 N N . ARG B 1 345 ? 13.055 -5.32 5.434 1 95.69 345 ARG B N 1
ATOM 5465 C CA . ARG B 1 345 ? 11.984 -5.324 4.441 1 95.69 345 ARG B CA 1
ATOM 5466 C C . ARG B 1 345 ? 10.852 -6.246 4.867 1 95.69 345 ARG B C 1
ATOM 5468 O O . ARG B 1 345 ? 9.68 -5.875 4.781 1 95.69 345 ARG B O 1
ATOM 5475 N N . GLU B 1 346 ? 11.219 -7.363 5.25 1 95.75 346 GLU B N 1
ATOM 5476 C CA . GLU B 1 346 ? 10.18 -8.328 5.605 1 95.75 346 GLU B CA 1
ATOM 5477 C C . GLU B 1 346 ? 9.422 -7.883 6.852 1 95.75 346 GLU B C 1
ATOM 5479 O O . GLU B 1 346 ? 8.195 -7.973 6.898 1 95.75 346 GLU B O 1
ATOM 5484 N N . SER B 1 347 ? 10.164 -7.453 7.883 1 97.19 347 SER B N 1
ATOM 5485 C CA . SER B 1 347 ? 9.531 -6.945 9.094 1 97.19 347 SER B CA 1
ATOM 5486 C C . SER B 1 347 ? 8.664 -5.73 8.797 1 97.19 347 SER B C 1
ATOM 5488 O O . SER B 1 347 ? 7.574 -5.586 9.367 1 97.19 347 SER B O 1
ATOM 5490 N N . ALA B 1 348 ? 9.156 -4.887 7.938 1 97.56 348 ALA B N 1
ATOM 5491 C CA . ALA B 1 348 ? 8.391 -3.713 7.52 1 97.56 348 ALA B CA 1
ATOM 5492 C C . ALA B 1 348 ? 7.113 -4.125 6.797 1 97.56 348 ALA B C 1
ATOM 5494 O O . ALA B 1 348 ? 6.062 -3.502 6.973 1 97.56 348 ALA B O 1
ATOM 5495 N N . LEU B 1 349 ? 7.219 -5.148 6.02 1 98.06 349 LEU B N 1
ATOM 5496 C CA . LEU B 1 349 ? 6.051 -5.641 5.297 1 98.06 349 LEU B CA 1
ATOM 5497 C C . LEU B 1 349 ? 4.977 -6.129 6.266 1 98.06 349 LEU B C 1
ATOM 5499 O O . LEU B 1 349 ? 3.795 -5.828 6.09 1 98.06 349 LEU B O 1
ATOM 5503 N N . PHE B 1 350 ? 5.363 -6.906 7.266 1 97.88 350 PHE B N 1
ATOM 5504 C CA . PHE B 1 350 ? 4.414 -7.367 8.273 1 97.88 350 PHE B CA 1
ATOM 5505 C C . PHE B 1 350 ? 3.77 -6.188 8.992 1 97.88 350 PHE B C 1
ATOM 5507 O O . PHE B 1 350 ? 2.553 -6.16 9.188 1 97.88 350 PHE B O 1
ATOM 5514 N N . THR B 1 351 ? 4.578 -5.234 9.391 1 97.62 351 THR B N 1
ATOM 5515 C CA . THR B 1 351 ? 4.059 -4.039 10.055 1 97.62 351 THR B CA 1
ATOM 5516 C C . THR B 1 351 ? 3.033 -3.338 9.172 1 97.62 351 THR B C 1
ATOM 5518 O O . THR B 1 351 ? 1.941 -2.998 9.625 1 97.62 351 THR B O 1
ATOM 5521 N N . PHE B 1 352 ? 3.416 -3.158 7.922 1 98 352 PHE B N 1
ATOM 5522 C CA . PHE B 1 352 ? 2.594 -2.455 6.945 1 98 352 PHE B CA 1
ATOM 5523 C C . PHE B 1 352 ? 1.26 -3.166 6.746 1 98 352 PHE B C 1
ATOM 5525 O O . PHE B 1 352 ? 0.198 -2.551 6.859 1 98 352 PHE B O 1
ATOM 5532 N N . LEU B 1 353 ? 1.266 -4.445 6.508 1 98.38 353 LEU B N 1
ATOM 5533 C CA . LEU B 1 353 ? 0.073 -5.223 6.188 1 98.38 353 LEU B CA 1
ATOM 5534 C C . LEU B 1 353 ? -0.839 -5.344 7.402 1 98.38 353 LEU B C 1
ATOM 5536 O O . LEU B 1 353 ? -2.057 -5.188 7.289 1 98.38 353 LEU B O 1
ATOM 5540 N N . ILE B 1 354 ? -0.299 -5.629 8.57 1 97.5 354 ILE B N 1
ATOM 5541 C CA . ILE B 1 354 ? -1.104 -5.789 9.773 1 97.5 354 ILE B CA 1
ATOM 5542 C C . ILE B 1 354 ? -1.752 -4.457 10.148 1 97.5 354 ILE B C 1
ATOM 5544 O O . ILE B 1 354 ? -2.945 -4.406 10.453 1 97.5 354 ILE B O 1
ATOM 5548 N N . THR B 1 355 ? -1.006 -3.406 10.055 1 96.62 355 THR B N 1
ATOM 5549 C CA . THR B 1 355 ? -1.562 -2.088 10.336 1 96.62 355 THR B CA 1
ATOM 5550 C C . THR B 1 355 ? -2.691 -1.76 9.359 1 96.62 355 THR B C 1
ATOM 5552 O O . THR B 1 355 ? -3.758 -1.297 9.773 1 96.62 355 THR B O 1
ATOM 5555 N N . LEU B 1 356 ? -2.465 -2 8.125 1 96.81 356 LEU B N 1
ATOM 5556 C CA . LEU B 1 356 ? -3.418 -1.671 7.07 1 96.81 356 LEU B CA 1
ATOM 5557 C C . LEU B 1 356 ? -4.672 -2.533 7.18 1 96.81 356 LEU B C 1
ATOM 5559 O O . LEU B 1 356 ? -5.75 -2.127 6.75 1 96.81 356 LEU B O 1
ATOM 5563 N N . SER B 1 357 ? -4.574 -3.684 7.723 1 95.38 357 SER B N 1
ATOM 5564 C CA . SER B 1 357 ? -5.688 -4.625 7.812 1 95.38 357 SER B CA 1
ATOM 5565 C C . SER B 1 357 ? -6.805 -4.074 8.695 1 95.38 357 SER B C 1
ATOM 5567 O O . SER B 1 357 ? -7.957 -4.496 8.578 1 95.38 357 SER B O 1
ATOM 5569 N N . GLY B 1 358 ? -6.484 -3.24 9.672 1 91.5 358 GLY B N 1
ATOM 5570 C CA . GLY B 1 358 ? -7.484 -2.629 10.531 1 91.5 358 GLY B CA 1
ATOM 5571 C C . GLY B 1 358 ? -8.031 -3.58 11.578 1 91.5 358 GLY B C 1
ATOM 5572 O O . GLY B 1 358 ? -9.008 -3.266 12.258 1 91.5 358 GLY B O 1
ATOM 5573 N N . ILE B 1 359 ? -7.398 -4.672 11.711 1 90.62 359 ILE B N 1
ATOM 5574 C CA . ILE B 1 359 ? -7.895 -5.68 12.641 1 90.62 359 ILE B CA 1
ATOM 5575 C C . ILE B 1 359 ? -7.715 -5.188 14.07 1 90.62 359 ILE B C 1
ATOM 5577 O O . ILE B 1 359 ? -6.836 -4.367 14.352 1 90.62 359 ILE B O 1
ATOM 5581 N N . SER B 1 360 ? -8.625 -5.605 14.922 1 88.56 360 SER B N 1
ATOM 5582 C CA . SER B 1 360 ? -8.5 -5.453 16.359 1 88.56 360 SER B CA 1
ATOM 5583 C C . SER B 1 360 ? -8.484 -6.805 17.062 1 88.56 360 SER B C 1
ATOM 5585 O O . SER B 1 360 ? -9.359 -7.641 16.828 1 88.56 360 SER B O 1
ATOM 5587 N N . PHE B 1 361 ? -7.445 -7.023 17.828 1 90.19 361 PHE B N 1
ATOM 5588 C CA . PHE B 1 361 ? -7.293 -8.312 18.5 1 90.19 361 PHE B CA 1
ATOM 5589 C C . PHE B 1 361 ? -6.914 -8.125 19.969 1 90.19 361 PHE B C 1
ATOM 5591 O O . PHE B 1 361 ? -5.953 -7.418 20.281 1 90.19 361 PHE B O 1
ATOM 5598 N N . LEU B 1 362 ? -7.719 -8.656 20.891 1 91.5 362 LEU B N 1
ATOM 5599 C CA . LEU B 1 362 ? -7.512 -8.586 22.328 1 91.5 362 LEU B CA 1
ATOM 5600 C C . LEU B 1 362 ? -7.52 -7.133 22.812 1 91.5 362 LEU B C 1
ATOM 5602 O O . LEU B 1 362 ? -6.719 -6.754 23.672 1 91.5 362 LEU B O 1
ATOM 5606 N N . GLY B 1 363 ? -8.25 -6.281 22.125 1 88.25 363 GLY B N 1
ATOM 5607 C CA . GLY B 1 363 ? -8.398 -4.891 22.516 1 88.25 363 GLY B CA 1
ATOM 5608 C C . GLY B 1 363 ? -7.27 -4.008 22.031 1 88.25 363 GLY B C 1
ATOM 5609 O O . GLY B 1 363 ? -7.215 -2.82 22.359 1 88.25 363 GLY B O 1
ATOM 5610 N N . VAL B 1 364 ? -6.387 -4.566 21.328 1 92.62 364 VAL B N 1
ATOM 5611 C CA . VAL B 1 364 ? -5.25 -3.828 20.781 1 92.62 364 VAL B CA 1
ATOM 5612 C C . VAL B 1 364 ? -5.469 -3.559 19.297 1 92.62 364 VAL B C 1
ATOM 5614 O O . VAL B 1 364 ? -5.949 -4.43 18.562 1 92.62 364 VAL B O 1
ATOM 5617 N N . SER B 1 365 ? -5.211 -2.371 18.922 1 92.62 365 SER B N 1
ATOM 5618 C CA . SER B 1 365 ? -5.48 -1.938 17.562 1 92.62 365 SER B CA 1
ATOM 5619 C C . SER B 1 365 ? -4.496 -2.561 16.578 1 92.62 365 SER B C 1
ATOM 5621 O O . SER B 1 365 ? -3.426 -3.025 16.969 1 92.62 365 SER B O 1
ATOM 5623 N N . ALA B 1 366 ? -4.809 -2.527 15.312 1 94.69 366 ALA B N 1
ATOM 5624 C CA . ALA B 1 366 ? -3.963 -3.025 14.227 1 94.69 366 ALA B CA 1
ATOM 5625 C C . ALA B 1 366 ? -2.633 -2.277 14.18 1 94.69 366 ALA B C 1
ATOM 5627 O O . ALA B 1 366 ? -1.595 -2.863 13.867 1 94.69 366 ALA B O 1
ATOM 5628 N N . THR B 1 367 ? -2.66 -1 14.492 1 93.56 367 THR B N 1
ATOM 5629 C CA . THR B 1 367 ? -1.463 -0.166 14.461 1 93.56 367 THR B CA 1
ATOM 5630 C C . THR B 1 367 ? -0.428 -0.674 15.461 1 93.56 367 THR B C 1
ATOM 5632 O O . THR B 1 367 ? 0.745 -0.84 15.117 1 93.56 367 THR B O 1
ATOM 5635 N N . LEU B 1 368 ? -0.844 -0.974 16.594 1 93.69 368 LEU B N 1
ATOM 5636 C CA . LEU B 1 368 ? 0.071 -1.459 17.625 1 93.69 368 LEU B CA 1
ATOM 5637 C C . LEU B 1 368 ? 0.504 -2.893 17.328 1 93.69 368 LEU B C 1
ATOM 5639 O O . LEU B 1 368 ? 1.677 -3.236 17.484 1 93.69 368 LEU B O 1
ATOM 5643 N N . TRP B 1 369 ? -0.405 -3.711 16.938 1 95.06 369 TRP B N 1
ATOM 5644 C CA . TRP B 1 369 ? -0.06 -5.082 16.594 1 95.06 369 TRP B CA 1
ATOM 5645 C C . TRP B 1 369 ? 0.959 -5.113 15.453 1 95.06 369 TRP B C 1
ATOM 5647 O O . TRP B 1 369 ? 1.872 -5.945 15.453 1 95.06 369 TRP B O 1
ATOM 5657 N N . GLY B 1 370 ? 0.704 -4.246 14.469 1 96.44 370 GLY B N 1
ATOM 5658 C CA . GLY B 1 370 ? 1.647 -4.18 13.359 1 96.44 370 GLY B CA 1
ATOM 5659 C C . GLY B 1 370 ? 3.068 -3.893 13.805 1 96.44 370 GLY B C 1
ATOM 5660 O O . GLY B 1 370 ? 4.004 -4.59 13.406 1 96.44 370 GLY B O 1
ATOM 5661 N N . LEU B 1 371 ? 3.201 -2.908 14.633 1 94.19 371 LEU B N 1
ATOM 5662 C CA . LEU B 1 371 ? 4.523 -2.535 15.125 1 94.19 371 LEU B CA 1
ATOM 5663 C C . LEU B 1 371 ? 5.113 -3.645 15.984 1 94.19 371 LEU B C 1
ATOM 5665 O O . LEU B 1 371 ? 6.297 -3.971 15.859 1 94.19 371 LEU B O 1
ATOM 5669 N N . LEU B 1 372 ? 4.344 -4.238 16.859 1 94.69 372 LEU B N 1
ATOM 5670 C CA . LEU B 1 372 ? 4.801 -5.293 17.766 1 94.69 372 LEU B CA 1
ATOM 5671 C C . LEU B 1 372 ? 5.277 -6.508 16.969 1 94.69 372 LEU B C 1
ATOM 5673 O O . LEU B 1 372 ? 6.352 -7.047 17.234 1 94.69 372 LEU B O 1
ATOM 5677 N N . VAL B 1 373 ? 4.523 -6.938 16.016 1 96.25 373 VAL B N 1
ATOM 5678 C CA . VAL B 1 373 ? 4.871 -8.109 15.203 1 96.25 373 VAL B CA 1
ATOM 5679 C C . VAL B 1 373 ? 6.121 -7.812 14.383 1 96.25 373 VAL B C 1
ATOM 5681 O O . VAL B 1 373 ? 6.992 -8.672 14.234 1 96.25 373 VAL B O 1
ATOM 5684 N N . GLY B 1 374 ? 6.152 -6.582 13.812 1 96.25 374 GLY B N 1
ATOM 5685 C CA . GLY B 1 374 ? 7.352 -6.188 13.086 1 96.25 374 GLY B CA 1
ATOM 5686 C C . GLY B 1 374 ? 8.609 -6.262 13.938 1 96.25 374 GLY B C 1
ATOM 5687 O O . GLY B 1 374 ? 9.625 -6.809 13.5 1 96.25 374 GLY B O 1
ATOM 5688 N N . ILE B 1 375 ? 8.562 -5.754 15.117 1 94.38 375 ILE B N 1
ATOM 5689 C CA . ILE B 1 375 ? 9.703 -5.746 16.016 1 94.38 375 ILE B CA 1
ATOM 5690 C C . ILE B 1 375 ? 10.062 -7.18 16.406 1 94.38 375 ILE B C 1
ATOM 5692 O O . ILE B 1 375 ? 11.242 -7.551 16.422 1 94.38 375 ILE B O 1
ATOM 5696 N N . MET B 1 376 ? 9.062 -7.957 16.766 1 94.88 376 MET B N 1
ATOM 5697 C CA . MET B 1 376 ? 9.297 -9.352 17.141 1 94.88 376 MET B CA 1
ATOM 5698 C C . MET B 1 376 ? 9.945 -10.117 16 1 94.88 376 MET B C 1
ATOM 5700 O O . MET B 1 376 ? 10.883 -10.898 16.219 1 94.88 376 MET B O 1
ATOM 5704 N N . HIS B 1 377 ? 9.414 -9.922 14.82 1 95.31 377 HIS B N 1
ATOM 5705 C CA . HIS B 1 377 ? 9.984 -10.594 13.656 1 95.31 377 HIS B CA 1
ATOM 5706 C C . HIS B 1 377 ? 11.438 -10.195 13.453 1 95.31 377 HIS B C 1
ATOM 5708 O O . HIS B 1 377 ? 12.281 -11.031 13.133 1 95.31 377 HIS B O 1
ATOM 5714 N N . LEU B 1 378 ? 11.703 -8.93 13.555 1 93.06 378 LEU B N 1
ATOM 5715 C CA . LEU B 1 378 ? 13.062 -8.43 13.391 1 93.06 378 LEU B CA 1
ATOM 5716 C C . LEU B 1 378 ? 14 -9.07 14.406 1 93.06 378 LEU B C 1
ATOM 5718 O O . LEU B 1 378 ? 15.141 -9.414 14.07 1 93.06 378 LEU B O 1
ATOM 5722 N N . ARG B 1 379 ? 13.586 -9.219 15.602 1 90.81 379 ARG B N 1
ATOM 5723 C CA . ARG B 1 379 ? 14.406 -9.82 16.641 1 90.81 379 ARG B CA 1
ATOM 5724 C C . ARG B 1 379 ? 14.648 -11.305 16.359 1 90.81 379 ARG B C 1
ATOM 5726 O O . ARG B 1 379 ? 15.734 -11.82 16.641 1 90.81 379 ARG B O 1
ATOM 5733 N N . LEU B 1 380 ? 13.656 -11.906 15.883 1 88.88 380 LEU B N 1
ATOM 5734 C CA . LEU B 1 380 ? 13.773 -13.328 15.578 1 88.88 380 LEU B CA 1
ATOM 5735 C C . LEU B 1 380 ? 14.742 -13.562 14.422 1 88.88 380 LEU B C 1
ATOM 5737 O O . LEU B 1 380 ? 15.5 -14.539 14.43 1 88.88 380 LEU B O 1
ATOM 5741 N N . THR B 1 381 ? 14.727 -12.719 13.438 1 86 381 THR B N 1
ATOM 5742 C CA . THR B 1 381 ? 15.555 -12.914 12.25 1 86 381 THR B CA 1
ATOM 5743 C C . THR B 1 381 ? 16.969 -12.383 12.477 1 86 381 THR B C 1
ATOM 5745 O O . THR B 1 381 ? 17.922 -12.836 11.844 1 86 381 THR B O 1
ATOM 5748 N N . HIS B 1 382 ? 17.094 -11.289 13.109 1 74.5 382 HIS B N 1
ATOM 5749 C CA . HIS B 1 382 ? 18.422 -10.805 13.438 1 74.5 382 HIS B CA 1
ATOM 5750 C C . HIS B 1 382 ? 19.156 -11.789 14.336 1 74.5 382 HIS B C 1
ATOM 5752 O O . HIS B 1 382 ? 20.375 -11.969 14.203 1 74.5 382 HIS B O 1
ATOM 5758 N N . LYS B 1 383 ? 18.531 -12.297 15.164 1 60.59 383 LYS B N 1
ATOM 5759 C CA . LYS B 1 383 ? 19.156 -13.32 16 1 60.59 383 LYS B CA 1
ATOM 5760 C C . LYS B 1 383 ? 19.516 -14.555 15.188 1 60.59 383 LYS B C 1
ATOM 5762 O O . LYS B 1 383 ? 20.562 -15.172 15.43 1 60.59 383 LYS B O 1
ATOM 5767 N N . ALA B 1 384 ? 18.828 -14.812 14.25 1 53.72 384 ALA B N 1
ATOM 5768 C CA . ALA B 1 384 ? 19.109 -15.984 13.422 1 53.72 384 ALA B CA 1
ATOM 5769 C C . ALA B 1 384 ? 20.344 -15.773 12.555 1 53.72 384 ALA B C 1
ATOM 5771 O O . ALA B 1 384 ? 21.109 -16.703 12.32 1 53.72 384 ALA B O 1
ATOM 5772 N N . VAL B 1 385 ? 20.547 -14.586 12.016 1 48.47 385 VAL B N 1
ATOM 5773 C CA . VAL B 1 385 ? 21.766 -14.297 11.25 1 48.47 385 VAL B CA 1
ATOM 5774 C C . VAL B 1 385 ? 22.969 -14.25 12.18 1 48.47 385 VAL B C 1
ATOM 5776 O O . VAL B 1 385 ? 24.094 -14.555 11.773 1 48.47 385 VAL B O 1
ATOM 5779 N N . ARG B 1 386 ? 22.75 -13.766 13.289 1 45.44 386 ARG B N 1
ATOM 5780 C CA . ARG B 1 386 ? 23.891 -13.789 14.195 1 45.44 386 ARG B CA 1
ATOM 5781 C C . ARG B 1 386 ? 24.109 -15.188 14.758 1 45.44 386 ARG B C 1
ATOM 5783 O O . ARG B 1 386 ? 25.203 -15.492 15.258 1 45.44 386 ARG B O 1
ATOM 5790 N N . ALA B 1 387 ? 23.219 -16.062 14.742 1 37.09 387 ALA B N 1
ATOM 5791 C CA . ALA B 1 387 ? 23.453 -17.391 15.297 1 37.09 387 ALA B CA 1
ATOM 5792 C C . ALA B 1 387 ? 24 -18.344 14.234 1 37.09 387 ALA B C 1
ATOM 5794 O O . ALA B 1 387 ? 24.875 -19.156 14.516 1 37.09 387 ALA B O 1
#

Nearest PDB structures (foldseek):
  7v73-assembly1_A  TM=7.207E-01  e=2.445E-07  Homo sapiens
  7v75-assembly1_A-2  TM=7.005E-01  e=2.142E-07  Homo sapiens
  7wl8-assembly1_A  TM=7.065E-01  e=1.199E-06  Mus musculus
  7lhv-assembly1_B  TM=6.807E-01  e=6.460E-07  Arabidopsis thaliana
  7ch1-assembly1_B  TM=6.964E-01  e=6.661E-05  Homo sapiens

pLDDT: mean 92.18, std 8.66, range [37.09, 98.62]